Protein AF-0000000068499727 (afdb_homodimer)

Structure (mmCIF, N/CA/C/O backbone):
data_AF-0000000068499727-model_v1
#
loop_
_entity.id
_entity.type
_entity.pdbx_description
1 polymer 'Cytidylate kinase'
#
loop_
_atom_site.group_PDB
_atom_site.id
_atom_site.type_symbol
_atom_site.label_atom_id
_atom_site.label_alt_id
_atom_site.label_comp_id
_atom_site.label_asym_id
_atom_site.label_entity_id
_atom_site.label_seq_id
_atom_site.pdbx_PDB_ins_code
_atom_site.Cartn_x
_atom_site.Cartn_y
_atom_site.Cartn_z
_atom_site.occupancy
_atom_site.B_iso_or_equiv
_atom_s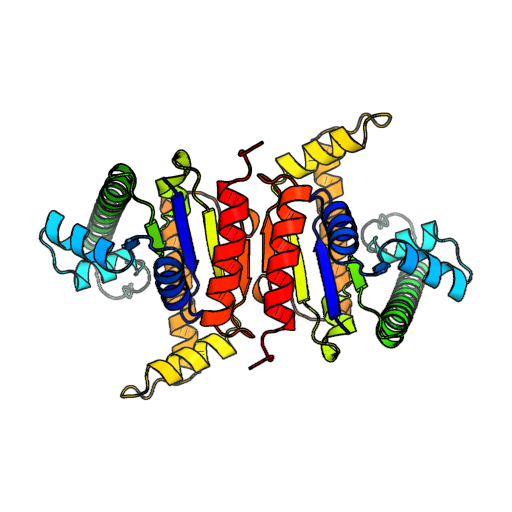ite.auth_seq_id
_atom_site.auth_comp_id
_atom_site.auth_asym_id
_atom_site.auth_atom_id
_atom_site.pdbx_PDB_model_num
ATOM 1 N N . MET A 1 1 ? -9.852 21.422 -9.594 1 91.44 1 MET A N 1
ATOM 2 C CA . MET A 1 1 ? -8.883 21.359 -8.5 1 91.44 1 MET A CA 1
ATOM 3 C C . MET A 1 1 ? -8.422 19.922 -8.258 1 91.44 1 MET A C 1
ATOM 5 O O . MET A 1 1 ? -9.242 19.016 -8.211 1 91.44 1 MET A O 1
ATOM 9 N N . LYS A 1 2 ? -7.078 19.797 -8.18 1 96.06 2 LYS A N 1
ATOM 10 C CA . LYS A 1 2 ? -6.465 18.5 -7.895 1 96.06 2 LYS A CA 1
ATOM 11 C C . LYS A 1 2 ? -5.719 18.516 -6.566 1 96.06 2 LYS A C 1
ATOM 13 O O . LYS A 1 2 ? -4.855 19.375 -6.348 1 96.06 2 LYS A O 1
ATOM 18 N N . ILE A 1 3 ? -6.082 17.578 -5.707 1 97.94 3 ILE A N 1
ATOM 19 C CA . ILE A 1 3 ? -5.441 17.516 -4.398 1 97.94 3 ILE A CA 1
ATOM 20 C C . ILE A 1 3 ? -4.762 16.172 -4.215 1 97.94 3 ILE A C 1
ATOM 22 O O . ILE A 1 3 ? -5.375 15.117 -4.438 1 97.94 3 ILE A O 1
ATOM 26 N N . ILE A 1 4 ? -3.537 16.188 -3.863 1 98.38 4 ILE A N 1
ATOM 27 C CA . ILE A 1 4 ? -2.793 14.992 -3.477 1 98.38 4 ILE A CA 1
ATOM 28 C C . ILE A 1 4 ? -2.463 15.047 -1.987 1 98.38 4 ILE A C 1
ATOM 30 O O . ILE A 1 4 ? -1.913 16.047 -1.506 1 98.38 4 ILE A O 1
ATOM 34 N N . THR A 1 5 ? -2.889 14.094 -1.256 1 98.5 5 THR A N 1
ATOM 35 C CA . THR A 1 5 ? -2.531 14.008 0.155 1 98.5 5 THR A CA 1
ATOM 36 C C . THR A 1 5 ? -1.482 12.922 0.382 1 98.5 5 THR A C 1
ATOM 38 O O . THR A 1 5 ? -1.524 11.867 -0.257 1 98.5 5 THR A O 1
ATOM 41 N N . ILE A 1 6 ? -0.564 13.18 1.263 1 98.5 6 ILE A N 1
ATOM 42 C CA . ILE A 1 6 ? 0.502 12.227 1.557 1 98.5 6 ILE A CA 1
ATOM 43 C C . ILE A 1 6 ? 0.542 11.945 3.057 1 98.5 6 ILE A C 1
ATOM 45 O O . ILE A 1 6 ? 0.818 12.844 3.857 1 98.5 6 ILE A O 1
ATOM 49 N N . SER A 1 7 ? 0.175 10.805 3.408 1 98 7 SER A N 1
ATOM 50 C CA . SER A 1 7 ? 0.484 10.258 4.727 1 98 7 SER A CA 1
ATOM 51 C C . SER A 1 7 ? 1.787 9.461 4.699 1 98 7 SER A C 1
ATOM 53 O O . SER A 1 7 ? 2.096 8.797 3.711 1 98 7 SER A O 1
ATOM 55 N N . ARG A 1 8 ? 2.566 9.547 5.809 1 97.81 8 ARG A N 1
ATOM 56 C CA . ARG A 1 8 ? 3.902 8.977 5.676 1 97.81 8 ARG A CA 1
ATOM 57 C C . ARG A 1 8 ? 4.434 8.516 7.031 1 97.81 8 ARG A C 1
ATOM 59 O O . ARG A 1 8 ? 4.133 9.125 8.062 1 97.81 8 ARG A O 1
ATOM 66 N N . GLU A 1 9 ? 5.211 7.516 7 1 97.5 9 GLU A N 1
ATOM 67 C CA . GLU A 1 9 ? 6.008 7.105 8.148 1 97.5 9 GLU A CA 1
ATOM 68 C C . GLU A 1 9 ? 7.211 8.023 8.344 1 97.5 9 GLU A C 1
ATOM 70 O O . GLU A 1 9 ? 7.77 8.539 7.367 1 97.5 9 GLU A O 1
ATOM 75 N N . PHE A 1 10 ? 7.566 8.18 9.602 1 95.69 10 PHE A N 1
ATOM 76 C CA . PHE A 1 10 ? 8.734 8.992 9.883 1 95.69 10 PHE A CA 1
ATOM 77 C C . PHE A 1 10 ? 10 8.352 9.32 1 95.69 10 PHE A C 1
ATOM 79 O O . PHE A 1 10 ? 10.219 7.148 9.5 1 95.69 10 PHE A O 1
ATOM 86 N N . GLY A 1 11 ? 10.766 9.141 8.602 1 95.81 11 GLY A N 1
ATOM 87 C CA . GLY A 1 11 ? 12.016 8.641 8.031 1 95.81 11 GLY A CA 1
ATOM 88 C C . GLY A 1 11 ? 11.836 8.008 6.668 1 95.81 11 GLY A C 1
ATOM 89 O O . GLY A 1 11 ? 12.812 7.621 6.023 1 95.81 11 GLY A O 1
ATOM 90 N N . SER A 1 12 ? 10.609 7.902 6.156 1 97.38 12 SER A N 1
ATOM 91 C CA . SER A 1 12 ? 10.328 7.211 4.902 1 97.38 12 SER A CA 1
ATOM 92 C C . SER A 1 12 ? 10.68 8.078 3.699 1 97.38 12 SER A C 1
ATOM 94 O O . SER A 1 12 ? 10.773 7.59 2.574 1 97.38 12 SER A O 1
ATOM 96 N N . GLY A 1 13 ? 10.852 9.375 3.906 1 96.12 13 GLY A N 1
ATOM 97 C CA . GLY A 1 13 ? 11.102 10.297 2.811 1 96.12 13 GLY A CA 1
ATOM 98 C C . GLY A 1 13 ? 9.828 10.891 2.234 1 96.12 13 GLY A C 1
ATOM 99 O O . GLY A 1 13 ? 9.836 11.461 1.141 1 96.12 13 GLY A O 1
ATOM 100 N N . GLY A 1 14 ? 8.734 10.789 2.986 1 96.81 14 GLY A N 1
ATOM 101 C CA . GLY A 1 14 ? 7.445 11.258 2.512 1 96.81 14 GLY A CA 1
ATOM 102 C C . GLY A 1 14 ? 7.398 12.758 2.289 1 96.81 14 GLY A C 1
ATOM 103 O O . GLY A 1 14 ? 6.766 13.227 1.343 1 96.81 14 GLY A O 1
ATOM 104 N N . ARG A 1 15 ? 8.062 13.508 3.16 1 96.06 15 ARG A N 1
ATOM 105 C CA . ARG A 1 15 ? 8.094 14.961 3.004 1 96.06 15 ARG A CA 1
ATOM 106 C C . ARG A 1 15 ? 8.852 15.352 1.738 1 96.06 15 ARG A C 1
ATOM 108 O O . ARG A 1 15 ? 8.398 16.203 0.978 1 96.06 15 ARG A O 1
ATOM 115 N N . GLU A 1 16 ? 9.969 14.727 1.557 1 96.31 16 GLU A N 1
ATOM 116 C CA . GLU A 1 16 ? 10.766 14.984 0.359 1 96.31 16 GLU A CA 1
ATOM 117 C C . GLU A 1 16 ? 9.984 14.633 -0.905 1 96.31 16 GLU A C 1
ATOM 119 O O . GLU A 1 16 ? 9.969 15.406 -1.865 1 96.31 16 GLU A O 1
ATOM 124 N N . LEU A 1 17 ? 9.391 13.492 -0.866 1 97.31 17 LEU A N 1
ATOM 125 C CA . LEU A 1 17 ? 8.555 13.062 -1.985 1 97.31 17 LEU A CA 1
ATOM 126 C C . LEU A 1 17 ? 7.461 14.078 -2.275 1 97.31 17 LEU A C 1
ATOM 128 O O . LEU A 1 17 ? 7.234 14.445 -3.432 1 97.31 17 LEU A O 1
ATOM 132 N N . GLY A 1 18 ? 6.766 14.555 -1.248 1 97.56 18 GLY A N 1
ATOM 133 C CA . GLY A 1 18 ? 5.707 15.539 -1.41 1 97.56 18 GLY A CA 1
ATOM 134 C C . GLY A 1 18 ? 6.18 16.828 -2.059 1 97.56 18 GLY A C 1
ATOM 135 O O . GLY A 1 18 ? 5.523 17.344 -2.961 1 97.56 18 GLY A O 1
ATOM 136 N N . LYS A 1 19 ? 7.273 17.281 -1.59 1 97.25 19 LYS A N 1
ATOM 137 C CA . LYS A 1 19 ? 7.832 18.5 -2.145 1 97.25 19 LYS A CA 1
ATOM 138 C C . LYS A 1 19 ? 8.188 18.328 -3.619 1 97.25 19 LYS A C 1
ATOM 140 O O . LYS A 1 19 ? 7.848 19.172 -4.449 1 97.25 19 LYS A O 1
ATOM 145 N N . GLN A 1 20 ? 8.852 17.266 -3.896 1 97.12 20 GLN A N 1
ATOM 146 C CA . GLN A 1 20 ? 9.234 17 -5.277 1 97.12 20 GLN A CA 1
ATOM 147 C C . GLN A 1 20 ? 8.008 16.828 -6.168 1 97.12 20 GLN A C 1
ATOM 149 O O . GLN A 1 20 ? 7.984 17.328 -7.297 1 97.12 20 GLN A O 1
ATOM 154 N N . LEU A 1 21 ? 7.039 16.156 -5.684 1 97.31 21 LEU A N 1
ATOM 155 C CA . LEU A 1 21 ? 5.797 15.969 -6.422 1 97.31 21 LEU A CA 1
ATOM 156 C C . LEU A 1 21 ? 5.152 17.312 -6.754 1 97.31 21 LEU A C 1
ATOM 158 O O . LEU A 1 21 ? 4.723 17.531 -7.887 1 97.31 21 LEU A O 1
ATOM 162 N N . ALA A 1 22 ? 5.07 18.172 -5.746 1 97.62 22 ALA A N 1
ATOM 163 C CA . ALA A 1 22 ? 4.5 19.5 -5.941 1 97.62 22 ALA A CA 1
ATOM 164 C C . ALA A 1 22 ? 5.273 20.281 -7.008 1 97.62 22 ALA A C 1
ATOM 166 O O . ALA A 1 22 ? 4.672 20.938 -7.863 1 97.62 22 ALA A O 1
ATOM 167 N N . ASP A 1 23 ? 6.582 20.125 -6.996 1 97.56 23 ASP A N 1
ATOM 168 C CA . ASP A 1 23 ? 7.426 20.812 -7.973 1 97.56 23 ASP A CA 1
ATOM 169 C C . ASP A 1 23 ? 7.18 20.281 -9.383 1 97.56 23 ASP A C 1
ATOM 171 O O . ASP A 1 23 ? 7.035 21.047 -10.328 1 97.56 23 ASP A O 1
ATOM 175 N N . ILE A 1 24 ? 7.156 19 -9.516 1 96.69 24 ILE A N 1
ATOM 176 C CA . ILE A 1 24 ? 6.988 18.344 -10.805 1 96.69 24 ILE A CA 1
ATOM 177 C C . ILE A 1 24 ? 5.645 18.734 -11.414 1 96.69 24 ILE A C 1
ATOM 179 O O . ILE A 1 24 ? 5.559 19.016 -12.617 1 96.69 24 ILE A O 1
ATOM 183 N N . LEU A 1 25 ? 4.645 18.828 -10.578 1 97.25 25 LEU A N 1
ATOM 184 C CA . LEU A 1 25 ? 3.283 19.047 -11.055 1 97.25 25 LEU A CA 1
ATOM 185 C C . LEU A 1 25 ? 2.938 20.531 -11.07 1 97.25 25 LEU A C 1
ATOM 187 O O . LEU A 1 25 ? 1.885 20.922 -11.578 1 97.25 25 LEU A O 1
ATOM 191 N N . ASN A 1 26 ? 3.812 21.312 -10.5 1 97.31 26 ASN A N 1
ATOM 192 C CA . ASN A 1 26 ? 3.555 22.734 -10.312 1 97.31 26 ASN A CA 1
ATOM 193 C C . ASN A 1 26 ? 2.32 22.969 -9.445 1 97.31 26 ASN A C 1
ATOM 195 O O . ASN A 1 26 ? 1.428 23.734 -9.828 1 97.31 26 ASN A O 1
ATOM 199 N N . PHE A 1 27 ? 2.182 22.25 -8.367 1 97.88 27 PHE A N 1
ATOM 200 C CA . PHE A 1 27 ? 1.135 22.359 -7.359 1 97.88 27 PHE A CA 1
ATOM 201 C C . PHE A 1 27 ? 1.635 23.141 -6.152 1 97.88 27 PHE A C 1
ATOM 203 O O . PHE A 1 27 ? 2.836 23.172 -5.879 1 97.88 27 PHE A O 1
ATOM 210 N N . ASP A 1 28 ? 0.751 23.766 -5.402 1 97.5 28 ASP A N 1
ATOM 211 C CA . ASP A 1 28 ? 1.112 24.312 -4.098 1 97.5 28 ASP A CA 1
ATOM 212 C C . ASP A 1 28 ? 1.47 23.203 -3.115 1 97.5 28 ASP A C 1
ATOM 214 O O . ASP A 1 28 ? 0.918 22.109 -3.189 1 97.5 28 ASP A O 1
ATOM 218 N N . TYR A 1 29 ? 2.43 23.547 -2.258 1 97.75 29 TYR A N 1
ATOM 219 C CA . TYR A 1 29 ? 2.898 22.578 -1.276 1 97.75 29 TYR A CA 1
ATOM 220 C C . TYR A 1 29 ? 2.594 23.047 0.142 1 97.75 29 TYR A C 1
ATOM 222 O O . TYR A 1 29 ? 2.914 24.172 0.51 1 97.75 29 TYR A O 1
ATOM 230 N N . TYR A 1 30 ? 1.945 22.141 0.983 1 96.62 30 TYR A N 1
ATOM 231 C CA . TYR A 1 30 ? 1.608 22.5 2.355 1 96.62 30 TYR A CA 1
ATOM 232 C C . TYR A 1 30 ? 2.057 21.406 3.328 1 96.62 30 TYR A C 1
ATOM 234 O O . TYR A 1 30 ? 1.646 20.25 3.209 1 96.62 30 TYR A O 1
ATOM 242 N N . ASP A 1 31 ? 2.877 21.625 4.223 1 93.5 31 ASP A N 1
ATOM 243 C CA . ASP A 1 31 ? 3.295 20.797 5.344 1 93.5 31 ASP A CA 1
ATOM 244 C C . ASP A 1 31 ? 3.441 21.609 6.621 1 93.5 31 ASP A C 1
ATOM 246 O O . ASP A 1 31 ? 2.471 21.812 7.352 1 93.5 31 ASP A O 1
ATOM 250 N N . LYS A 1 32 ? 4.496 22.422 6.758 1 87.06 32 LYS A N 1
ATOM 251 C CA . LYS A 1 32 ? 4.777 23.281 7.898 1 87.06 32 LYS A CA 1
ATOM 252 C C . LYS A 1 32 ? 3.871 24.516 7.895 1 87.06 32 LYS A C 1
ATOM 254 O O . LYS A 1 32 ? 3.553 25.062 8.953 1 87.06 32 LYS A O 1
ATOM 259 N N . GLU A 1 33 ? 3.42 24.84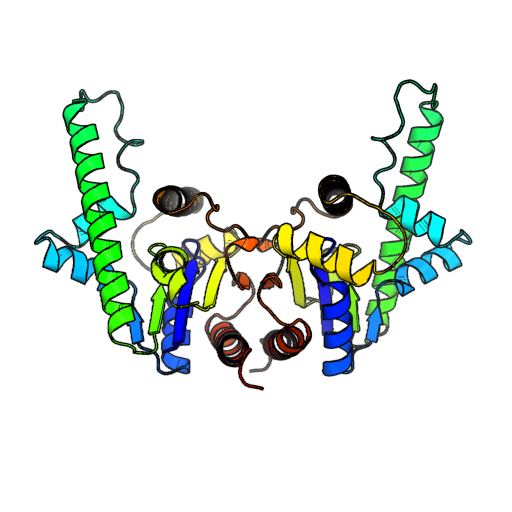4 6.738 1 88.19 33 GLU A N 1
ATOM 260 C CA . GLU A 1 33 ? 2.564 26.016 6.582 1 88.19 33 GLU A CA 1
ATOM 261 C C . GLU A 1 33 ? 1.259 25.859 7.355 1 88.19 33 GLU A C 1
ATOM 263 O O . GLU A 1 33 ? 0.684 26.844 7.828 1 88.19 33 GLU A O 1
ATOM 268 N N . ILE A 1 34 ? 0.832 24.688 7.477 1 92.12 34 ILE A N 1
ATOM 269 C CA . ILE A 1 34 ? -0.403 24.422 8.211 1 92.12 34 ILE A CA 1
ATOM 270 C C . ILE A 1 34 ? -0.198 24.719 9.688 1 92.12 34 ILE A C 1
ATOM 272 O O . ILE A 1 34 ? -1.032 25.375 10.32 1 92.12 34 ILE A O 1
ATOM 276 N N . ILE A 1 35 ? 0.922 24.297 10.203 1 90.5 35 ILE A N 1
ATOM 277 C CA . ILE A 1 35 ? 1.266 24.562 11.602 1 90.5 35 ILE A CA 1
ATOM 278 C C . ILE A 1 35 ? 1.381 26.062 11.836 1 90.5 35 ILE A C 1
ATOM 280 O O . ILE A 1 35 ? 0.859 26.578 12.82 1 90.5 35 ILE A O 1
ATOM 284 N N . THR A 1 36 ? 2.057 26.656 10.906 1 93.56 36 THR A N 1
ATOM 285 C CA . THR A 1 36 ? 2.248 28.109 10.992 1 93.56 36 THR A CA 1
ATOM 286 C C . THR A 1 36 ? 0.903 28.828 11.008 1 93.56 36 THR A C 1
ATOM 288 O O . THR A 1 36 ? 0.691 29.75 11.797 1 93.56 36 THR A O 1
ATOM 291 N N . ALA A 1 37 ? 0.051 28.406 10.188 1 94.44 37 ALA A N 1
ATOM 292 C CA . ALA A 1 37 ? -1.267 29.031 10.086 1 94.44 37 ALA A CA 1
ATOM 293 C C . ALA A 1 37 ? -2.061 28.828 11.383 1 94.44 37 ALA A C 1
ATOM 295 O O . ALA A 1 37 ? -2.707 29.766 11.859 1 94.44 37 ALA A O 1
ATOM 296 N N . ILE A 1 38 ? -1.975 27.672 11.875 1 93.81 38 ILE A N 1
ATOM 297 C CA . ILE A 1 38 ? -2.674 27.375 13.125 1 93.81 38 ILE A CA 1
ATOM 298 C C . ILE A 1 38 ? -2.111 28.25 14.242 1 93.81 38 ILE A C 1
ATOM 300 O O . ILE A 1 38 ? -2.867 28.844 15.016 1 93.81 38 ILE A O 1
ATOM 304 N N . ALA A 1 39 ? -0.777 28.266 14.344 1 94.62 39 ALA A N 1
ATOM 305 C CA . ALA A 1 39 ? -0.106 29.062 15.367 1 94.62 39 ALA A CA 1
ATOM 306 C C . ALA A 1 39 ? -0.514 30.531 15.281 1 94.62 39 ALA A C 1
ATOM 308 O O . ALA A 1 39 ? -0.764 31.172 16.297 1 94.62 39 ALA A O 1
ATOM 309 N N . ARG A 1 40 ? -0.558 31.031 14.141 1 95.19 40 ARG A N 1
ATOM 310 C CA . ARG A 1 40 ? -0.937 32.438 13.906 1 95.19 40 ARG A CA 1
ATOM 311 C C . ARG A 1 40 ? -2.383 32.688 14.328 1 95.19 40 ARG A C 1
ATOM 313 O O . ARG A 1 40 ? -2.674 33.656 15.023 1 95.19 40 ARG A O 1
ATOM 320 N N . LYS A 1 41 ? -3.277 31.828 13.953 1 93.69 41 LYS A N 1
ATOM 321 C CA . LYS A 1 41 ? -4.699 31.984 14.242 1 93.69 41 LYS A CA 1
ATOM 322 C C . LYS A 1 41 ? -4.973 31.891 15.742 1 93.69 41 LYS A C 1
ATOM 324 O O . LYS A 1 41 ? -5.816 32.625 16.266 1 93.69 41 LYS A O 1
ATOM 329 N N . LYS A 1 42 ? -4.281 31 16.328 1 92.94 42 LYS A N 1
ATOM 330 C CA . LYS A 1 42 ? -4.52 30.766 17.75 1 92.94 42 LYS A CA 1
ATOM 331 C C . LYS A 1 42 ? -3.602 31.609 18.625 1 92.94 42 LYS A C 1
ATOM 333 O O . LYS A 1 42 ? -3.73 31.625 19.844 1 92.94 42 LYS A O 1
ATOM 338 N N . LYS A 1 43 ? -2.686 32.312 18 1 94.25 43 LYS A N 1
ATOM 339 C CA . LYS A 1 43 ? -1.72 33.156 18.672 1 94.25 43 LYS A CA 1
ATOM 340 C C . LYS A 1 43 ? -0.881 32.375 19.672 1 94.25 43 LYS A C 1
ATOM 342 O O . LYS A 1 43 ? -0.732 32.781 20.828 1 94.25 43 LYS A O 1
ATOM 347 N N . ILE A 1 44 ? -0.398 31.297 19.281 1 93.38 44 ILE A N 1
ATOM 348 C CA . ILE A 1 44 ? 0.468 30.453 20.109 1 93.38 44 ILE A CA 1
ATOM 349 C C . ILE A 1 44 ? 1.729 30.094 19.328 1 93.38 44 ILE A C 1
ATOM 351 O O . ILE A 1 44 ? 1.793 30.297 18.109 1 93.38 44 ILE A O 1
ATOM 355 N N . ASP A 1 45 ? 2.699 29.688 20 1 94.12 45 ASP A N 1
ATOM 356 C CA . ASP A 1 45 ? 3.994 29.359 19.422 1 94.12 45 ASP A CA 1
ATOM 357 C C . ASP A 1 45 ? 3.891 28.125 18.516 1 94.12 45 ASP A C 1
ATOM 359 O O . ASP A 1 45 ? 3.229 27.156 18.859 1 94.12 45 ASP A O 1
ATOM 363 N N . GLU A 1 46 ? 4.574 28.188 17.375 1 92.75 46 GLU A N 1
ATOM 364 C CA . GLU A 1 46 ? 4.539 27.109 16.391 1 92.75 46 GLU A CA 1
ATOM 365 C C . GLU A 1 46 ? 5.066 25.812 16.984 1 92.75 46 GLU A C 1
ATOM 367 O O . GLU A 1 46 ? 4.52 24.734 16.719 1 92.75 46 GLU A O 1
ATOM 372 N N . ASN A 1 47 ? 6.137 25.938 17.688 1 91.5 47 ASN A N 1
ATOM 373 C CA . ASN A 1 47 ? 6.73 24.75 18.281 1 91.5 47 ASN A CA 1
ATOM 374 C C . ASN A 1 47 ? 5.773 24.078 19.266 1 91.5 47 ASN A C 1
ATOM 376 O O . ASN A 1 47 ? 5.742 22.844 19.359 1 91.5 47 ASN A O 1
ATOM 380 N N . TYR A 1 48 ? 5.082 24.922 19.938 1 90 48 TYR A N 1
ATOM 381 C CA . TYR A 1 48 ? 4.102 24.406 20.875 1 90 48 TYR A CA 1
ATOM 382 C C . TYR A 1 48 ? 2.957 23.703 20.141 1 90 48 TYR A C 1
ATOM 384 O O . TYR A 1 48 ? 2.533 22.625 20.531 1 90 48 TYR A O 1
ATOM 392 N N . VAL A 1 49 ? 2.467 24.312 19.094 1 90.69 49 VAL A N 1
ATOM 393 C CA . VAL A 1 49 ? 1.413 23.719 18.281 1 90.69 49 VAL A CA 1
ATOM 394 C C . VAL A 1 49 ? 1.865 22.359 17.766 1 90.69 49 VAL A C 1
ATOM 396 O O . VAL A 1 49 ? 1.146 21.359 17.906 1 90.69 49 VAL A O 1
ATOM 399 N N . SER A 1 50 ? 3.037 22.344 17.188 1 88.88 50 SER A N 1
ATOM 400 C CA . SER A 1 50 ? 3.596 21.094 16.656 1 88.88 50 SER A CA 1
ATOM 401 C C . SER A 1 50 ? 3.697 20.031 17.734 1 88.88 50 SER A C 1
ATOM 403 O O . SER A 1 50 ? 3.338 18.875 17.516 1 88.88 50 SER A O 1
ATOM 405 N N . TYR A 1 51 ? 4.125 20.469 18.844 1 86.81 51 TYR A N 1
ATOM 406 C CA . TYR A 1 51 ? 4.312 19.562 19.969 1 86.81 51 TYR A CA 1
ATOM 407 C C . TYR A 1 51 ? 2.99 18.938 20.391 1 86.81 51 TYR A C 1
ATOM 409 O O . TYR A 1 51 ? 2.893 17.719 20.531 1 86.81 51 TYR A O 1
ATOM 417 N N . ILE A 1 52 ? 2.02 19.688 20.547 1 86.31 52 ILE A N 1
ATOM 418 C CA . ILE A 1 52 ? 0.727 19.219 21.031 1 86.31 52 ILE A CA 1
ATOM 419 C C . ILE A 1 52 ? 0.082 18.312 19.984 1 86.31 52 ILE A C 1
ATOM 421 O O . ILE A 1 52 ? -0.476 17.266 20.328 1 86.31 52 ILE A O 1
ATOM 425 N N . LEU A 1 53 ? 0.147 18.672 18.766 1 87.31 53 LEU A N 1
ATOM 426 C CA . LEU A 1 53 ? -0.509 17.922 17.688 1 87.31 53 LEU A CA 1
ATOM 427 C C . LEU A 1 53 ? 0.207 16.609 17.422 1 87.31 53 LEU A C 1
ATOM 429 O O . LEU A 1 53 ? -0.425 15.617 17.047 1 87.31 53 LEU A O 1
ATOM 433 N N . GLU A 1 54 ? 1.493 16.578 17.578 1 82.12 54 GLU A N 1
ATOM 434 C CA . GLU A 1 54 ? 2.275 15.398 17.219 1 82.12 54 GLU A CA 1
ATOM 435 C C . GLU A 1 54 ? 2.455 14.469 18.406 1 82.12 54 GLU A C 1
ATOM 437 O O . GLU A 1 54 ? 2.816 13.305 18.25 1 82.12 54 GLU A O 1
ATOM 442 N N . ASN A 1 55 ? 2.359 15.008 19.578 1 78.44 55 ASN A N 1
ATOM 443 C CA . ASN A 1 55 ? 2.555 14.18 20.75 1 78.44 55 ASN A CA 1
ATOM 444 C C . ASN A 1 55 ? 1.232 13.883 21.453 1 78.44 55 ASN A C 1
ATOM 446 O O . ASN A 1 55 ? 0.336 14.727 21.484 1 78.44 55 ASN A O 1
ATOM 450 N N . HIS A 1 56 ? 1.13 12.57 21.781 1 64.88 56 HIS A N 1
ATOM 451 C CA . HIS A 1 56 ? -0.053 12.234 22.562 1 64.88 56 HIS A CA 1
ATOM 452 C C . HIS A 1 56 ? 0.129 12.625 24.031 1 64.88 56 HIS A C 1
ATOM 454 O O . HIS A 1 56 ? 1.153 12.305 24.641 1 64.88 56 HIS A O 1
ATOM 460 N N . GLY A 1 57 ? -0.312 13.773 24.453 1 54.12 57 GLY A N 1
ATOM 461 C CA . GLY A 1 57 ? -0.248 14.344 25.797 1 54.12 57 GLY A CA 1
ATOM 462 C C . GLY A 1 57 ? -0.068 13.305 26.875 1 54.12 57 GLY A C 1
ATOM 463 O O . GLY A 1 57 ? 0.501 13.586 27.938 1 54.12 57 GLY A O 1
ATOM 464 N N . TRP A 1 58 ? -0.776 12.242 27.031 1 50.19 58 TRP A N 1
ATOM 465 C CA . TRP A 1 58 ? -1.065 11.516 28.266 1 50.19 58 TRP A CA 1
ATOM 466 C C . TRP A 1 58 ? 0.083 10.578 28.625 1 50.19 58 TRP A C 1
ATOM 468 O O . TRP A 1 58 ? 0.242 10.203 29.781 1 50.19 58 TRP A O 1
ATOM 478 N N . ARG A 1 59 ? 0.537 9.883 27.656 1 51 59 ARG A N 1
ATOM 479 C CA . ARG A 1 59 ? 1.226 8.711 28.172 1 51 59 ARG A CA 1
ATOM 480 C C . ARG A 1 59 ? 2.564 9.086 28.797 1 51 59 ARG A C 1
ATOM 482 O O . ARG A 1 59 ? 3.176 8.281 29.5 1 51 59 ARG A O 1
ATOM 489 N N . ASN A 1 60 ? 3.094 10.125 28.469 1 48.78 60 ASN A N 1
ATOM 490 C CA . ASN A 1 60 ? 4.426 10.25 29.047 1 48.78 60 ASN A CA 1
ATOM 491 C C . ASN A 1 60 ? 4.406 11.094 30.312 1 48.78 60 ASN A C 1
ATOM 493 O O . ASN A 1 60 ? 5.445 11.602 30.75 1 48.78 60 ASN A O 1
ATOM 497 N N . VAL A 1 61 ? 3.35 11.414 30.719 1 48.53 61 VAL A N 1
ATOM 498 C CA . VAL A 1 61 ? 3.404 12.07 32.031 1 48.53 61 VAL A CA 1
ATOM 499 C C . VAL A 1 61 ? 3.604 11.023 33.125 1 48.53 61 VAL A C 1
ATOM 501 O O . VAL A 1 61 ? 2.771 10.133 33.281 1 48.53 61 VAL A O 1
ATOM 504 N N . PRO A 1 62 ? 4.758 10.812 33.594 1 46.75 62 PRO A N 1
ATOM 505 C CA . PRO A 1 62 ? 4.895 9.898 34.719 1 46.75 62 PRO A CA 1
ATOM 506 C C . PRO A 1 62 ? 3.793 10.078 35.781 1 46.75 62 PRO A C 1
ATOM 508 O O . PRO A 1 62 ? 3.514 11.203 36.188 1 46.75 62 PRO A O 1
ATOM 511 N N . LEU A 1 63 ? 2.961 9.07 35.844 1 47.28 63 LEU A N 1
ATOM 512 C CA . LEU A 1 63 ? 1.963 9.016 36.906 1 47.28 63 LEU A CA 1
ATOM 513 C C . LEU A 1 63 ? 2.543 9.523 38.219 1 47.28 63 LEU A C 1
ATOM 515 O O . LEU A 1 63 ? 1.809 9.742 39.188 1 47.28 63 LEU A O 1
ATOM 519 N N . THR A 1 64 ? 3.787 9.367 38.281 1 47.56 64 THR A N 1
ATOM 520 C CA . THR A 1 64 ? 4.312 9.734 39.594 1 47.56 64 THR A CA 1
ATOM 521 C C . THR A 1 64 ? 4.117 11.227 39.844 1 47.56 64 THR A C 1
ATOM 523 O O . THR A 1 64 ? 4.398 11.711 40.969 1 47.56 64 THR A O 1
ATOM 526 N N . MET A 1 65 ? 4.219 12.086 38.812 1 46.25 65 MET A N 1
ATOM 527 C CA . MET A 1 65 ? 3.988 13.484 39.188 1 46.25 65 MET A CA 1
ATOM 528 C C . MET A 1 65 ? 2.498 13.766 39.375 1 46.25 65 MET A C 1
ATOM 530 O O . MET A 1 65 ? 1.672 13.234 38.625 1 46.25 65 MET A O 1
ATOM 534 N N . CYS A 1 66 ? 1.988 14.156 40.5 1 45.78 66 CYS A N 1
ATOM 535 C CA . CYS A 1 66 ? 0.685 14.711 40.844 1 45.78 66 CYS A CA 1
ATOM 536 C C . CYS A 1 66 ? 0.118 15.531 39.688 1 45.78 66 CYS A C 1
ATOM 538 O O . CYS A 1 66 ? 0.089 16.766 39.75 1 45.78 66 CYS A O 1
ATOM 540 N N . THR A 1 67 ? 0.571 15.211 38.5 1 52.56 67 THR A N 1
ATOM 541 C CA . THR A 1 67 ? -0.116 16.016 37.469 1 52.56 67 THR A CA 1
ATOM 542 C C . THR A 1 67 ? -1.63 15.883 37.625 1 52.56 67 THR A C 1
ATOM 544 O O . THR A 1 67 ? -2.172 14.773 37.594 1 52.56 67 THR A O 1
ATOM 547 N N . SER A 1 68 ? -2.266 16.859 38.188 1 61.19 68 SER A N 1
ATOM 548 C CA . SER A 1 68 ? -3.686 16.953 38.5 1 61.19 68 SER A CA 1
ATOM 549 C C . SER A 1 68 ? -4.551 16.609 37.312 1 61.19 68 SER A C 1
ATOM 551 O O . SER A 1 68 ? -4.195 16.906 36.156 1 61.19 68 SER A O 1
ATOM 553 N N . PHE A 1 69 ? -5.352 15.625 37.469 1 64.06 69 PHE A N 1
ATOM 554 C CA . PHE A 1 69 ? -6.461 15.328 36.562 1 64.06 69 PHE A CA 1
ATOM 555 C C . PHE A 1 69 ? -6.859 16.578 35.781 1 64.06 69 PHE A C 1
ATOM 557 O O . PHE A 1 69 ? -7.219 16.469 34.594 1 64.06 69 PHE A O 1
ATOM 564 N N . THR A 1 70 ? -6.602 17.672 36.406 1 63.5 70 THR A N 1
ATOM 565 C CA . THR A 1 70 ? -6.973 18.922 35.75 1 63.5 70 THR A CA 1
ATOM 566 C C . THR A 1 70 ? -6.031 19.25 34.594 1 63.5 70 THR A C 1
ATOM 568 O O . THR A 1 70 ? -6.461 19.781 33.562 1 63.5 70 THR A O 1
ATOM 571 N N . ASN A 1 71 ? -4.754 18.859 34.688 1 69.19 71 ASN A N 1
ATOM 572 C CA . ASN A 1 71 ? -3.777 19.141 33.656 1 69.19 71 ASN A CA 1
ATOM 573 C C . ASN A 1 71 ? -3.99 18.25 32.406 1 69.19 71 ASN A C 1
ATOM 575 O O . ASN A 1 71 ? -3.863 18.719 31.281 1 69.19 71 ASN A O 1
ATOM 579 N N . ILE A 1 72 ? -4.355 17.047 32.75 1 68 72 ILE A N 1
ATOM 580 C CA . ILE A 1 72 ? -4.621 16.109 31.672 1 68 72 ILE A CA 1
ATOM 581 C C . ILE A 1 72 ? -5.844 16.562 30.891 1 68 72 ILE A C 1
ATOM 583 O O . ILE A 1 72 ? -5.828 16.578 29.656 1 68 72 ILE A O 1
ATOM 587 N N . LEU A 1 73 ? -6.797 16.984 31.578 1 71.5 73 LEU A N 1
ATOM 588 C CA . LEU A 1 73 ? -8.023 17.453 30.938 1 71.5 73 LEU A CA 1
ATOM 589 C C . LEU A 1 73 ? -7.773 18.719 30.125 1 71.5 73 LEU A C 1
ATOM 591 O O . LEU A 1 73 ? -8.328 18.875 29.047 1 71.5 73 LEU A O 1
ATOM 595 N N . SER A 1 74 ? -6.941 19.531 30.625 1 76.56 74 SER A N 1
ATOM 596 C CA . SER A 1 74 ? -6.617 20.766 29.938 1 76.56 74 SER A CA 1
ATOM 597 C C . SER A 1 74 ? -5.836 20.516 28.656 1 76.56 74 SER A C 1
ATOM 599 O O . SER A 1 74 ? -6.098 21.141 27.625 1 76.56 74 SER A O 1
ATOM 601 N N . MET A 1 75 ? -4.965 19.609 28.719 1 77.94 75 MET A N 1
ATOM 602 C CA . MET A 1 75 ? -4.156 19.281 27.547 1 77.94 75 MET A CA 1
ATOM 603 C C . MET A 1 75 ? -5.004 18.625 26.469 1 77.94 75 MET A C 1
ATOM 605 O O . MET A 1 75 ? -4.836 18.906 25.281 1 77.94 75 MET A O 1
ATOM 609 N N . GLN A 1 76 ? -5.875 17.781 26.922 1 80.44 76 GLN A N 1
ATOM 610 C CA . GLN A 1 76 ? -6.781 17.141 25.984 1 80.44 76 GLN A CA 1
ATOM 611 C C . GLN A 1 76 ? -7.688 18.156 25.297 1 80.44 76 GLN A C 1
ATOM 613 O O . GLN A 1 76 ? -7.945 18.062 24.094 1 80.44 76 GLN A O 1
ATOM 618 N N . SER A 1 77 ? -8.102 19.094 26.141 1 85.12 77 SER A N 1
ATOM 619 C CA . SER A 1 77 ? -8.938 20.172 25.594 1 85.12 77 SER A CA 1
ATOM 620 C C . SER A 1 77 ? -8.156 21 24.578 1 85.12 77 SER A C 1
ATOM 622 O O . SER A 1 77 ? -8.68 21.344 23.516 1 85.12 77 SER A O 1
ATOM 624 N N . MET A 1 78 ? -6.93 21.312 24.891 1 86.81 78 MET A N 1
ATOM 625 C CA . MET A 1 78 ? -6.086 22.078 23.984 1 86.81 78 MET A CA 1
ATOM 626 C C . MET A 1 78 ? -5.84 21.328 22.688 1 86.81 78 MET A C 1
ATOM 628 O O . MET A 1 78 ? -5.922 21.906 21.594 1 86.81 78 MET A O 1
ATOM 632 N N . LYS A 1 79 ? -5.562 20.062 22.734 1 89.19 79 LYS A N 1
ATOM 633 C CA . LYS A 1 79 ? -5.316 19.266 21.531 1 89.19 79 LYS A CA 1
ATOM 634 C C . LYS A 1 79 ? -6.547 19.234 20.625 1 89.19 79 LYS A C 1
ATOM 636 O O . LYS A 1 79 ? -6.43 19.438 19.422 1 89.19 79 LYS A O 1
ATOM 641 N N . THR A 1 80 ? -7.676 19.047 21.312 1 90.12 80 THR A N 1
ATOM 642 C CA . THR A 1 80 ? -8.914 19.031 20.547 1 90.12 80 THR A CA 1
ATOM 643 C C . THR A 1 80 ? -9.109 20.359 19.812 1 90.12 80 THR A C 1
ATOM 645 O O . THR A 1 80 ? -9.453 20.375 18.625 1 90.12 80 THR A O 1
ATOM 648 N N . ASP A 1 81 ? -8.828 21.375 20.531 1 92.44 81 ASP A N 1
ATOM 649 C CA . ASP A 1 81 ? -8.961 22.703 19.938 1 92.44 81 ASP A CA 1
ATOM 650 C C . ASP A 1 81 ? -8.016 22.875 18.75 1 92.44 81 ASP A C 1
ATOM 652 O O . ASP A 1 81 ? -8.406 23.438 17.719 1 92.44 81 ASP A O 1
ATOM 656 N N . LEU A 1 82 ? -6.848 22.438 18.891 1 92.94 82 LEU A N 1
ATOM 657 C CA . LEU A 1 82 ? -5.855 22.578 17.828 1 92.94 82 LEU A CA 1
ATOM 658 C C . LEU A 1 82 ? -6.223 21.703 16.625 1 92.94 82 LEU A C 1
ATOM 660 O O . LEU A 1 82 ? -6 22.094 15.484 1 92.94 82 LEU A O 1
ATOM 664 N N . LEU A 1 83 ? -6.801 20.578 16.891 1 92.56 83 LEU A N 1
ATOM 665 C CA . LEU A 1 83 ? -7.234 19.703 15.82 1 92.56 83 LEU A CA 1
ATOM 666 C C . LEU A 1 83 ? -8.383 20.328 15.031 1 92.56 83 LEU A C 1
ATOM 668 O O . LEU A 1 83 ? -8.453 20.188 13.812 1 92.56 83 LEU A O 1
ATOM 672 N N . ILE A 1 84 ? -9.25 20.984 15.758 1 93.88 84 ILE A N 1
ATOM 673 C CA . ILE A 1 84 ? -10.352 21.688 15.109 1 93.88 84 ILE A CA 1
ATOM 674 C C . ILE A 1 84 ? -9.797 22.781 14.203 1 93.88 84 ILE A C 1
ATOM 676 O O . ILE A 1 84 ? -10.211 22.906 13.055 1 93.88 84 ILE A O 1
ATOM 680 N N . GLU A 1 85 ? -8.898 23.5 14.719 1 95 85 GLU A N 1
ATOM 681 C CA . GLU A 1 85 ? -8.305 24.578 13.922 1 95 85 GLU A CA 1
ATOM 682 C C . GLU A 1 85 ? -7.547 24.016 12.727 1 95 85 GLU A C 1
ATOM 684 O O . GLU A 1 85 ? -7.555 24.609 11.648 1 95 85 GLU A O 1
ATOM 689 N N . GLN A 1 86 ? -6.812 22.953 12.906 1 95.25 86 GLN A N 1
ATOM 690 C CA . GLN A 1 86 ? -6.156 22.266 11.805 1 95.25 86 GLN A CA 1
ATOM 691 C C . GLN A 1 86 ? -7.148 21.922 10.695 1 95.25 86 GLN A C 1
ATOM 693 O O . GLN A 1 86 ? -6.883 22.172 9.516 1 95.25 86 GLN A O 1
ATOM 698 N N . SER A 1 87 ? -8.289 21.359 11.094 1 96 87 SER A N 1
ATOM 699 C CA . SER A 1 87 ? -9.336 21.047 10.125 1 96 87 SER A CA 1
ATOM 700 C C . SER A 1 87 ? -9.773 22.297 9.367 1 96 87 SER A C 1
ATOM 702 O O . SER A 1 87 ? -9.922 22.25 8.141 1 96 87 SER A O 1
ATOM 704 N N . ASN A 1 88 ? -9.945 23.406 10.109 1 96.56 88 ASN A N 1
ATOM 705 C CA . ASN A 1 88 ? -10.352 24.656 9.484 1 96.56 88 ASN A CA 1
ATOM 706 C C . ASN A 1 88 ? -9.312 25.141 8.477 1 96.56 88 ASN A C 1
ATOM 708 O O . ASN A 1 88 ? -9.664 25.547 7.367 1 96.56 88 ASN A O 1
ATOM 712 N N . VAL A 1 89 ? -8.109 25.141 8.852 1 96.5 89 VAL A N 1
ATOM 713 C CA . VAL A 1 89 ? -7.02 25.609 8 1 96.5 89 VAL A CA 1
ATOM 714 C C . VAL A 1 89 ? -6.941 24.766 6.738 1 96.5 89 VAL A C 1
ATOM 716 O O . VAL A 1 89 ? -6.832 25.297 5.629 1 96.5 89 VAL A O 1
ATOM 719 N N . ILE A 1 90 ? -6.992 23.453 6.867 1 97.12 90 ILE A N 1
ATOM 720 C CA . ILE A 1 90 ? -6.902 22.531 5.738 1 97.12 90 ILE A CA 1
ATOM 721 C C . ILE A 1 90 ? -8.078 22.75 4.797 1 97.12 90 ILE A C 1
ATOM 723 O O . ILE A 1 90 ? -7.906 22.797 3.576 1 97.12 90 ILE A O 1
ATOM 727 N N . ASN A 1 91 ? -9.258 22.938 5.34 1 96.69 91 ASN A N 1
ATOM 728 C CA . ASN A 1 91 ? -10.438 23.219 4.52 1 96.69 91 ASN A CA 1
ATOM 729 C C . ASN A 1 91 ? -10.312 24.562 3.801 1 96.69 91 ASN A C 1
ATOM 731 O O . ASN A 1 91 ? -10.758 24.703 2.662 1 96.69 91 ASN A O 1
ATOM 735 N N . GLN A 1 92 ? -9.758 25.516 4.488 1 96.12 92 GLN A N 1
ATOM 736 C CA . GLN A 1 92 ? -9.531 26.828 3.867 1 96.12 92 GLN A CA 1
ATOM 737 C C . GLN A 1 92 ? -8.562 26.703 2.688 1 96.12 92 GLN A C 1
ATOM 739 O O . GLN A 1 92 ? -8.781 27.312 1.64 1 96.12 92 GLN A O 1
ATOM 744 N N . ILE A 1 93 ? -7.527 25.953 2.852 1 95.31 93 ILE A N 1
ATOM 745 C CA . ILE A 1 93 ? -6.57 25.719 1.776 1 95.31 93 ILE A CA 1
ATOM 746 C C . ILE A 1 93 ? -7.289 25.109 0.572 1 95.31 93 ILE A C 1
ATOM 748 O O . ILE A 1 93 ? -7.125 25.578 -0.557 1 95.31 93 ILE A O 1
ATOM 752 N N . ALA A 1 94 ? -8.07 24.109 0.774 1 95.25 94 ALA A N 1
ATOM 753 C CA . ALA A 1 94 ? -8.797 23.422 -0.295 1 95.25 94 ALA A CA 1
ATOM 754 C C . ALA A 1 94 ? -9.812 24.344 -0.953 1 95.25 94 ALA A C 1
ATOM 756 O O . ALA A 1 94 ? -10.055 24.266 -2.158 1 95.25 94 ALA A O 1
ATOM 757 N N . SER A 1 95 ? -10.367 25.25 -0.189 1 94.75 95 SER A N 1
ATOM 758 C CA . SER A 1 95 ? -11.43 26.141 -0.679 1 94.75 95 SER A CA 1
ATOM 759 C C . SER A 1 95 ? -10.883 27.156 -1.668 1 94.75 95 SER A C 1
ATOM 761 O O . SER A 1 95 ? -11.641 27.781 -2.414 1 94.75 95 SER A O 1
ATOM 763 N N . THR A 1 96 ? -9.562 27.375 -1.672 1 94 96 THR A N 1
ATOM 764 C CA . THR A 1 96 ? -8.953 28.297 -2.619 1 94 96 THR A CA 1
ATOM 765 C C . THR A 1 96 ? -9.125 27.797 -4.051 1 94 96 THR A C 1
ATOM 767 O O . THR A 1 96 ? -9.023 28.578 -5.004 1 94 96 THR A O 1
ATOM 770 N N . GLY A 1 97 ? -9.172 26.469 -4.234 1 93.81 97 GLY A N 1
ATOM 771 C CA . GLY A 1 97 ? -9.383 25.875 -5.543 1 93.81 97 GLY A CA 1
ATOM 772 C C . GLY A 1 97 ? -8.094 25.625 -6.301 1 93.81 97 GLY A C 1
ATOM 773 O O . GLY A 1 97 ? -8.125 25.219 -7.469 1 93.81 97 GLY A O 1
ATOM 774 N N . LYS A 1 98 ? -7.016 25.781 -5.582 1 96.38 98 LYS A N 1
ATOM 775 C CA . LYS A 1 98 ? -5.723 25.562 -6.219 1 96.38 98 LYS A CA 1
ATOM 776 C C . LYS A 1 98 ? -5.277 24.109 -6.082 1 96.38 98 LYS A C 1
ATOM 778 O O . LYS A 1 98 ? -5.566 23.453 -5.074 1 96.38 98 LYS A O 1
ATOM 783 N N . ASP A 1 99 ? -4.613 23.672 -7.141 1 97.81 99 ASP A N 1
ATOM 784 C CA . ASP A 1 99 ? -4.004 22.359 -7.062 1 97.81 99 ASP A CA 1
ATOM 785 C C . ASP A 1 99 ? -2.9 22.328 -6.008 1 97.81 99 ASP A C 1
ATOM 787 O O . ASP A 1 99 ? -2.059 23.219 -5.953 1 97.81 99 ASP A O 1
ATOM 791 N N . CYS A 1 100 ? -2.936 21.297 -5.184 1 97.88 100 CYS A N 1
ATOM 792 C CA . CYS A 1 100 ? -1.946 21.344 -4.113 1 97.88 100 CYS A CA 1
ATOM 793 C C . CYS A 1 100 ? -1.606 19.938 -3.627 1 97.88 100 CYS A C 1
ATOM 795 O O . CYS A 1 100 ? -2.344 18.984 -3.895 1 97.88 100 CYS A O 1
ATOM 797 N N . VAL A 1 101 ? -0.476 19.797 -3.002 1 98.44 101 VAL A N 1
ATOM 798 C CA . VAL A 1 101 ? -0.017 18.625 -2.26 1 98.44 101 VAL A CA 1
ATOM 799 C C . VAL A 1 101 ? 0.018 18.938 -0.767 1 98.44 101 VAL A C 1
ATOM 801 O O . VAL A 1 101 ? 0.644 19.922 -0.347 1 98.44 101 VAL A O 1
ATOM 804 N N . ILE A 1 102 ? -0.673 18.188 0.004 1 98.12 102 ILE A N 1
ATOM 805 C CA . ILE A 1 102 ? -0.7 18.359 1.451 1 98.12 102 ILE A CA 1
ATOM 806 C C . ILE A 1 102 ? -0.067 17.141 2.133 1 98.12 102 ILE A C 1
ATOM 808 O O . ILE A 1 102 ? -0.479 16.016 1.897 1 98.12 102 ILE A O 1
ATOM 812 N N . VAL A 1 103 ? 0.896 17.391 2.963 1 97.5 103 VAL A N 1
ATOM 813 C CA . VAL A 1 103 ? 1.601 16.297 3.635 1 97.5 103 VAL A CA 1
ATOM 814 C C . VAL A 1 103 ? 1.162 16.234 5.094 1 97.5 103 VAL A C 1
ATOM 816 O O . VAL A 1 103 ? 1.339 17.188 5.852 1 97.5 103 VAL A O 1
ATOM 819 N N . GLY A 1 104 ? 0.588 15.102 5.406 1 95.5 104 GLY A N 1
ATOM 820 C CA . GLY A 1 104 ? 0.274 14.82 6.797 1 95.5 104 GLY A CA 1
ATOM 821 C C . GLY A 1 104 ? -1.042 15.422 7.246 1 95.5 104 GLY A C 1
ATOM 822 O O . GLY A 1 104 ? -1.903 15.734 6.422 1 95.5 104 GLY A O 1
ATOM 823 N N . ARG A 1 105 ? -1.278 15.281 8.586 1 93.38 105 ARG A N 1
ATOM 824 C CA . ARG A 1 105 ? -2.348 15.938 9.328 1 93.38 105 ARG A CA 1
ATOM 825 C C . ARG A 1 105 ? -3.711 15.383 8.938 1 93.38 105 ARG A C 1
ATOM 827 O O . ARG A 1 105 ? -4.703 16.109 8.914 1 93.38 105 ARG A O 1
ATOM 834 N N . ASN A 1 106 ? -3.697 14.172 8.469 1 95.75 106 ASN A N 1
ATOM 835 C CA . ASN A 1 106 ? -4.926 13.453 8.141 1 95.75 106 ASN A CA 1
ATOM 836 C C . ASN A 1 106 ? -5.75 14.211 7.098 1 95.75 106 ASN A C 1
ATOM 838 O O . ASN A 1 106 ? -6.98 14.188 7.137 1 95.75 106 ASN A O 1
ATOM 842 N N . ALA A 1 107 ? -5.051 14.859 6.25 1 97.38 107 ALA A N 1
ATOM 843 C CA . ALA A 1 107 ? -5.719 15.609 5.191 1 97.38 107 ALA A CA 1
ATOM 844 C C . ALA A 1 107 ? -6.551 14.688 4.305 1 97.38 107 ALA A C 1
ATOM 846 O O . ALA A 1 107 ? -7.551 15.109 3.721 1 97.38 107 ALA A O 1
ATOM 847 N N . ASP A 1 108 ? -6.141 13.398 4.176 1 97.44 108 ASP A N 1
ATOM 848 C CA . ASP A 1 108 ? -6.855 12.438 3.346 1 97.44 108 ASP A CA 1
ATOM 849 C C . ASP A 1 108 ? -8.281 12.234 3.846 1 97.44 108 ASP A C 1
ATOM 851 O O . ASP A 1 108 ? -9.195 12 3.051 1 97.44 108 ASP A O 1
ATOM 855 N N . ILE A 1 109 ? -8.445 12.352 5.16 1 97.19 109 ILE A N 1
ATOM 856 C CA . ILE A 1 109 ? -9.766 12.18 5.754 1 97.19 109 ILE A CA 1
ATOM 857 C C . ILE A 1 109 ? -10.523 13.5 5.727 1 97.19 109 ILE A C 1
ATOM 859 O O . ILE A 1 109 ? -11.703 13.539 5.359 1 97.19 109 ILE A O 1
ATOM 863 N N . LEU A 1 110 ? -9.836 14.562 6.082 1 96.88 110 LEU A N 1
ATOM 864 C CA . LEU A 1 110 ? -10.453 15.867 6.238 1 96.88 110 LEU A CA 1
ATOM 865 C C . LEU A 1 110 ? -10.945 16.406 4.898 1 96.88 110 LEU A C 1
ATOM 867 O O . LEU A 1 110 ? -11.914 17.172 4.844 1 96.88 110 LEU A O 1
ATOM 871 N N . LEU A 1 111 ? -10.344 15.977 3.814 1 97.44 111 LEU A N 1
ATOM 872 C CA . LEU A 1 111 ? -10.664 16.516 2.5 1 97.44 111 LEU A CA 1
ATOM 873 C C . LEU A 1 111 ? -11.352 15.477 1.629 1 97.44 111 LEU A C 1
ATOM 875 O O . LEU A 1 111 ? -11.297 15.555 0.399 1 97.44 111 LEU A O 1
ATOM 879 N N . LYS A 1 112 ? -11.93 14.508 2.227 1 95.94 112 LYS A N 1
ATOM 880 C CA . LYS A 1 112 ? -12.562 13.398 1.511 1 95.94 112 LYS A CA 1
ATOM 881 C C . LYS A 1 112 ? -13.547 13.914 0.462 1 95.94 112 LYS A C 1
ATOM 883 O O . LYS A 1 112 ? -13.633 13.352 -0.634 1 95.94 112 LYS A O 1
ATOM 888 N N . LYS A 1 113 ? -14.258 15 0.738 1 94.75 113 LYS A N 1
ATOM 889 C CA . LYS A 1 113 ? -15.289 15.523 -0.155 1 94.75 113 LYS A CA 1
ATOM 890 C C . LYS A 1 113 ? -14.68 16 -1.47 1 94.75 113 LYS A C 1
ATOM 892 O O . LYS A 1 113 ? -15.367 16.078 -2.488 1 94.75 113 LYS A O 1
ATOM 897 N N . TYR A 1 114 ? -13.43 16.297 -1.482 1 95.19 114 TYR A N 1
ATOM 898 C CA . TYR A 1 114 ? -12.773 16.812 -2.676 1 95.19 114 TYR A CA 1
ATOM 899 C C . TYR A 1 114 ? -12.18 15.672 -3.506 1 95.19 114 TYR A C 1
ATOM 901 O O . TYR A 1 114 ? -11.539 15.914 -4.535 1 95.19 114 TYR A O 1
ATOM 909 N N . GLN A 1 115 ? -12.266 14.398 -3.02 1 93.44 115 GLN A N 1
ATOM 910 C CA . GLN A 1 115 ? -11.805 13.203 -3.711 1 93.44 115 GLN A CA 1
ATOM 911 C C . GLN A 1 115 ? -10.32 13.305 -4.062 1 93.44 115 GLN A C 1
ATOM 913 O O . GLN A 1 115 ? -9.945 13.148 -5.227 1 93.44 115 GLN A O 1
ATOM 918 N N . PRO A 1 116 ? -9.555 13.555 -2.986 1 97.06 116 PRO A N 1
ATOM 919 C CA . PRO A 1 116 ? -8.117 13.664 -3.244 1 97.06 116 PRO A CA 1
ATOM 920 C C . PRO A 1 116 ? -7.488 12.336 -3.65 1 97.06 116 PRO A C 1
ATOM 922 O O . PRO A 1 116 ? -8.109 11.281 -3.506 1 97.06 116 PRO A O 1
ATOM 925 N N . PHE A 1 117 ? -6.328 12.414 -4.312 1 97.25 117 PHE A N 1
ATOM 926 C CA . PHE A 1 117 ? -5.461 11.258 -4.492 1 97.25 117 PHE A CA 1
ATOM 927 C C . PHE A 1 117 ? -4.629 11.008 -3.238 1 97.25 117 PHE A C 1
ATOM 929 O O . PHE A 1 117 ? -3.711 11.773 -2.938 1 97.25 117 PHE A O 1
ATOM 936 N N . ASN A 1 118 ? -4.938 9.977 -2.492 1 97.94 118 ASN A N 1
ATOM 937 C CA . ASN A 1 118 ? -4.324 9.719 -1.196 1 97.94 118 ASN A CA 1
ATOM 938 C C . ASN A 1 118 ? -3.164 8.727 -1.314 1 97.94 118 ASN A C 1
ATOM 940 O O . ASN A 1 118 ? -3.365 7.574 -1.696 1 97.94 118 ASN A O 1
ATOM 944 N N . VAL A 1 119 ? -2.004 9.164 -0.929 1 98.44 119 VAL A N 1
ATOM 945 C CA . VAL A 1 119 ? -0.783 8.367 -0.992 1 98.44 119 VAL A CA 1
ATOM 946 C C . VAL A 1 119 ? -0.273 8.094 0.42 1 98.44 119 VAL A C 1
ATOM 948 O O . VAL A 1 119 ? -0.278 8.977 1.274 1 98.44 119 VAL A O 1
ATOM 951 N N . PHE A 1 120 ? 0.093 6.895 0.657 1 98.62 120 PHE A N 1
ATOM 952 C CA . PHE A 1 120 ? 0.808 6.547 1.88 1 98.62 120 PHE A CA 1
ATOM 953 C C . PHE A 1 120 ? 2.24 6.133 1.569 1 98.62 120 PHE A C 1
ATOM 955 O O . PHE A 1 120 ? 2.475 5.305 0.686 1 98.62 120 PHE A O 1
ATOM 962 N N . VAL A 1 121 ? 3.191 6.734 2.277 1 98.56 121 VAL A N 1
ATOM 963 C CA . VAL A 1 121 ? 4.605 6.465 2.037 1 98.56 121 VAL A CA 1
ATOM 964 C C . VAL A 1 121 ? 5.199 5.715 3.229 1 98.56 121 VAL A C 1
ATOM 966 O O . VAL A 1 121 ? 5.094 6.172 4.371 1 98.56 121 VAL A O 1
ATOM 969 N N . CYS A 1 122 ? 5.82 4.613 2.953 1 98.25 122 CYS A N 1
ATOM 970 C CA . CYS A 1 122 ? 6.445 3.793 3.984 1 98.25 122 CYS A CA 1
ATOM 971 C C . CYS A 1 122 ? 7.836 3.344 3.557 1 98.25 122 CYS A C 1
ATOM 973 O O . CYS A 1 122 ? 8.25 3.59 2.424 1 98.25 122 CYS A O 1
ATOM 975 N N . ALA A 1 123 ? 8.57 2.799 4.504 1 97.88 123 ALA A N 1
ATOM 976 C CA . ALA A 1 123 ? 9.891 2.238 4.23 1 97.88 123 ALA A CA 1
ATOM 977 C C . ALA A 1 123 ? 10.305 1.245 5.312 1 97.88 123 ALA A C 1
ATOM 979 O O . ALA A 1 123 ? 9.719 1.229 6.402 1 97.88 123 ALA A O 1
ATOM 980 N N . ASN A 1 124 ? 11.289 0.428 4.957 1 97 124 ASN A N 1
ATOM 981 C CA . ASN A 1 124 ? 11.875 -0.465 5.953 1 97 124 ASN A CA 1
ATOM 982 C C . ASN A 1 124 ? 12.57 0.314 7.062 1 97 124 ASN A C 1
ATOM 984 O O . ASN A 1 124 ? 13.164 1.368 6.812 1 97 124 ASN A O 1
ATOM 988 N N . MET A 1 125 ? 12.609 -0.333 8.25 1 96.81 125 MET A N 1
ATOM 989 C CA . MET A 1 125 ? 13.164 0.346 9.422 1 96.81 125 MET A CA 1
ATOM 990 C C . MET A 1 125 ? 14.633 0.695 9.195 1 96.81 125 MET A C 1
ATOM 992 O O . MET A 1 125 ? 15.062 1.804 9.516 1 96.81 125 MET A O 1
ATOM 996 N N . ASN A 1 126 ? 15.344 -0.175 8.617 1 95.88 126 ASN A N 1
ATOM 997 C CA . ASN A 1 126 ? 16.766 0.085 8.359 1 95.88 126 ASN A CA 1
ATOM 998 C C . ASN A 1 126 ? 16.953 1.286 7.441 1 95.88 126 ASN A C 1
ATOM 1000 O O . ASN A 1 126 ? 17.828 2.117 7.672 1 95.88 126 ASN A O 1
ATOM 1004 N N . PHE A 1 127 ? 16.188 1.354 6.48 1 96.06 127 PHE A N 1
ATOM 1005 C CA . PHE A 1 127 ? 16.25 2.482 5.559 1 96.06 127 PHE A CA 1
ATOM 1006 C C . PHE A 1 127 ? 15.914 3.785 6.273 1 96.06 127 PHE A C 1
ATOM 1008 O O . PHE A 1 127 ? 16.609 4.793 6.102 1 96.06 127 PHE A O 1
ATOM 1015 N N . LYS A 1 128 ? 14.898 3.822 7.07 1 96.5 128 LYS A N 1
ATOM 1016 C CA . LYS A 1 128 ? 14.477 5.012 7.805 1 96.5 128 LYS A CA 1
ATOM 1017 C C . LYS A 1 128 ? 15.586 5.496 8.742 1 96.5 128 LYS A C 1
ATOM 1019 O O . LYS A 1 128 ? 15.898 6.688 8.781 1 96.5 128 LYS A O 1
ATOM 1024 N N . ILE A 1 129 ? 16.156 4.539 9.43 1 95.06 129 ILE A N 1
ATOM 1025 C CA . ILE A 1 129 ? 17.219 4.871 10.367 1 95.06 129 ILE A CA 1
ATOM 1026 C C . ILE A 1 129 ? 18.391 5.484 9.609 1 95.06 129 ILE A C 1
ATOM 1028 O O . ILE A 1 129 ? 18.922 6.531 10 1 95.06 129 ILE A O 1
ATOM 1032 N N . GLN A 1 130 ? 18.797 4.844 8.555 1 93.69 130 GLN A N 1
ATOM 1033 C CA . GLN A 1 130 ? 19.922 5.328 7.762 1 93.69 130 GLN A CA 1
ATOM 1034 C C . GLN A 1 130 ? 19.641 6.727 7.215 1 93.69 130 GLN A C 1
ATOM 1036 O O . GLN A 1 130 ? 20.516 7.594 7.246 1 93.69 130 GLN A O 1
ATOM 1041 N N . ARG A 1 131 ? 18.516 6.938 6.742 1 93.5 131 ARG A N 1
ATOM 1042 C CA . ARG A 1 131 ? 18.141 8.242 6.203 1 93.5 131 ARG A CA 1
ATOM 1043 C C . ARG A 1 131 ? 18.188 9.312 7.289 1 93.5 131 ARG A C 1
ATOM 1045 O O . ARG A 1 131 ? 18.672 10.422 7.059 1 93.5 131 ARG A O 1
ATOM 1052 N N . CYS A 1 132 ? 17.672 8.984 8.453 1 92.56 132 CYS A N 1
ATOM 1053 C CA . CYS A 1 132 ? 17.672 9.93 9.562 1 92.56 132 CYS A CA 1
ATOM 1054 C C . CYS A 1 132 ? 19.094 10.289 9.969 1 92.56 132 CYS A C 1
ATOM 1056 O O . CYS A 1 132 ? 19.391 11.453 10.273 1 92.56 132 CYS A O 1
ATOM 1058 N N . ILE A 1 133 ? 19.953 9.297 9.953 1 90.5 133 ILE A N 1
ATOM 1059 C CA . ILE A 1 133 ? 21.344 9.523 10.297 1 90.5 133 ILE A CA 1
ATOM 1060 C C . ILE A 1 133 ? 22 10.422 9.258 1 90.5 133 ILE A C 1
ATOM 1062 O O . ILE A 1 133 ? 22.703 11.375 9.602 1 90.5 133 ILE A O 1
ATOM 1066 N N . GLU A 1 134 ? 21.734 10.141 8.008 1 89 134 GLU A N 1
ATOM 1067 C CA . GLU A 1 134 ? 22.328 10.898 6.91 1 89 134 GLU A CA 1
ATOM 1068 C C . GLU A 1 134 ? 21.844 12.344 6.906 1 89 134 GLU A C 1
ATOM 1070 O O . GLU A 1 134 ? 22.594 13.258 6.59 1 89 134 GLU A O 1
ATOM 1075 N N . LYS A 1 135 ? 20.625 12.445 7.207 1 84 135 LYS A N 1
ATOM 1076 C CA . LYS A 1 135 ? 20.047 13.781 7.191 1 84 135 LYS A CA 1
ATOM 1077 C C . LYS A 1 135 ? 20.391 14.555 8.461 1 84 135 LYS A C 1
ATOM 1079 O O . LYS A 1 135 ? 20.359 15.781 8.477 1 84 135 LYS A O 1
ATOM 1084 N N . LYS A 1 136 ? 20.531 13.758 9.609 1 73.94 136 LYS A N 1
ATOM 1085 C CA . LYS A 1 136 ? 20.906 14.398 10.867 1 73.94 136 LYS A CA 1
ATOM 1086 C C . LYS A 1 136 ? 22.422 14.547 10.969 1 73.94 136 LYS A C 1
ATOM 1088 O O . LYS A 1 136 ? 22.953 14.805 12.055 1 73.94 136 LYS A O 1
ATOM 1093 N N . LEU A 1 137 ? 23.188 14.766 9.75 1 56.47 137 LEU A N 1
ATOM 1094 C CA . LEU A 1 137 ? 24.641 14.883 9.688 1 56.47 137 LEU A CA 1
ATOM 1095 C C . LEU A 1 137 ? 25.234 15.117 11.07 1 56.47 137 LEU A C 1
ATOM 1097 O O . LEU A 1 137 ? 26.359 14.68 11.359 1 56.47 137 LEU A O 1
ATOM 1101 N N . ASN A 1 138 ? 24.844 16.109 11.75 1 51.38 138 ASN A N 1
ATOM 1102 C CA . ASN A 1 138 ? 25.75 16.734 12.703 1 51.38 138 ASN A CA 1
ATOM 1103 C C . ASN A 1 138 ? 25.641 16.094 14.086 1 51.38 138 ASN A C 1
ATOM 1105 O O . ASN A 1 138 ? 26.641 15.977 14.805 1 51.38 138 ASN A O 1
ATOM 1109 N N . ASN A 1 139 ? 24.625 16.422 14.977 1 54.75 139 ASN A N 1
ATOM 1110 C CA . ASN A 1 139 ? 24.922 16.797 16.359 1 54.75 139 ASN A CA 1
ATOM 1111 C C . ASN A 1 139 ? 24.656 15.641 17.312 1 54.75 139 ASN A C 1
ATOM 1113 O O . ASN A 1 139 ? 25.125 15.656 18.453 1 54.75 139 ASN A O 1
ATOM 1117 N N . GLU A 1 140 ? 23.5 14.992 17.266 1 59.19 140 GLU A N 1
ATOM 1118 C CA . GLU A 1 140 ? 23.172 14.203 18.438 1 59.19 140 GLU A CA 1
ATOM 1119 C C . GLU A 1 140 ? 23.562 12.742 18.266 1 59.19 140 GLU A C 1
ATOM 1121 O O . GLU A 1 140 ? 23.328 12.164 17.203 1 59.19 140 GLU A O 1
ATOM 1126 N N . HIS A 1 141 ? 24.562 12.336 19 1 69.94 141 HIS A N 1
ATOM 1127 C CA . HIS A 1 141 ? 25 10.945 19.094 1 69.94 141 HIS A CA 1
ATOM 1128 C C . HIS A 1 141 ? 23.812 10.023 19.406 1 69.94 141 HIS A C 1
ATOM 1130 O O . HIS A 1 141 ? 23.625 9.625 20.562 1 69.94 141 HIS A O 1
ATOM 1136 N N . ILE A 1 142 ? 22.797 10.055 18.641 1 80 142 ILE A N 1
ATOM 1137 C CA . ILE A 1 142 ? 21.672 9.172 18.922 1 80 142 ILE A CA 1
ATOM 1138 C C . ILE A 1 142 ? 21.953 7.777 18.359 1 80 142 ILE A C 1
ATOM 1140 O O . ILE A 1 142 ? 22.391 7.637 17.219 1 80 142 ILE A O 1
ATOM 1144 N N . SER A 1 143 ? 21.859 6.746 19.266 1 88.75 143 SER A N 1
ATOM 1145 C CA . SER A 1 143 ? 22.047 5.359 18.859 1 88.75 143 SER A CA 1
ATOM 1146 C C . SER A 1 143 ? 20.953 4.906 17.906 1 88.75 143 SER A C 1
ATOM 1148 O O . SER A 1 143 ? 19.875 5.496 17.859 1 88.75 143 SER A O 1
ATOM 1150 N N . LYS A 1 144 ? 21.25 3.887 17.094 1 90.75 144 LYS A N 1
ATOM 1151 C CA . LYS A 1 144 ? 20.266 3.305 16.188 1 90.75 144 LYS A CA 1
ATOM 1152 C C . LYS A 1 144 ? 19.016 2.863 16.938 1 90.75 144 LYS A C 1
ATOM 1154 O O . LYS A 1 144 ? 17.906 3.047 16.438 1 90.75 144 LYS A O 1
ATOM 1159 N N . LYS A 1 145 ? 19.234 2.338 18.078 1 93.38 145 LYS A N 1
ATOM 1160 C CA . LYS A 1 145 ? 18.125 1.861 18.906 1 93.38 145 LYS A CA 1
ATOM 1161 C C . LYS A 1 145 ? 17.234 3.018 19.344 1 93.38 145 LYS A C 1
ATOM 1163 O O . LYS A 1 145 ? 16 2.91 19.328 1 93.38 145 LYS A O 1
ATOM 1168 N N . GLU A 1 146 ? 17.828 3.998 19.766 1 92 146 GLU A N 1
ATOM 1169 C CA . GLU A 1 146 ? 17.078 5.176 20.188 1 92 146 GLU A CA 1
ATOM 1170 C C . GLU A 1 146 ? 16.328 5.801 19.016 1 92 146 GLU A C 1
ATOM 1172 O O . GLU A 1 146 ? 15.195 6.258 19.172 1 92 146 GLU A O 1
ATOM 1177 N N . LEU A 1 147 ? 16.953 5.805 17.938 1 92.75 147 LEU A N 1
ATOM 1178 C CA . LEU A 1 147 ? 16.328 6.344 16.734 1 92.75 147 LEU A CA 1
ATOM 1179 C C . LEU A 1 147 ? 15.102 5.516 16.359 1 92.75 147 LEU A C 1
ATOM 1181 O O . LEU A 1 147 ? 14.055 6.07 16.016 1 92.75 147 LEU A O 1
ATOM 1185 N N . GLU A 1 148 ? 15.266 4.219 16.375 1 95.5 148 GLU A N 1
ATOM 1186 C CA . GLU A 1 148 ? 14.141 3.332 16.094 1 95.5 148 GLU A CA 1
ATOM 1187 C C . GLU A 1 148 ? 12.969 3.609 17.047 1 95.5 148 GLU A C 1
ATOM 1189 O O . GLU A 1 148 ? 11.82 3.664 16.609 1 95.5 148 GLU A O 1
ATOM 1194 N N . ARG A 1 149 ? 13.297 3.795 18.266 1 94.5 149 ARG A N 1
ATOM 1195 C CA . ARG A 1 149 ? 12.273 4.105 19.25 1 94.5 149 ARG A CA 1
ATOM 1196 C C . ARG A 1 149 ? 11.562 5.41 18.922 1 94.5 149 ARG A C 1
ATOM 1198 O O . ARG A 1 149 ? 10.336 5.488 18.984 1 94.5 149 ARG A O 1
ATOM 1205 N N . LYS A 1 150 ? 12.312 6.367 18.594 1 92.5 150 LYS A N 1
ATOM 1206 C CA . LYS A 1 150 ? 11.75 7.668 18.234 1 92.5 150 LYS A CA 1
ATOM 1207 C C . LYS A 1 150 ? 10.836 7.562 17.031 1 92.5 150 LYS A C 1
ATOM 1209 O O . LYS A 1 150 ? 9.734 8.125 17.016 1 92.5 150 LYS A O 1
ATOM 1214 N N . ILE A 1 151 ? 11.258 6.828 16.031 1 95.5 151 ILE A N 1
ATOM 1215 C CA . ILE A 1 151 ? 10.477 6.629 14.812 1 95.5 151 ILE A CA 1
ATOM 1216 C C . ILE A 1 151 ? 9.148 5.965 15.164 1 95.5 151 ILE A C 1
ATOM 1218 O O . ILE A 1 151 ? 8.086 6.43 14.75 1 95.5 151 ILE A O 1
ATOM 1222 N N . ARG A 1 152 ? 9.18 4.914 15.93 1 96.25 152 ARG A N 1
ATOM 1223 C CA . ARG A 1 152 ? 7.984 4.176 16.328 1 96.25 152 ARG A CA 1
ATOM 1224 C C . ARG A 1 152 ? 7.035 5.062 17.125 1 96.25 152 ARG A C 1
ATOM 1226 O O . ARG A 1 152 ? 5.816 4.984 16.969 1 96.25 152 ARG A O 1
ATOM 1233 N N . GLU A 1 153 ? 7.609 5.848 17.953 1 93.69 153 GLU A N 1
ATOM 1234 C CA . GLU A 1 153 ? 6.801 6.746 18.781 1 93.69 153 GLU A CA 1
ATOM 1235 C C . GLU A 1 153 ? 6.074 7.777 17.922 1 93.69 153 GLU A C 1
ATOM 1237 O O . GLU A 1 153 ? 4.879 8.008 18.094 1 93.69 153 GLU A O 1
ATOM 1242 N N . ILE A 1 154 ? 6.801 8.367 17.047 1 93.19 154 ILE A N 1
ATOM 1243 C CA . ILE A 1 154 ? 6.211 9.359 16.156 1 93.19 154 ILE A CA 1
ATOM 1244 C C . ILE A 1 154 ? 5.09 8.719 15.344 1 93.19 154 ILE A C 1
ATOM 1246 O O . ILE A 1 154 ? 3.994 9.281 15.234 1 93.19 154 ILE A O 1
ATOM 1250 N N . ASP A 1 155 ? 5.336 7.551 14.781 1 95.31 155 ASP A N 1
ATOM 1251 C CA . ASP A 1 155 ? 4.344 6.855 13.961 1 95.31 155 ASP A CA 1
ATOM 1252 C C . ASP A 1 155 ? 3.131 6.449 14.797 1 95.31 155 ASP A C 1
ATOM 1254 O O . ASP A 1 155 ? 1.996 6.512 14.32 1 95.31 155 ASP A O 1
ATOM 1258 N N . LYS A 1 156 ? 3.41 6.012 15.969 1 95.38 156 LYS A N 1
ATOM 1259 C CA . LYS A 1 156 ? 2.318 5.684 16.875 1 95.38 156 LYS A CA 1
ATOM 1260 C C . LYS A 1 156 ? 1.426 6.895 17.141 1 95.38 156 LYS A C 1
ATOM 1262 O O . LYS A 1 156 ? 0.199 6.773 17.156 1 95.38 156 LYS A O 1
ATOM 1267 N N . ASN A 1 157 ? 2.01 8.016 17.375 1 91.81 157 ASN A N 1
ATOM 1268 C CA . ASN A 1 157 ? 1.262 9.25 17.594 1 91.81 157 ASN A CA 1
ATOM 1269 C C . ASN A 1 157 ? 0.441 9.633 16.359 1 91.81 157 ASN A C 1
ATOM 1271 O O . ASN A 1 157 ? -0.701 10.078 16.5 1 91.81 157 ASN A O 1
ATOM 1275 N N . ARG A 1 158 ? 1.009 9.484 15.203 1 93.5 158 ARG A N 1
ATOM 1276 C CA . ARG A 1 158 ? 0.28 9.734 13.969 1 93.5 158 ARG A CA 1
ATOM 1277 C C . ARG A 1 158 ? -0.933 8.82 13.844 1 93.5 158 ARG A C 1
ATOM 1279 O O . ARG A 1 158 ? -2.02 9.266 13.469 1 93.5 158 ARG A O 1
ATOM 1286 N N . ALA A 1 159 ? -0.742 7.57 14.172 1 94.75 159 ALA A N 1
ATOM 1287 C CA . ALA A 1 159 ? -1.837 6.602 14.148 1 94.75 159 ALA A CA 1
ATOM 1288 C C . ALA A 1 159 ? -2.939 7.004 15.125 1 94.75 159 ALA A C 1
ATOM 1290 O O . ALA A 1 159 ? -4.125 6.953 14.789 1 94.75 159 ALA A O 1
ATOM 1291 N N . ARG A 1 160 ? -2.559 7.414 16.266 1 91 160 ARG A N 1
ATOM 1292 C CA . ARG A 1 160 ? -3.52 7.809 17.297 1 91 160 ARG A CA 1
ATOM 1293 C C . ARG A 1 160 ? -4.301 9.047 16.859 1 91 160 ARG A C 1
ATOM 1295 O O . ARG A 1 160 ? -5.504 9.141 17.094 1 91 160 ARG A O 1
ATOM 1302 N N . SER A 1 161 ? -3.572 9.977 16.328 1 90.5 161 SER A N 1
ATOM 1303 C CA . SER A 1 161 ? -4.23 11.195 15.875 1 90.5 161 SER A CA 1
ATOM 1304 C C . SER A 1 161 ? -5.32 10.891 14.852 1 90.5 161 SER A C 1
ATOM 1306 O O . SER A 1 161 ? -6.367 11.539 14.836 1 90.5 161 SER A O 1
ATOM 1308 N N . ARG A 1 162 ? -5.082 9.961 14.023 1 93.38 162 ARG A N 1
ATOM 1309 C CA . ARG A 1 162 ? -6.035 9.578 12.984 1 93.38 162 ARG A CA 1
ATOM 1310 C C . ARG A 1 162 ? -7.355 9.117 13.594 1 93.38 162 ARG A C 1
ATOM 1312 O O . ARG A 1 162 ? -8.422 9.383 13.047 1 93.38 162 ARG A O 1
ATOM 1319 N N . GLU A 1 163 ? -7.305 8.516 14.711 1 91.5 163 GLU A N 1
ATOM 1320 C CA . GLU A 1 163 ? -8.477 7.957 15.391 1 91.5 163 GLU A CA 1
ATOM 1321 C C . GLU A 1 163 ? -9.469 9.055 15.766 1 91.5 163 GLU A C 1
ATOM 1323 O O . GLU A 1 163 ? -10.648 8.781 15.969 1 91.5 163 GLU A O 1
ATOM 1328 N N . PHE A 1 164 ? -8.938 10.227 15.867 1 88.25 164 PHE A N 1
ATOM 1329 C CA . PHE A 1 164 ? -9.797 11.367 16.188 1 88.25 164 PHE A CA 1
ATOM 1330 C C . PHE A 1 164 ? -10.781 11.625 15.047 1 88.25 164 PHE A C 1
ATOM 1332 O O . PHE A 1 164 ? -11.883 12.125 15.289 1 88.25 164 PHE A O 1
ATOM 1339 N N . PHE A 1 165 ? -10.406 11.203 13.867 1 93.12 165 PHE A N 1
ATOM 1340 C CA . PHE A 1 165 ? -11.18 11.625 12.703 1 93.12 165 PHE A CA 1
ATOM 1341 C C . PHE A 1 165 ? -11.891 10.438 12.062 1 93.12 165 PHE A C 1
ATOM 1343 O O . PHE A 1 165 ? -12.891 10.617 11.359 1 93.12 165 PHE A O 1
ATOM 1350 N N . THR A 1 166 ? -11.375 9.305 12.258 1 94.12 166 THR A N 1
ATOM 1351 C CA . THR A 1 166 ? -11.945 8.141 11.578 1 94.12 166 THR A CA 1
ATOM 1352 C C . THR A 1 166 ? -11.609 6.859 12.336 1 94.12 166 THR A C 1
ATOM 1354 O O . THR A 1 166 ? -10.719 6.844 13.18 1 94.12 166 THR A O 1
ATOM 1357 N N . SER A 1 167 ? -12.297 5.855 12 1 93.44 167 SER A N 1
ATOM 1358 C CA . SER A 1 167 ? -12.031 4.543 12.578 1 93.44 167 SER A CA 1
ATOM 1359 C C . SER A 1 167 ? -11.039 3.754 11.734 1 93.44 167 SER A C 1
ATOM 1361 O O . SER A 1 167 ? -10.508 2.736 12.18 1 93.44 167 SER A O 1
ATOM 1363 N N . SER A 1 168 ? -10.844 4.258 10.523 1 92.31 168 SER A N 1
ATOM 1364 C CA . SER A 1 168 ? -9.883 3.564 9.672 1 92.31 168 SER A CA 1
ATOM 1365 C C . SER A 1 168 ? -8.461 3.709 10.211 1 92.31 168 SER A C 1
ATOM 1367 O O . SER A 1 168 ? -8.086 4.773 10.703 1 92.31 168 SER A O 1
ATOM 1369 N N . LEU A 1 169 ? -7.723 2.709 10.125 1 93 169 LEU A N 1
ATOM 1370 C CA . LEU A 1 169 ? -6.391 2.668 10.727 1 93 169 LEU A CA 1
ATOM 1371 C C . LEU A 1 169 ? -5.371 3.365 9.828 1 93 169 LEU A C 1
ATOM 1373 O O . LEU A 1 169 ? -5.414 3.229 8.609 1 93 169 LEU A O 1
ATOM 1377 N N . TRP A 1 170 ? -4.496 4.082 10.5 1 95.06 170 TRP A N 1
ATOM 1378 C CA . TRP A 1 170 ? -3.363 4.695 9.82 1 95.06 170 TRP A CA 1
ATOM 1379 C C . TRP A 1 170 ? -2.492 3.637 9.148 1 95.06 170 TRP A C 1
ATOM 1381 O O . TRP A 1 170 ? -2.141 2.631 9.773 1 95.06 170 TRP A O 1
ATOM 1391 N N . GLY A 1 171 ? -2.221 3.807 7.836 1 94.88 171 GLY A N 1
ATOM 1392 C CA . GLY A 1 171 ? -1.368 2.867 7.129 1 94.88 171 GLY A CA 1
ATOM 1393 C C . GLY A 1 171 ? -2.129 1.686 6.559 1 94.88 171 GLY A C 1
ATOM 1394 O O . GLY A 1 171 ? -1.552 0.849 5.859 1 94.88 171 GLY A O 1
ATOM 1395 N N . ASN A 1 172 ? -3.418 1.648 6.902 1 94.5 172 ASN A N 1
ATOM 1396 C CA . ASN A 1 172 ? -4.234 0.583 6.328 1 94.5 172 ASN A CA 1
ATOM 1397 C C . ASN A 1 172 ? -4.355 0.725 4.812 1 94.5 172 ASN A C 1
ATOM 1399 O O . ASN A 1 172 ? -4.645 1.812 4.309 1 94.5 172 ASN A O 1
ATOM 1403 N N . GLN A 1 173 ? -4.168 -0.365 4.125 1 94.81 173 GLN A N 1
ATOM 1404 C CA . GLN A 1 173 ? -4.039 -0.345 2.672 1 94.81 173 GLN A CA 1
ATOM 1405 C C . GLN A 1 173 ? -5.324 0.144 2.014 1 94.81 173 GLN A C 1
ATOM 1407 O O . GLN A 1 173 ? -5.281 0.809 0.976 1 94.81 173 GLN A O 1
ATOM 1412 N N . THR A 1 174 ? -6.48 -0.131 2.594 1 94 174 THR A N 1
ATOM 1413 C CA . THR A 1 174 ? -7.75 0.211 1.96 1 94 174 THR A CA 1
ATOM 1414 C C . THR A 1 174 ? -8.094 1.678 2.199 1 94 174 THR A C 1
ATOM 1416 O O . THR A 1 174 ? -9.055 2.197 1.621 1 94 174 THR A O 1
ATOM 1419 N N . SER A 1 175 ? -7.293 2.395 2.99 1 94.38 175 SER A N 1
ATOM 1420 C CA . SER A 1 175 ? -7.559 3.797 3.299 1 94.38 175 SER A CA 1
ATOM 1421 C C . SER A 1 175 ? -6.887 4.723 2.289 1 94.38 175 SER A C 1
ATOM 1423 O O . SER A 1 175 ? -7.152 5.926 2.27 1 94.38 175 SER A O 1
ATOM 1425 N N . TYR A 1 176 ? -6.062 4.184 1.51 1 97.06 176 TYR A N 1
ATOM 1426 C CA . TYR A 1 176 ? -5.285 4.973 0.557 1 97.06 176 TYR A CA 1
ATOM 1427 C C . TYR A 1 176 ? -5.414 4.406 -0.852 1 97.06 176 TYR A C 1
ATOM 1429 O O . TYR A 1 176 ? -5.797 3.244 -1.028 1 97.06 176 TYR A O 1
ATOM 1437 N N . HIS A 1 177 ? -5.16 5.246 -1.815 1 96.56 177 HIS A N 1
ATOM 1438 C CA . HIS A 1 177 ? -5.242 4.789 -3.199 1 96.56 177 HIS A CA 1
ATOM 1439 C C . HIS A 1 177 ? -3.988 4.023 -3.6 1 96.56 177 HIS A C 1
ATOM 1441 O O . HIS A 1 177 ? -4.066 3.043 -4.344 1 96.56 177 HIS A O 1
ATOM 1447 N N . ILE A 1 178 ? -2.887 4.551 -3.08 1 97.56 178 ILE A N 1
ATOM 1448 C CA . ILE A 1 178 ? -1.608 3.898 -3.352 1 97.56 178 ILE A CA 1
ATOM 1449 C C . ILE A 1 178 ? -0.721 3.971 -2.111 1 97.56 178 ILE A C 1
ATOM 1451 O O . ILE A 1 178 ? -0.747 4.961 -1.378 1 97.56 178 ILE A O 1
ATOM 1455 N N . ILE A 1 179 ? -0.079 2.92 -1.798 1 98.19 179 ILE A N 1
ATOM 1456 C CA . ILE A 1 179 ? 0.989 2.889 -0.804 1 98.19 179 ILE A CA 1
ATOM 1457 C C . ILE A 1 179 ? 2.322 2.598 -1.488 1 98.19 179 ILE A C 1
ATOM 1459 O O . ILE A 1 179 ? 2.426 1.665 -2.289 1 98.19 179 ILE A O 1
ATOM 1463 N N . VAL A 1 180 ? 3.342 3.404 -1.205 1 97.56 180 VAL A N 1
ATOM 1464 C CA . VAL A 1 180 ? 4.629 3.258 -1.878 1 97.56 180 VAL A CA 1
ATOM 1465 C C . VAL A 1 180 ? 5.73 3.029 -0.844 1 97.56 180 VAL A C 1
ATOM 1467 O O . VAL A 1 180 ? 5.73 3.654 0.219 1 97.56 180 VAL A O 1
ATOM 1470 N N . ASN A 1 181 ? 6.535 2.061 -1.157 1 97.12 181 ASN A N 1
ATOM 1471 C CA . ASN A 1 181 ? 7.719 1.748 -0.361 1 97.12 181 ASN A CA 1
ATOM 1472 C C . ASN A 1 181 ? 8.969 2.406 -0.935 1 97.12 181 ASN A C 1
ATOM 1474 O O . ASN A 1 181 ? 9.414 2.059 -2.029 1 97.12 181 ASN A O 1
ATOM 1478 N N . THR A 1 182 ? 9.609 3.275 -0.192 1 96.5 182 THR A N 1
ATOM 1479 C CA . THR A 1 182 ? 10.703 4.078 -0.715 1 96.5 182 THR A CA 1
ATOM 1480 C C . THR A 1 182 ? 12.047 3.381 -0.482 1 96.5 182 THR A C 1
ATOM 1482 O O . THR A 1 182 ? 13.086 3.863 -0.924 1 96.5 182 THR A O 1
ATOM 1485 N N . SER A 1 183 ? 12.102 2.258 0.167 1 94.88 183 SER A N 1
ATOM 1486 C CA . SER A 1 183 ? 13.32 1.625 0.657 1 94.88 183 SER A CA 1
ATOM 1487 C C . SER A 1 183 ? 14.312 1.379 -0.478 1 94.88 183 SER A C 1
ATOM 1489 O O . SER A 1 183 ? 15.523 1.441 -0.274 1 94.88 183 SER A O 1
ATOM 1491 N N . GLU A 1 184 ? 13.797 1.085 -1.599 1 90.75 184 GLU A N 1
ATOM 1492 C CA . GLU A 1 184 ? 14.688 0.67 -2.676 1 90.75 184 GLU A CA 1
ATOM 1493 C C . GLU A 1 184 ? 14.57 1.596 -3.883 1 90.75 184 GLU A C 1
ATOM 1495 O O . GLU A 1 184 ? 14.805 1.179 -5.02 1 90.75 184 GLU A O 1
ATOM 1500 N N . TRP A 1 185 ? 14.141 2.82 -3.59 1 88.88 185 TRP A N 1
ATOM 1501 C CA . TRP A 1 185 ? 13.914 3.758 -4.684 1 88.88 185 TRP A CA 1
ATOM 1502 C C . TRP A 1 185 ? 14.609 5.086 -4.418 1 88.88 185 TRP A C 1
ATOM 1504 O O . TRP A 1 185 ? 14.781 5.484 -3.266 1 88.88 185 TRP A O 1
ATOM 1514 N N . ASN A 1 186 ? 15.086 5.652 -5.535 1 90 186 ASN A N 1
ATOM 1515 C CA . ASN A 1 186 ? 15.398 7.074 -5.469 1 90 186 ASN A CA 1
ATOM 1516 C C . ASN A 1 186 ? 14.133 7.922 -5.387 1 90 186 ASN A C 1
ATOM 1518 O O . ASN A 1 186 ? 13.25 7.809 -6.242 1 90 186 ASN A O 1
ATOM 1522 N N . ILE A 1 187 ? 14.078 8.734 -4.438 1 91.62 187 ILE A N 1
ATOM 1523 C CA . ILE A 1 187 ? 12.852 9.469 -4.141 1 91.62 187 ILE A CA 1
ATOM 1524 C C . ILE A 1 187 ? 12.492 10.375 -5.316 1 91.62 187 ILE A C 1
ATOM 1526 O O . ILE A 1 187 ? 11.312 10.531 -5.648 1 91.62 187 ILE A O 1
ATOM 1530 N N . LYS A 1 188 ? 13.469 10.961 -5.906 1 89.94 188 LYS A N 1
ATOM 1531 C CA . LYS A 1 188 ? 13.188 11.82 -7.051 1 89.94 188 LYS A CA 1
ATOM 1532 C C . LYS A 1 188 ? 12.555 11.031 -8.188 1 89.94 188 LYS A C 1
ATOM 1534 O O . LYS A 1 188 ? 11.547 11.461 -8.758 1 89.94 188 LYS A O 1
ATOM 1539 N N . HIS A 1 189 ? 13.141 9.93 -8.484 1 90.62 189 HIS A N 1
ATOM 1540 C CA . HIS A 1 189 ? 12.594 9.07 -9.531 1 90.62 189 HIS A CA 1
ATOM 1541 C C . HIS A 1 189 ? 11.188 8.602 -9.18 1 90.62 189 HIS A C 1
ATOM 1543 O O . HIS A 1 189 ? 10.297 8.594 -10.039 1 90.62 189 HIS A O 1
ATOM 1549 N N . LEU A 1 190 ? 11.055 8.242 -7.953 1 93.25 190 LEU A N 1
ATOM 1550 C CA . LEU A 1 190 ? 9.75 7.801 -7.477 1 93.25 190 LEU A CA 1
ATOM 1551 C C . LEU A 1 190 ? 8.711 8.914 -7.617 1 93.25 190 LEU A C 1
ATOM 1553 O O . LEU A 1 190 ? 7.551 8.648 -7.941 1 93.25 190 LEU A O 1
ATOM 1557 N N . SER A 1 191 ? 9.109 10.141 -7.383 1 95.31 191 SER A N 1
ATOM 1558 C CA . SER A 1 191 ? 8.203 11.273 -7.473 1 95.31 191 SER A CA 1
ATOM 1559 C C . SER A 1 191 ? 7.641 11.43 -8.883 1 95.31 191 SER A C 1
ATOM 1561 O O . SER A 1 191 ? 6.469 11.766 -9.055 1 95.31 191 SER A O 1
ATOM 1563 N N . TYR A 1 192 ? 8.469 11.133 -9.867 1 93.44 192 TYR A N 1
ATOM 1564 C CA . TYR A 1 192 ? 7.996 11.195 -11.242 1 93.44 192 TYR A CA 1
ATOM 1565 C C . TYR A 1 192 ? 6.965 10.102 -11.508 1 93.44 192 TYR A C 1
ATOM 1567 O O . TYR A 1 192 ? 5.957 10.344 -12.172 1 93.44 192 TYR A O 1
ATOM 1575 N N . ALA A 1 193 ? 7.277 8.977 -10.984 1 93.19 193 ALA A N 1
ATOM 1576 C CA . ALA A 1 193 ? 6.367 7.848 -11.164 1 93.19 193 ALA A CA 1
ATOM 1577 C C . ALA A 1 193 ? 5.004 8.141 -10.547 1 93.19 193 ALA A C 1
ATOM 1579 O O . ALA A 1 193 ? 3.965 7.906 -11.172 1 93.19 193 ALA A O 1
ATOM 1580 N N . ILE A 1 194 ? 4.996 8.695 -9.367 1 95.69 194 ILE A N 1
ATOM 1581 C CA . ILE A 1 194 ? 3.754 8.977 -8.664 1 95.69 194 ILE A CA 1
ATOM 1582 C C . ILE A 1 194 ? 3.02 10.125 -9.352 1 95.69 194 ILE A C 1
ATOM 1584 O O . ILE A 1 194 ? 1.788 10.133 -9.422 1 95.69 194 ILE A O 1
ATOM 1588 N N . ALA A 1 195 ? 3.801 11.094 -9.812 1 95.44 195 ALA A N 1
ATOM 1589 C CA . ALA A 1 195 ? 3.186 12.195 -10.555 1 95.44 195 ALA A CA 1
ATOM 1590 C C . ALA A 1 195 ? 2.408 11.672 -11.758 1 95.44 195 ALA A C 1
ATOM 1592 O O . ALA A 1 195 ? 1.256 12.047 -11.977 1 95.44 195 ALA A O 1
ATOM 1593 N N . ASN A 1 196 ? 3.055 10.828 -12.492 1 92 196 ASN A N 1
ATOM 1594 C CA . ASN A 1 196 ? 2.383 10.227 -13.641 1 92 196 ASN A CA 1
ATOM 1595 C C . ASN A 1 196 ? 1.172 9.398 -13.219 1 92 196 ASN A C 1
ATOM 1597 O O . ASN A 1 196 ? 0.114 9.469 -13.844 1 92 196 ASN A O 1
ATOM 1601 N N . PHE A 1 197 ? 1.341 8.672 -12.195 1 93.06 197 PHE A N 1
ATOM 1602 C CA . PHE A 1 197 ? 0.258 7.855 -11.664 1 93.06 197 PHE A CA 1
ATOM 1603 C C . PHE A 1 197 ? -0.932 8.719 -11.273 1 93.06 197 PHE A C 1
ATOM 1605 O O . PHE A 1 197 ? -2.078 8.383 -11.57 1 93.06 197 PHE A O 1
ATOM 1612 N N . SER A 1 198 ? -0.662 9.82 -10.609 1 93.44 198 SER A N 1
ATOM 1613 C CA . SER A 1 198 ? -1.721 10.695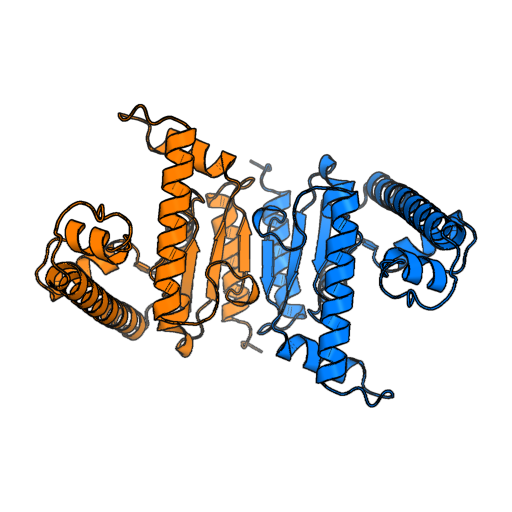 -10.133 1 93.44 198 SER A CA 1
ATOM 1614 C C . SER A 1 198 ? -2.525 11.281 -11.289 1 93.44 198 SER A C 1
ATOM 1616 O O . SER A 1 198 ? -3.711 11.578 -11.141 1 93.44 198 SER A O 1
ATOM 1618 N N . GLU A 1 199 ? -1.882 11.445 -12.398 1 90.81 199 GLU A N 1
ATOM 1619 C CA . GLU A 1 199 ? -2.588 11.953 -13.57 1 90.81 199 GLU A CA 1
ATOM 1620 C C . GLU A 1 199 ? -3.684 10.992 -14.023 1 90.81 199 GLU A C 1
ATOM 1622 O O . GLU A 1 199 ? -4.746 11.422 -14.477 1 90.81 199 GLU A O 1
ATOM 1627 N N . TYR A 1 200 ? -3.395 9.734 -13.945 1 88.56 200 TYR A N 1
ATOM 1628 C CA . TYR A 1 200 ? -4.41 8.742 -14.281 1 88.56 200 TYR A CA 1
ATOM 1629 C C . TYR A 1 200 ? -5.59 8.828 -13.32 1 88.56 200 TYR A C 1
ATOM 1631 O O . TYR A 1 200 ? -6.742 8.648 -13.727 1 88.56 200 TYR A O 1
ATOM 1639 N N . TRP A 1 201 ? -5.363 9.148 -12.102 1 88.69 201 TRP A N 1
ATOM 1640 C CA . TRP A 1 201 ? -6.422 9.312 -11.109 1 88.69 201 TRP A CA 1
ATOM 1641 C C . TRP A 1 201 ? -7.312 10.5 -11.453 1 88.69 201 TRP A C 1
ATOM 1643 O O . TRP A 1 201 ? -8.539 10.391 -11.445 1 88.69 201 TRP A O 1
ATOM 1653 N N . PHE A 1 202 ? -6.699 11.602 -11.789 1 90.75 202 PHE A N 1
ATOM 1654 C CA . PHE A 1 202 ? -7.469 12.828 -12 1 90.75 202 PHE A CA 1
ATOM 1655 C C . PHE A 1 202 ? -8.18 12.797 -13.344 1 90.75 202 PHE A C 1
ATOM 1657 O O . PHE A 1 202 ? -9.133 13.547 -13.562 1 90.75 202 PHE A O 1
ATOM 1664 N N . ARG A 1 203 ? -7.746 11.844 -14.203 1 83.56 203 ARG A N 1
ATOM 1665 C CA . ARG A 1 203 ? -8.398 11.734 -15.508 1 83.56 203 ARG A CA 1
ATOM 1666 C C . ARG A 1 203 ? -9.305 10.516 -15.562 1 83.56 203 ARG A C 1
ATOM 1668 O O . ARG A 1 203 ? -9.773 10.125 -16.641 1 83.56 203 ARG A O 1
ATOM 1675 N N . ARG A 1 204 ? -9.562 9.891 -14.516 1 75.44 204 ARG A N 1
ATOM 1676 C CA . ARG A 1 204 ? -10.266 8.609 -14.5 1 75.44 204 ARG A CA 1
ATOM 167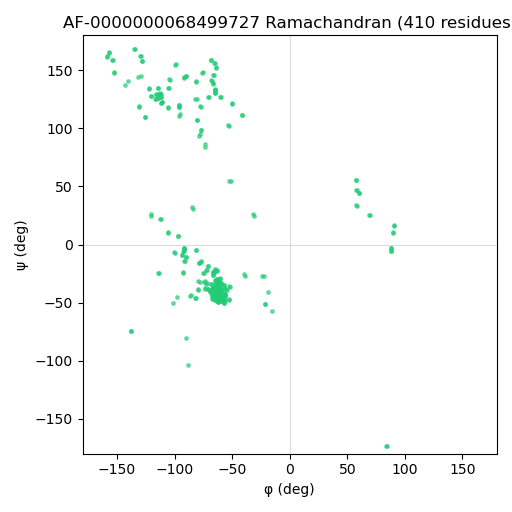7 C C . ARG A 1 204 ? -11.711 8.773 -14.953 1 75.44 204 ARG A C 1
ATOM 1679 O O . ARG A 1 204 ? -12.344 7.812 -15.398 1 75.44 204 ARG A O 1
ATOM 1686 N N . TYR A 1 205 ? -12.172 9.984 -14.797 1 67.44 205 TYR A N 1
ATOM 1687 C CA . TYR A 1 205 ? -13.539 10.203 -15.258 1 67.44 205 TYR A CA 1
ATOM 1688 C C . TYR A 1 205 ? -13.555 10.859 -16.625 1 67.44 205 TYR A C 1
ATOM 1690 O O . TYR A 1 205 ? -14.625 11.062 -17.203 1 67.44 205 TYR A O 1
ATOM 1698 N N . GLU A 1 206 ? -12.312 11.258 -17.094 1 62.59 206 GLU A N 1
ATOM 1699 C CA . GLU A 1 206 ? -12.281 11.906 -18.406 1 62.59 206 GLU A CA 1
ATOM 1700 C C . GLU A 1 206 ? -12.492 10.898 -19.531 1 62.59 206 GLU A C 1
ATOM 1702 O O . GLU A 1 206 ? -11.859 9.844 -19.562 1 62.59 206 GLU A O 1
ATOM 1707 N N . GLN A 1 207 ? -13.711 10.406 -20.031 1 49.78 207 GLN A N 1
ATOM 1708 C CA . GLN A 1 207 ? -14.062 9.617 -21.203 1 49.78 207 GLN A CA 1
ATOM 1709 C C . GLN A 1 207 ? -13.273 10.07 -22.438 1 49.78 207 GLN A C 1
ATOM 1711 O O . GLN A 1 207 ? -12.977 11.258 -22.578 1 49.78 207 GLN A O 1
ATOM 1716 N N . MET B 1 1 ? 15.734 -8.711 -18.594 1 91.56 1 MET B N 1
ATOM 1717 C CA . MET B 1 1 ? 14.484 -9.336 -18.188 1 91.56 1 MET B CA 1
ATOM 1718 C C . MET B 1 1 ? 13.773 -8.508 -17.125 1 91.56 1 MET B C 1
ATOM 1720 O O . MET B 1 1 ? 14.406 -8.047 -16.156 1 91.56 1 MET B O 1
ATOM 1724 N N . LYS B 1 2 ? 12.461 -8.305 -17.375 1 96.06 2 LYS B N 1
ATOM 1725 C CA . LYS B 1 2 ? 11.617 -7.574 -16.438 1 96.06 2 LYS B CA 1
ATOM 1726 C C . LYS B 1 2 ? 10.5 -8.461 -15.883 1 96.06 2 LYS B C 1
ATOM 1728 O O . LYS B 1 2 ? 9.742 -9.062 -16.656 1 96.06 2 LYS B O 1
ATOM 1733 N N . ILE B 1 3 ? 10.445 -8.531 -14.562 1 97.94 3 ILE B N 1
ATOM 1734 C CA . ILE B 1 3 ? 9.43 -9.367 -13.93 1 97.94 3 ILE B CA 1
ATOM 1735 C C . ILE B 1 3 ? 8.547 -8.516 -13.031 1 97.94 3 ILE B C 1
ATOM 1737 O O . ILE B 1 3 ? 9.039 -7.75 -12.195 1 97.94 3 ILE B O 1
ATOM 1741 N N . ILE B 1 4 ? 7.281 -8.609 -13.219 1 98.38 4 ILE B N 1
ATOM 1742 C CA . ILE B 1 4 ? 6.297 -8 -12.328 1 98.38 4 ILE B CA 1
ATOM 1743 C C . ILE B 1 4 ? 5.531 -9.086 -11.586 1 98.38 4 ILE B C 1
ATOM 1745 O O . ILE B 1 4 ? 5 -10.016 -12.203 1 98.38 4 ILE B O 1
ATOM 1749 N N . THR B 1 5 ? 5.57 -9.062 -10.297 1 98.5 5 THR B N 1
ATOM 1750 C CA . THR B 1 5 ? 4.781 -9.992 -9.5 1 98.5 5 THR B CA 1
ATOM 1751 C C . THR B 1 5 ? 3.572 -9.297 -8.891 1 98.5 5 THR B C 1
ATOM 1753 O O . THR B 1 5 ? 3.66 -8.133 -8.484 1 98.5 5 THR B O 1
ATOM 1756 N N . ILE B 1 6 ? 2.471 -9.984 -8.844 1 98.5 6 ILE B N 1
ATOM 1757 C CA . ILE B 1 6 ? 1.241 -9.422 -8.297 1 98.5 6 ILE B CA 1
ATOM 1758 C C . ILE B 1 6 ? 0.698 -10.344 -7.203 1 98.5 6 ILE B C 1
ATOM 1760 O O . ILE B 1 6 ? 0.31 -11.484 -7.477 1 98.5 6 ILE B O 1
ATOM 1764 N N . SER B 1 7 ? 0.776 -9.914 -6.031 1 97.94 7 SER B N 1
ATOM 1765 C CA . SER B 1 7 ? -0.002 -10.484 -4.934 1 97.94 7 SER B CA 1
ATOM 1766 C C . SER B 1 7 ? -1.332 -9.75 -4.766 1 97.94 7 SER B C 1
ATOM 1768 O O . SER B 1 7 ? -1.408 -8.539 -4.953 1 97.94 7 SER B O 1
ATOM 1770 N N . ARG B 1 8 ? -2.396 -10.516 -4.422 1 97.81 8 ARG B N 1
ATOM 1771 C CA . ARG B 1 8 ? -3.693 -9.844 -4.488 1 97.81 8 ARG B CA 1
ATOM 1772 C C . ARG B 1 8 ? -4.68 -10.469 -3.504 1 97.81 8 ARG B C 1
ATOM 1774 O O . ARG B 1 8 ? -4.637 -11.672 -3.256 1 97.81 8 ARG B O 1
ATOM 1781 N N . GLU B 1 9 ? -5.531 -9.672 -3.006 1 97.5 9 GLU B N 1
ATOM 1782 C CA . GLU B 1 9 ? -6.695 -10.141 -2.258 1 97.5 9 GLU B CA 1
ATOM 1783 C C . GLU B 1 9 ? -7.754 -10.711 -3.193 1 97.5 9 GLU B C 1
ATOM 1785 O O . GLU B 1 9 ? -7.906 -10.25 -4.328 1 97.5 9 GLU B O 1
ATOM 1790 N N . PHE B 1 10 ? -8.453 -11.688 -2.652 1 95.81 10 PHE B N 1
ATOM 1791 C CA . PHE B 1 10 ? -9.531 -12.266 -3.449 1 95.81 10 PHE B CA 1
ATOM 1792 C C . PHE B 1 10 ? -10.633 -11.242 -3.703 1 95.81 10 PHE B C 1
ATOM 1794 O O . PHE B 1 10 ? -11.062 -10.547 -2.779 1 95.81 10 PHE B O 1
ATOM 1801 N N . GLY B 1 11 ? -11.023 -11.125 -4.961 1 95.94 11 GLY B N 1
ATOM 1802 C CA . GLY B 1 11 ? -12.086 -10.203 -5.32 1 95.94 11 GLY B CA 1
ATOM 1803 C C . GLY B 1 11 ? -11.586 -8.797 -5.617 1 95.94 11 GLY B C 1
ATOM 1804 O O . GLY B 1 11 ? -12.359 -7.934 -6.023 1 95.94 11 GLY B O 1
ATOM 1805 N N . SER B 1 12 ? -10.281 -8.531 -5.465 1 97.44 12 SER B N 1
ATOM 1806 C CA . SER B 1 12 ? -9.734 -7.188 -5.617 1 97.44 12 SER B CA 1
ATOM 1807 C C . SER B 1 12 ? -9.57 -6.824 -7.09 1 97.44 12 SER B C 1
ATOM 1809 O O . SER B 1 12 ? -9.375 -5.652 -7.426 1 97.44 12 SER B O 1
ATOM 1811 N N . GLY B 1 13 ? -9.617 -7.801 -7.977 1 96.19 13 GLY B N 1
ATOM 1812 C CA . GLY B 1 13 ? -9.383 -7.562 -9.391 1 96.19 13 GLY B CA 1
ATOM 1813 C C . GLY B 1 13 ? -7.922 -7.707 -9.781 1 96.19 13 GLY B C 1
ATOM 1814 O O . GLY B 1 13 ? -7.516 -7.277 -10.867 1 96.19 13 GLY B O 1
ATOM 1815 N N . GLY B 1 14 ? -7.141 -8.336 -8.914 1 96.81 14 GLY B N 1
ATOM 1816 C CA . GLY B 1 14 ? -5.711 -8.477 -9.148 1 96.81 14 GLY B CA 1
ATOM 1817 C C . GLY B 1 14 ? -5.387 -9.312 -10.375 1 96.81 14 GLY B C 1
ATOM 1818 O O . GLY B 1 14 ? -4.434 -9.016 -11.094 1 96.81 14 GLY B O 1
ATOM 1819 N N . ARG B 1 15 ? -6.176 -10.359 -10.609 1 96.06 15 ARG B N 1
ATOM 1820 C CA . ARG B 1 15 ? -5.957 -11.195 -11.789 1 96.06 15 ARG B CA 1
ATOM 1821 C C . ARG B 1 15 ? -6.223 -10.414 -13.07 1 96.06 15 ARG B C 1
ATOM 1823 O O . ARG B 1 15 ? -5.438 -10.484 -14.023 1 96.06 15 ARG B O 1
ATOM 1830 N N . GLU B 1 16 ? -7.309 -9.703 -13.062 1 96.31 16 GLU B N 1
ATOM 1831 C CA . GLU B 1 16 ? -7.648 -8.875 -14.219 1 96.31 16 GLU B CA 1
ATOM 1832 C C . GLU B 1 16 ? -6.57 -7.828 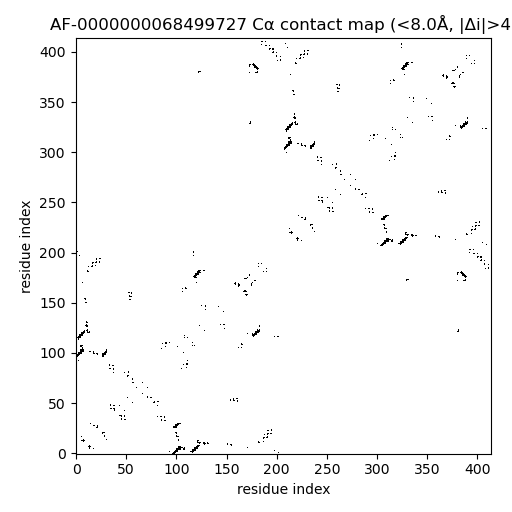-14.477 1 96.31 16 GLU B C 1
ATOM 1834 O O . GLU B 1 16 ? -6.152 -7.629 -15.617 1 96.31 16 GLU B O 1
ATOM 1839 N N . LEU B 1 17 ? -6.176 -7.191 -13.43 1 97.31 17 LEU B N 1
ATOM 1840 C CA . LEU B 1 17 ? -5.113 -6.195 -13.523 1 97.31 17 LEU B CA 1
ATOM 1841 C C . LEU B 1 17 ? -3.846 -6.809 -14.109 1 97.31 17 LEU B C 1
ATOM 1843 O O . LEU B 1 17 ? -3.225 -6.227 -15.008 1 97.31 17 LEU B O 1
ATOM 1847 N N . GLY B 1 18 ? -3.443 -7.984 -13.633 1 97.56 18 GLY B N 1
ATOM 1848 C CA . GLY B 1 18 ? -2.258 -8.664 -14.125 1 97.56 18 GLY B CA 1
ATOM 1849 C C . GLY B 1 18 ? -2.32 -8.961 -15.609 1 97.56 18 GLY B C 1
ATOM 1850 O O . GLY B 1 18 ? -1.35 -8.734 -16.344 1 97.56 18 GLY B O 1
ATOM 1851 N N . LYS B 1 19 ? -3.428 -9.445 -15.992 1 97.19 19 LYS B N 1
ATOM 1852 C CA . LYS B 1 19 ? -3.605 -9.766 -17.406 1 97.19 19 LYS B CA 1
ATOM 1853 C C . LYS B 1 19 ? -3.508 -8.516 -18.266 1 97.19 19 LYS B C 1
ATOM 1855 O O . LYS B 1 19 ? -2.814 -8.508 -19.297 1 97.19 19 LYS B O 1
ATOM 1860 N N . GLN B 1 20 ? -4.203 -7.516 -17.859 1 97.06 20 GLN B N 1
ATOM 1861 C CA . GLN B 1 20 ? -4.176 -6.258 -18.609 1 97.06 20 GLN B CA 1
ATOM 1862 C C . GLN B 1 20 ? -2.766 -5.672 -18.641 1 97.06 20 GLN B C 1
ATOM 1864 O O . GLN B 1 20 ? -2.326 -5.164 -19.672 1 97.06 20 GLN B O 1
ATOM 1869 N N . LEU B 1 21 ? -2.098 -5.727 -17.547 1 97.31 21 LEU B N 1
ATOM 1870 C CA . LEU B 1 21 ? -0.728 -5.23 -17.469 1 97.31 21 LEU B CA 1
ATOM 1871 C C . LEU B 1 21 ? 0.172 -5.965 -18.469 1 97.31 21 LEU B C 1
ATOM 1873 O O . LEU B 1 21 ? 0.959 -5.34 -19.172 1 97.31 21 LEU B O 1
ATOM 1877 N N . ALA B 1 22 ? 0.058 -7.289 -18.469 1 97.56 22 ALA B N 1
ATOM 1878 C CA . ALA B 1 22 ? 0.842 -8.102 -19.391 1 97.56 22 ALA B CA 1
ATOM 1879 C C . ALA B 1 22 ? 0.555 -7.719 -20.844 1 97.56 22 ALA B C 1
ATOM 1881 O O . ALA B 1 22 ? 1.476 -7.605 -21.656 1 97.56 22 ALA B O 1
ATOM 1882 N N . ASP B 1 23 ? -0.704 -7.445 -21.125 1 97.56 23 ASP B N 1
ATOM 1883 C CA . ASP B 1 23 ? -1.101 -7.055 -22.469 1 97.56 23 ASP B CA 1
ATOM 1884 C C . ASP B 1 23 ? -0.511 -5.695 -22.844 1 97.56 23 ASP B C 1
ATOM 1886 O O . ASP B 1 23 ? 0.028 -5.527 -23.938 1 97.56 23 ASP B O 1
ATOM 1890 N N . ILE B 1 24 ? -0.621 -4.762 -21.984 1 96.62 24 ILE B N 1
ATOM 1891 C CA . ILE B 1 24 ? -0.158 -3.398 -22.219 1 96.62 24 ILE B CA 1
ATOM 1892 C C . ILE B 1 24 ? 1.35 -3.4 -22.453 1 96.62 24 ILE B C 1
ATOM 1894 O O . ILE B 1 24 ? 1.842 -2.711 -23.359 1 96.62 24 ILE B O 1
ATOM 1898 N N . LEU B 1 25 ? 2.049 -4.219 -21.719 1 97.25 25 LEU B N 1
ATOM 1899 C CA . LEU B 1 25 ? 3.508 -4.199 -21.75 1 97.25 25 LEU B CA 1
ATOM 1900 C C . LEU B 1 25 ? 4.047 -5.219 -22.75 1 97.25 25 LEU B C 1
ATOM 1902 O O . LEU B 1 25 ? 5.25 -5.246 -23.016 1 97.25 25 LEU B O 1
ATOM 1906 N N . ASN B 1 26 ? 3.164 -6.027 -23.25 1 97.25 26 ASN B N 1
ATOM 1907 C CA . ASN B 1 26 ? 3.551 -7.145 -24.109 1 97.25 26 ASN B CA 1
ATOM 1908 C C . ASN B 1 26 ? 4.477 -8.117 -23.375 1 97.25 26 ASN B C 1
ATOM 1910 O O . ASN B 1 26 ? 5.543 -8.461 -23.891 1 97.25 26 ASN B O 1
ATOM 1914 N N . PHE B 1 27 ? 4.164 -8.445 -22.156 1 97.81 27 PHE B N 1
ATOM 1915 C CA . PHE B 1 27 ? 4.852 -9.422 -21.312 1 97.81 27 PHE B CA 1
ATOM 1916 C C . PHE B 1 27 ? 4.121 -10.758 -21.328 1 97.81 27 PHE B C 1
ATOM 1918 O O . PHE B 1 27 ? 2.91 -10.805 -21.562 1 97.81 27 PHE B O 1
ATOM 1925 N N . ASP B 1 28 ? 4.805 -11.852 -21.062 1 97.5 28 ASP B N 1
ATOM 1926 C CA . ASP B 1 28 ? 4.137 -13.125 -20.797 1 97.5 28 ASP B CA 1
ATOM 1927 C C . ASP B 1 28 ? 3.34 -13.062 -19.5 1 97.5 28 ASP B C 1
ATOM 1929 O O . ASP B 1 28 ? 3.725 -12.359 -18.562 1 97.5 28 ASP B O 1
ATOM 1933 N N . TYR B 1 29 ? 2.217 -13.781 -19.531 1 97.69 29 TYR B N 1
ATOM 1934 C CA . TYR B 1 29 ? 1.335 -13.797 -18.375 1 97.69 29 TYR B CA 1
ATOM 1935 C C . TYR B 1 29 ? 1.246 -15.195 -17.766 1 97.69 29 TYR B C 1
ATOM 1937 O O . TYR B 1 29 ? 0.985 -16.172 -18.484 1 97.69 29 TYR B O 1
ATOM 1945 N N . TYR B 1 30 ? 1.466 -15.312 -16.391 1 96.56 30 TYR B N 1
ATOM 1946 C CA . TYR B 1 30 ? 1.409 -16.609 -15.734 1 96.56 30 TYR B CA 1
ATOM 1947 C C . TYR B 1 30 ? 0.535 -16.547 -14.484 1 96.56 30 TYR B C 1
ATOM 1949 O O . TYR B 1 30 ? 0.798 -15.766 -13.57 1 96.56 30 TYR B O 1
ATOM 1957 N N . ASP B 1 31 ? -0.484 -17.234 -14.375 1 93.44 31 ASP B N 1
ATOM 1958 C CA . ASP B 1 31 ? -1.341 -17.453 -13.211 1 93.44 31 ASP B CA 1
ATOM 1959 C C . ASP B 1 31 ? -1.756 -18.906 -13.102 1 93.44 31 ASP B C 1
ATOM 1961 O O . ASP B 1 31 ? -1.041 -19.719 -12.508 1 93.44 31 ASP B O 1
ATOM 1965 N N . LYS B 1 32 ? -2.672 -19.391 -13.93 1 86.75 32 LYS B N 1
ATOM 1966 C CA . LYS B 1 32 ? -3.168 -20.766 -13.977 1 86.75 32 LYS B CA 1
ATOM 1967 C C . LYS B 1 32 ? -2.141 -21.703 -14.602 1 86.75 32 LYS B C 1
ATOM 1969 O O . LYS B 1 32 ? -2.088 -22.891 -14.266 1 86.75 32 LYS B O 1
ATOM 1974 N N . GLU B 1 33 ? -1.306 -21.125 -15.391 1 87.69 33 GLU B N 1
ATOM 1975 C CA . GLU B 1 33 ? -0.287 -21.922 -16.078 1 87.69 33 GLU B CA 1
ATOM 1976 C C . GLU B 1 33 ? 0.678 -22.562 -15.102 1 87.69 33 GLU B C 1
ATOM 1978 O O . GLU B 1 33 ? 1.209 -23.641 -15.359 1 87.69 33 GLU B O 1
ATOM 1983 N N . ILE B 1 34 ? 0.887 -21.938 -14.039 1 91.44 34 ILE B N 1
ATOM 1984 C CA . ILE B 1 34 ? 1.783 -22.469 -13.023 1 91.44 34 ILE B CA 1
ATOM 1985 C C . ILE B 1 34 ? 1.175 -23.734 -12.422 1 91.44 34 ILE B C 1
ATOM 1987 O O . ILE B 1 34 ? 1.857 -24.75 -12.273 1 91.44 34 ILE B O 1
ATOM 1991 N N . ILE B 1 35 ? -0.096 -23.688 -12.148 1 89.81 35 ILE B N 1
ATOM 1992 C CA . ILE B 1 35 ? -0.812 -24.844 -11.602 1 89.81 35 ILE B CA 1
ATOM 1993 C C . ILE B 1 35 ? -0.787 -25.984 -12.609 1 89.81 35 ILE B C 1
ATOM 1995 O O . ILE B 1 35 ? -0.53 -27.141 -12.25 1 89.81 35 ILE B O 1
ATOM 1999 N N . THR B 1 36 ? -1.054 -25.594 -13.82 1 92.94 36 THR B N 1
ATOM 2000 C CA . THR B 1 36 ? -1.059 -26.578 -14.898 1 92.94 36 THR B CA 1
ATOM 2001 C C . THR B 1 36 ? 0.305 -27.25 -15.016 1 92.94 36 THR B C 1
ATOM 2003 O O . THR B 1 36 ? 0.388 -28.484 -15.148 1 92.94 36 THR B O 1
ATOM 2006 N N . ALA B 1 37 ? 1.3 -26.5 -14.93 1 93.94 37 ALA B N 1
ATOM 2007 C CA . ALA B 1 37 ? 2.656 -27.031 -15.047 1 93.94 37 ALA B CA 1
ATOM 2008 C C . ALA B 1 37 ? 2.979 -27.969 -13.891 1 93.94 37 ALA B C 1
ATOM 2010 O O . ALA B 1 37 ? 3.57 -29.031 -14.094 1 93.94 37 ALA B O 1
ATOM 2011 N N . ILE B 1 38 ? 2.58 -27.562 -12.75 1 93.25 38 ILE B N 1
ATOM 2012 C CA . ILE B 1 38 ? 2.812 -28.391 -11.578 1 93.25 38 ILE B CA 1
ATOM 2013 C C . ILE B 1 38 ? 2.062 -29.703 -11.727 1 93.25 38 ILE B C 1
ATOM 2015 O O . ILE B 1 38 ? 2.621 -30.781 -11.477 1 93.25 38 ILE B O 1
ATOM 2019 N N . ALA B 1 39 ? 0.774 -29.609 -12.094 1 94.12 39 ALA B N 1
ATOM 2020 C CA . ALA B 1 39 ? -0.061 -30.797 -12.273 1 94.12 39 ALA B CA 1
ATOM 2021 C C . ALA B 1 39 ? 0.557 -31.75 -13.289 1 94.12 39 ALA B C 1
ATOM 2023 O O . ALA B 1 39 ? 0.569 -32.969 -13.07 1 94.12 39 ALA B O 1
ATOM 2024 N N . ARG B 1 40 ? 1.028 -31.234 -14.344 1 94.88 40 ARG B N 1
ATOM 2025 C CA . ARG B 1 40 ? 1.653 -32.031 -15.391 1 94.88 40 ARG B CA 1
ATOM 2026 C C . ARG B 1 40 ? 2.92 -32.719 -14.883 1 94.88 40 ARG B C 1
ATOM 2028 O O . ARG B 1 40 ? 3.119 -33.906 -15.109 1 94.88 40 ARG B O 1
ATOM 2035 N N . LYS B 1 41 ? 3.76 -32 -14.203 1 93.25 41 LYS B N 1
ATOM 2036 C CA . LYS B 1 41 ? 5.031 -32.531 -13.711 1 93.25 41 LYS B CA 1
ATOM 2037 C C . LYS B 1 41 ? 4.812 -33.625 -12.664 1 93.25 41 LYS B C 1
ATOM 2039 O O . LYS B 1 41 ? 5.547 -34.625 -12.633 1 93.25 41 LYS B O 1
ATOM 2044 N N . LYS B 1 42 ? 3.854 -33.406 -11.859 1 92.69 42 LYS B N 1
ATOM 2045 C CA . LYS B 1 42 ? 3.605 -34.312 -10.758 1 92.69 42 LYS B CA 1
ATOM 2046 C C . LYS B 1 42 ? 2.596 -35.375 -11.156 1 92.69 42 LYS B C 1
ATOM 2048 O O . LYS B 1 42 ? 2.344 -36.312 -10.398 1 92.69 42 LYS B O 1
ATOM 2053 N N . LYS B 1 43 ? 2.025 -35.25 -12.328 1 94.12 43 LYS B N 1
ATOM 2054 C CA . LYS B 1 43 ? 1.029 -36.188 -12.859 1 94.12 43 LYS B CA 1
ATOM 2055 C C . LYS B 1 43 ? -0.178 -36.281 -11.93 1 94.12 43 LYS B C 1
ATOM 2057 O O . LYS B 1 43 ? -0.614 -37.375 -11.586 1 94.12 43 LYS B O 1
ATOM 2062 N N . ILE B 1 44 ? -0.666 -35.219 -11.516 1 93.19 44 ILE B N 1
ATOM 2063 C CA . ILE B 1 44 ? -1.854 -35.156 -10.672 1 93.19 44 ILE B CA 1
ATOM 2064 C C . ILE B 1 44 ? -2.848 -34.156 -11.25 1 93.19 44 ILE B C 1
ATOM 2066 O O . ILE B 1 44 ? -2.506 -33.375 -12.141 1 93.19 44 ILE B O 1
ATOM 2070 N N . ASP B 1 45 ? -4.043 -34.25 -10.828 1 93.81 45 ASP B N 1
ATOM 2071 C CA . ASP B 1 45 ? -5.129 -33.406 -11.32 1 93.81 45 ASP B CA 1
ATOM 2072 C C . ASP B 1 45 ? -4.918 -31.938 -10.93 1 93.81 45 ASP B C 1
ATOM 2074 O O . ASP B 1 45 ? -4.531 -31.656 -9.789 1 93.81 45 ASP B O 1
ATOM 2078 N N . GLU B 1 46 ? -5.191 -31.047 -11.867 1 92.5 46 GLU B N 1
ATOM 2079 C CA . GLU B 1 46 ? -5.008 -29.609 -11.641 1 92.5 46 GLU B CA 1
ATOM 2080 C C . GLU B 1 46 ? -5.867 -29.125 -10.477 1 92.5 46 GLU B C 1
ATOM 2082 O O . GLU B 1 46 ? -5.422 -28.297 -9.672 1 92.5 46 GLU B O 1
ATOM 2087 N N . ASN B 1 47 ? -7.074 -29.578 -10.477 1 91.06 47 ASN B N 1
ATOM 2088 C CA . ASN B 1 47 ? -7.98 -29.156 -9.414 1 91.06 47 ASN B CA 1
ATOM 2089 C C . ASN B 1 47 ? -7.469 -29.578 -8.039 1 91.06 47 ASN B C 1
ATOM 2091 O O . ASN B 1 47 ? -7.641 -28.844 -7.059 1 91.06 47 ASN B O 1
ATOM 2095 N N . TYR B 1 48 ? -6.91 -30.734 -8.047 1 89.69 48 TYR B N 1
ATOM 2096 C CA . TYR B 1 48 ? -6.344 -31.234 -6.801 1 89.69 48 TYR B CA 1
ATOM 2097 C C . TYR B 1 48 ? -5.145 -30.391 -6.371 1 89.69 48 TYR B C 1
ATOM 2099 O O . TYR B 1 48 ? -5.02 -30.031 -5.199 1 89.69 48 TYR B O 1
ATOM 2107 N N . VAL B 1 49 ? -4.27 -30.078 -7.312 1 90.38 49 VAL B N 1
ATOM 2108 C CA . VAL B 1 49 ? -3.113 -29.234 -7.039 1 90.38 49 VAL B CA 1
ATOM 2109 C C . VAL B 1 49 ? -3.578 -27.891 -6.465 1 90.38 49 VAL B C 1
ATOM 2111 O O . VAL B 1 49 ? -3.086 -27.453 -5.422 1 90.38 49 VAL B O 1
ATOM 2114 N N . SER B 1 50 ? -4.516 -27.281 -7.156 1 88.56 50 SER B N 1
ATOM 2115 C CA . SER B 1 50 ? -5.055 -26 -6.723 1 88.56 50 SER B CA 1
ATOM 2116 C C . SER B 1 50 ? -5.633 -26.094 -5.312 1 88.56 50 SER B C 1
ATOM 2118 O O . SER B 1 50 ? -5.387 -25.219 -4.477 1 88.56 50 SER B O 1
ATOM 2120 N N . TYR B 1 51 ? -6.312 -27.141 -5.109 1 86.5 51 TYR B N 1
ATOM 2121 C CA . TYR B 1 51 ? -6.961 -27.344 -3.82 1 86.5 51 TYR B CA 1
ATOM 2122 C C . TYR B 1 51 ? -5.93 -27.438 -2.699 1 86.5 51 TYR B C 1
ATOM 2124 O O . TYR B 1 51 ? -6.055 -26.75 -1.679 1 86.5 51 TYR B O 1
ATOM 2132 N N . ILE B 1 52 ? -4.961 -28.188 -2.852 1 85.94 52 ILE B N 1
ATOM 2133 C CA . ILE B 1 52 ? -3.957 -28.422 -1.817 1 85.94 52 ILE B CA 1
ATOM 2134 C C . ILE B 1 52 ? -3.156 -27.141 -1.576 1 85.94 52 ILE B C 1
ATOM 2136 O O . ILE B 1 52 ? -2.877 -26.781 -0.43 1 85.94 52 ILE B O 1
ATOM 2140 N N . LEU B 1 53 ? -2.797 -26.453 -2.602 1 87 53 LEU B N 1
ATOM 2141 C CA . LEU B 1 53 ? -1.953 -25.266 -2.494 1 87 53 LEU B CA 1
ATOM 2142 C C . LEU B 1 53 ? -2.732 -24.094 -1.898 1 87 53 LEU B C 1
ATOM 2144 O O . LEU B 1 53 ? -2.162 -23.25 -1.197 1 87 53 LEU B O 1
ATOM 2148 N N . GLU B 1 54 ? -3.992 -24.016 -2.193 1 81.69 54 GLU B N 1
ATOM 2149 C CA . GLU B 1 54 ? -4.781 -22.859 -1.779 1 81.69 54 GLU B CA 1
ATOM 2150 C C . GLU B 1 54 ? -5.449 -23.109 -0.43 1 81.69 54 GLU B C 1
ATOM 2152 O O . GLU B 1 54 ? -5.902 -22.156 0.224 1 81.69 54 GLU B O 1
ATOM 2157 N N . ASN B 1 55 ? -5.656 -24.328 -0.118 1 78 55 ASN B N 1
ATOM 2158 C CA . ASN B 1 55 ? -6.328 -24.625 1.144 1 78 55 ASN B CA 1
ATOM 2159 C C . ASN B 1 55 ? -5.344 -25.141 2.191 1 78 55 ASN B C 1
ATOM 2161 O O . ASN B 1 55 ? -4.379 -25.828 1.86 1 78 55 ASN B O 1
ATOM 2165 N N . HIS B 1 56 ? -5.527 -24.547 3.381 1 64.62 56 HIS B N 1
ATOM 2166 C CA . HIS B 1 56 ? -4.719 -25.078 4.469 1 64.62 56 HIS B CA 1
ATOM 2167 C C . HIS B 1 56 ? -5.309 -26.375 5.008 1 64.62 56 HIS B C 1
ATOM 2169 O O . HIS B 1 56 ? -6.504 -26.453 5.293 1 64.62 56 HIS B O 1
ATOM 2175 N N . GLY B 1 57 ? -4.902 -27.516 4.539 1 53.28 57 GLY B N 1
ATOM 2176 C CA . GLY B 1 57 ? -5.316 -28.859 4.898 1 53.28 57 GLY B CA 1
ATOM 2177 C C . GLY B 1 57 ? -5.961 -28.953 6.266 1 53.28 57 GLY B C 1
ATOM 2178 O O . GLY B 1 57 ? -6.754 -29.859 6.527 1 53.28 57 GLY B O 1
ATOM 2179 N N . TRP B 1 58 ? -5.473 -28.5 7.352 1 50.09 58 TRP B N 1
ATOM 2180 C CA . TRP B 1 58 ? -5.684 -29 8.703 1 50.09 58 TRP B CA 1
ATOM 2181 C C . TRP B 1 58 ? -6.996 -28.484 9.281 1 50.09 58 TRP B C 1
ATOM 2183 O O . TRP B 1 58 ? -7.578 -29.109 10.172 1 50.09 58 TRP B O 1
ATOM 2193 N N . ARG B 1 59 ? -7.199 -27.219 9.094 1 50.78 59 ARG B N 1
ATOM 2194 C CA . ARG B 1 59 ? -8.164 -26.75 10.086 1 50.78 59 ARG B CA 1
ATOM 2195 C C . ARG B 1 59 ? -9.562 -27.266 9.773 1 50.78 59 ARG B C 1
ATOM 2197 O O . ARG B 1 59 ? -10.469 -27.172 10.609 1 50.78 59 ARG B O 1
ATOM 2204 N N . ASN B 1 60 ? -9.836 -27.609 8.641 1 48.44 60 ASN B N 1
ATOM 2205 C CA . ASN B 1 60 ? -11.25 -27.938 8.484 1 48.44 60 ASN B CA 1
ATOM 2206 C C . ASN B 1 60 ? -11.5 -29.438 8.602 1 48.44 60 ASN B C 1
ATOM 2208 O O . ASN B 1 60 ? -12.531 -29.938 8.156 1 48.44 60 ASN B O 1
ATOM 2212 N N . VAL B 1 61 ? -10.578 -30.094 8.922 1 48.5 61 VAL B N 1
ATOM 2213 C CA . VAL B 1 61 ? -10.93 -31.484 9.195 1 48.5 61 VAL B CA 1
ATOM 2214 C C . VAL B 1 61 ? -11.602 -31.594 10.562 1 48.5 61 VAL B C 1
ATOM 2216 O O . VAL B 1 61 ? -11 -31.25 11.578 1 48.5 61 VAL B O 1
ATOM 2219 N N . PRO B 1 62 ? -12.883 -31.641 10.633 1 46.41 62 PRO B N 1
ATOM 2220 C CA . PRO B 1 62 ? -13.484 -31.859 11.953 1 46.41 62 PRO B CA 1
ATOM 2221 C C . PRO B 1 62 ? -12.727 -32.906 12.781 1 46.41 62 PRO B C 1
ATOM 2223 O O . PRO B 1 62 ? -12.422 -34 12.281 1 46.41 62 PRO B O 1
ATOM 2226 N N . LEU B 1 63 ? -12.117 -32.406 13.805 1 46.69 63 LEU B N 1
ATOM 2227 C CA . LEU B 1 63 ? -11.508 -33.312 14.781 1 46.69 63 LEU B CA 1
ATOM 2228 C C . LEU B 1 63 ? -12.383 -34.531 15.031 1 46.69 63 LEU B C 1
ATOM 2230 O O . LEU B 1 63 ? -11.961 -35.469 15.703 1 46.69 63 LEU B O 1
ATOM 2234 N N . THR B 1 64 ? -13.602 -34.281 14.789 1 47.06 64 THR B N 1
ATOM 2235 C CA . THR B 1 64 ? -14.438 -35.438 15.156 1 47.06 64 THR B CA 1
ATOM 2236 C C . THR B 1 64 ? -14.102 -36.656 14.289 1 47.06 64 THR B C 1
ATOM 2238 O O . THR B 1 64 ? -14.625 -37.75 14.516 1 47.06 64 THR B O 1
ATOM 2241 N N . MET B 1 65 ? -13.758 -36.469 13.008 1 45.84 65 MET B N 1
ATOM 2242 C CA . MET B 1 65 ? -13.445 -37.688 12.289 1 45.84 65 MET B CA 1
ATOM 2243 C C . MET B 1 65 ? -12.039 -38.188 12.641 1 45.84 65 MET B C 1
ATOM 2245 O O . MET B 1 65 ? -11.125 -37.375 12.812 1 45.84 65 MET B O 1
ATOM 2249 N N . CYS B 1 66 ? -11.82 -39.344 13.18 1 45.66 66 CYS B N 1
ATOM 2250 C CA . CYS B 1 66 ? -10.602 -40.125 13.367 1 45.66 66 CYS B CA 1
ATOM 2251 C C . CYS B 1 66 ? -9.617 -39.875 12.234 1 45.66 66 CYS B C 1
ATOM 2253 O O . CYS B 1 66 ? -9.445 -40.719 11.359 1 45.66 66 CYS B O 1
ATOM 2255 N N . THR B 1 67 ? -9.719 -38.719 11.625 1 52.5 67 THR B N 1
ATOM 2256 C CA . THR B 1 67 ? -8.656 -38.594 10.641 1 52.5 67 THR B CA 1
ATOM 2257 C C . THR B 1 67 ? -7.289 -38.844 11.281 1 52.5 67 THR B C 1
ATOM 2259 O O . THR B 1 67 ? -6.922 -38.188 12.258 1 52.5 67 THR B O 1
ATOM 2262 N N . SER B 1 68 ? -6.727 -40 11.078 1 61.34 68 SER B N 1
ATOM 2263 C CA . SER B 1 68 ? -5.477 -40.5 11.625 1 61.34 68 SER B CA 1
ATOM 2264 C C . SER B 1 68 ? -4.336 -39.5 11.445 1 61.34 68 SER B C 1
ATOM 2266 O O . SER B 1 68 ? -4.27 -38.812 10.422 1 61.34 68 SER B O 1
ATOM 2268 N N . PHE B 1 69 ? -3.771 -39.125 12.539 1 63.47 69 PHE B N 1
ATOM 2269 C CA . PHE B 1 69 ? -2.49 -38.406 12.555 1 63.47 69 PHE B CA 1
ATOM 2270 C C . PHE B 1 69 ? -1.699 -38.688 11.289 1 63.47 69 PHE B C 1
ATOM 2272 O O . PHE B 1 69 ? -1.011 -37.812 10.766 1 63.47 69 PHE B O 1
ATOM 2279 N N . THR B 1 70 ? -1.983 -39.844 10.75 1 63 70 THR B N 1
ATOM 2280 C CA . THR B 1 70 ? -1.264 -40.25 9.555 1 63 70 THR B CA 1
ATOM 2281 C C . THR B 1 70 ? -1.75 -39.469 8.336 1 63 70 THR B C 1
ATOM 2283 O O . THR B 1 70 ? -0.957 -39.125 7.457 1 63 70 THR B O 1
ATOM 2286 N N . ASN B 1 71 ? -3.027 -39.094 8.297 1 67.75 71 ASN B N 1
ATOM 2287 C CA . ASN B 1 71 ? -3.588 -38.344 7.168 1 67.75 71 ASN B CA 1
ATOM 2288 C C . ASN B 1 71 ? -3.133 -36.906 7.164 1 67.75 71 ASN B C 1
ATOM 2290 O O . ASN B 1 71 ? -2.842 -36.344 6.105 1 67.75 71 ASN B O 1
ATOM 2294 N N . ILE B 1 72 ? -3.062 -36.406 8.359 1 67.25 72 ILE B N 1
ATOM 2295 C CA . ILE B 1 72 ? -2.611 -35.031 8.484 1 67.25 72 ILE B CA 1
ATOM 2296 C C . ILE B 1 72 ? -1.153 -34.906 8.047 1 67.25 72 ILE B C 1
ATOM 2298 O O . ILE B 1 72 ? -0.792 -34 7.289 1 67.25 72 ILE B O 1
ATOM 2302 N N . LEU B 1 73 ? -0.409 -35.844 8.445 1 70.56 73 LEU B N 1
ATOM 2303 C CA . LEU B 1 73 ? 1.007 -35.844 8.094 1 70.56 73 LEU B CA 1
ATOM 2304 C C . LEU B 1 73 ? 1.192 -36.031 6.594 1 70.56 73 LEU B C 1
ATOM 2306 O O . LEU B 1 73 ? 2.07 -35.438 5.988 1 70.56 73 LEU B O 1
ATOM 2310 N N . SER B 1 74 ? 0.37 -36.812 6.035 1 76.31 74 SER B N 1
ATOM 2311 C CA . SER B 1 74 ? 0.445 -37.094 4.602 1 76.31 74 SER B CA 1
ATOM 2312 C C . SER B 1 74 ? 0.063 -35.875 3.789 1 76.31 74 SER B C 1
ATOM 2314 O O . SER B 1 74 ? 0.712 -35.531 2.791 1 76.31 74 SER B O 1
ATOM 2316 N N . MET B 1 75 ? -0.902 -35.188 4.246 1 77.81 75 MET B N 1
ATOM 2317 C CA . MET B 1 75 ? -1.349 -33.969 3.539 1 77.81 75 MET B CA 1
ATOM 2318 C C . MET B 1 75 ? -0.31 -32.875 3.637 1 77.81 75 MET B C 1
ATOM 2320 O O . MET B 1 75 ? -0.065 -32.156 2.664 1 77.81 75 MET B O 1
ATOM 2324 N N . GLN B 1 76 ? 0.254 -32.781 4.797 1 80.06 76 GLN B N 1
ATOM 2325 C CA . GLN B 1 76 ? 1.307 -31.797 4.988 1 80.06 76 GLN B CA 1
ATOM 2326 C C . GLN B 1 76 ? 2.51 -32.094 4.098 1 80.06 76 GLN B C 1
ATOM 2328 O O . GLN B 1 76 ? 3.107 -31.172 3.529 1 80.06 76 GLN B O 1
ATOM 2333 N N . SER B 1 77 ? 2.768 -33.406 4.012 1 84.88 77 SER B N 1
ATOM 2334 C CA . SER B 1 77 ? 3.867 -33.812 3.143 1 84.88 77 SER B CA 1
ATOM 2335 C C . SER B 1 77 ? 3.561 -33.5 1.68 1 84.88 77 SER B C 1
ATOM 2337 O O . SER B 1 77 ? 4.422 -33 0.948 1 84.88 77 SER B O 1
ATOM 2339 N N . MET B 1 78 ? 2.355 -33.75 1.267 1 86.69 78 MET B N 1
ATOM 2340 C CA . MET B 1 78 ? 1.946 -33.469 -0.107 1 86.69 78 MET B CA 1
ATOM 2341 C C . MET B 1 78 ? 2.004 -31.969 -0.401 1 86.69 78 MET B C 1
ATOM 2343 O O . MET B 1 78 ? 2.496 -31.562 -1.452 1 86.69 78 MET B O 1
ATOM 2347 N N . LYS B 1 79 ? 1.554 -31.141 0.489 1 89 79 LYS B N 1
ATOM 2348 C CA . LYS B 1 79 ? 1.578 -29.703 0.292 1 89 79 LYS B CA 1
ATOM 2349 C C . LYS B 1 79 ? 3.008 -29.188 0.136 1 89 79 LYS B C 1
ATOM 2351 O O . LYS B 1 79 ? 3.297 -28.406 -0.768 1 89 79 LYS B O 1
ATOM 2356 N N . THR B 1 80 ? 3.832 -29.734 1.036 1 89.88 80 THR B N 1
ATOM 2357 C CA . THR B 1 80 ? 5.234 -29.328 0.959 1 89.88 80 THR B CA 1
ATOM 2358 C C . THR B 1 80 ? 5.824 -29.688 -0.402 1 89.88 80 THR B C 1
ATOM 2360 O O . THR B 1 80 ? 6.512 -28.875 -1.019 1 89.88 80 THR B O 1
ATOM 2363 N N . ASP B 1 81 ? 5.488 -30.844 -0.816 1 92.19 81 ASP B N 1
ATOM 2364 C CA . ASP B 1 81 ? 5.98 -31.297 -2.113 1 92.19 81 ASP B CA 1
ATOM 2365 C C . ASP B 1 81 ? 5.48 -30.406 -3.238 1 92.19 81 ASP B C 1
ATOM 2367 O O . ASP B 1 81 ? 6.234 -30.062 -4.152 1 92.19 81 ASP B O 1
ATOM 2371 N N . LEU B 1 82 ? 4.277 -30.047 -3.193 1 92.69 82 LEU B N 1
ATOM 2372 C CA . LEU B 1 82 ? 3.689 -29.203 -4.227 1 92.69 82 LEU B CA 1
ATOM 2373 C C . LEU B 1 82 ? 4.277 -27.797 -4.184 1 92.69 82 LEU B C 1
ATOM 2375 O O . LEU B 1 82 ? 4.48 -27.172 -5.227 1 92.69 82 LEU B O 1
ATOM 2379 N N . LEU B 1 83 ? 4.582 -27.344 -3.014 1 92.31 83 LEU B N 1
ATOM 2380 C CA . LEU B 1 83 ? 5.199 -26.031 -2.875 1 92.31 83 LEU B CA 1
ATOM 2381 C C . LEU B 1 83 ? 6.609 -26.016 -3.457 1 92.31 83 LEU B C 1
ATOM 2383 O O . LEU B 1 83 ? 7.027 -25.047 -4.074 1 92.31 83 LEU B O 1
ATOM 2387 N N . ILE B 1 84 ? 7.297 -27.125 -3.246 1 93.75 84 ILE B N 1
ATOM 2388 C CA . ILE B 1 84 ? 8.633 -27.266 -3.824 1 93.75 84 ILE B CA 1
ATOM 2389 C C . ILE B 1 84 ? 8.539 -27.234 -5.348 1 93.75 84 ILE B C 1
ATOM 2391 O O . ILE B 1 84 ? 9.297 -26.516 -6.008 1 93.75 84 ILE B O 1
ATOM 2395 N N . GLU B 1 85 ? 7.641 -27.953 -5.852 1 94.88 85 GLU B N 1
ATOM 2396 C CA . GLU B 1 85 ? 7.48 -27.984 -7.301 1 94.88 85 GLU B CA 1
ATOM 2397 C C . GLU B 1 85 ? 7.059 -26.625 -7.836 1 94.88 85 GLU B C 1
ATOM 2399 O O . GLU B 1 85 ? 7.48 -26.219 -8.922 1 94.88 85 GLU B O 1
ATOM 2404 N N . GLN B 1 86 ? 6.16 -25.953 -7.164 1 95.12 86 GLN B N 1
ATOM 2405 C CA . GLN B 1 86 ? 5.785 -24.594 -7.52 1 95.12 86 GLN B CA 1
ATOM 2406 C C . GLN B 1 86 ? 7.016 -23.688 -7.633 1 95.12 86 GLN B C 1
ATOM 2408 O O . GLN B 1 86 ? 7.16 -22.938 -8.602 1 95.12 86 GLN B O 1
ATOM 2413 N N . SER B 1 87 ? 7.879 -23.766 -6.625 1 95.94 87 SER B N 1
ATOM 2414 C CA . SER B 1 87 ? 9.117 -23 -6.648 1 95.94 87 SER B CA 1
ATOM 2415 C C . SER B 1 87 ? 9.945 -23.312 -7.891 1 95.94 87 SER B C 1
ATOM 2417 O O . SER B 1 87 ? 10.445 -22.406 -8.555 1 95.94 87 SER B O 1
ATOM 2419 N N . ASN B 1 88 ? 10.031 -24.609 -8.211 1 96.5 88 ASN B N 1
ATOM 2420 C CA . ASN B 1 88 ? 10.773 -25.047 -9.391 1 96.5 88 ASN B CA 1
ATOM 2421 C C . ASN B 1 88 ? 10.18 -24.469 -10.672 1 96.5 88 ASN B C 1
ATOM 2423 O O . ASN B 1 88 ? 10.914 -23.969 -11.523 1 96.5 88 ASN B O 1
ATOM 2427 N N . VAL B 1 89 ? 8.938 -24.562 -10.82 1 96.38 89 VAL B N 1
ATOM 2428 C CA . VAL B 1 89 ? 8.242 -24.094 -12.008 1 96.38 89 VAL B CA 1
ATOM 2429 C C . VAL B 1 89 ? 8.438 -22.594 -12.156 1 96.38 89 VAL B C 1
ATOM 2431 O O . VAL B 1 89 ? 8.758 -22.109 -13.25 1 96.38 89 VAL B O 1
ATOM 2434 N N . ILE B 1 90 ? 8.266 -21.828 -11.094 1 97 90 ILE B N 1
ATOM 2435 C CA . ILE B 1 90 ? 8.391 -20.375 -11.109 1 97 90 ILE B CA 1
ATOM 2436 C C . ILE B 1 90 ? 9.82 -19.984 -11.477 1 97 90 ILE B C 1
ATOM 2438 O O . ILE B 1 90 ? 10.039 -19.094 -12.297 1 97 90 ILE B O 1
ATOM 2442 N N . ASN B 1 91 ? 10.781 -20.688 -10.93 1 96.62 91 ASN B N 1
ATOM 2443 C CA . ASN B 1 91 ? 12.18 -20.422 -11.266 1 96.62 91 ASN B CA 1
ATOM 2444 C C . ASN B 1 91 ? 12.477 -20.766 -12.727 1 96.62 91 ASN B C 1
ATOM 2446 O O . ASN B 1 91 ? 13.273 -20.078 -13.375 1 96.62 91 ASN B O 1
ATOM 2450 N N . GLN B 1 92 ? 11.883 -21.812 -13.195 1 96.06 92 GLN B N 1
ATOM 2451 C CA . GLN B 1 92 ? 12.047 -22.172 -14.594 1 96.06 92 GLN B CA 1
ATOM 2452 C C . GLN B 1 92 ? 11.484 -21.094 -15.516 1 96.06 92 GLN B C 1
ATOM 2454 O O . GLN B 1 92 ? 12.102 -20.75 -16.531 1 96.06 92 GLN B O 1
ATOM 2459 N N . ILE B 1 93 ? 10.352 -20.578 -15.18 1 95.19 93 ILE B N 1
ATOM 2460 C CA . ILE B 1 93 ? 9.75 -19.484 -15.945 1 95.19 93 ILE B CA 1
ATOM 2461 C C . ILE B 1 93 ? 10.711 -18.297 -15.992 1 95.19 93 ILE B C 1
ATOM 2463 O O . ILE B 1 93 ? 10.977 -17.75 -17.062 1 95.19 93 ILE B O 1
ATOM 2467 N N . ALA B 1 94 ? 11.242 -17.906 -14.875 1 95.12 94 ALA B N 1
ATOM 2468 C CA . ALA B 1 94 ? 12.156 -16.766 -14.789 1 95.12 94 ALA B CA 1
ATOM 2469 C C . ALA B 1 94 ? 13.445 -17.031 -15.555 1 95.12 94 ALA B C 1
ATOM 2471 O O . ALA B 1 94 ? 14.031 -16.109 -16.141 1 95.12 94 ALA B O 1
ATOM 2472 N N . SER B 1 95 ? 13.867 -18.266 -15.602 1 94.69 95 SER B N 1
ATOM 2473 C CA . SER B 1 95 ? 15.133 -18.641 -16.219 1 94.69 95 SER B CA 1
ATOM 2474 C C . SER B 1 95 ? 15.07 -18.5 -17.734 1 94.69 95 SER B C 1
ATOM 2476 O O . SER B 1 95 ? 16.094 -18.469 -18.406 1 94.69 95 SER B O 1
ATOM 2478 N N . THR B 1 96 ? 13.867 -18.453 -18.297 1 93.94 96 THR B N 1
ATOM 2479 C CA . THR B 1 96 ? 13.711 -18.281 -19.734 1 93.94 96 THR B CA 1
ATOM 2480 C C . THR B 1 96 ? 14.242 -16.906 -20.172 1 93.94 96 THR B C 1
ATOM 2482 O O . THR B 1 96 ? 14.547 -16.703 -21.359 1 93.94 96 THR B O 1
ATOM 2485 N N . GLY B 1 97 ? 14.148 -15.906 -19.281 1 93.75 97 GLY B N 1
ATOM 2486 C CA . GLY B 1 97 ? 14.672 -14.578 -19.562 1 93.75 97 GLY B CA 1
ATOM 2487 C C . GLY B 1 97 ? 13.664 -13.664 -20.234 1 93.75 97 GLY B C 1
ATOM 2488 O O . GLY B 1 97 ? 13.992 -12.555 -20.641 1 93.75 97 GLY B O 1
ATOM 2489 N N . LYS B 1 98 ? 12.445 -14.141 -20.25 1 96.25 98 LYS B N 1
ATOM 2490 C CA . LYS B 1 98 ? 11.398 -13.344 -20.875 1 96.25 98 LYS B CA 1
ATOM 2491 C C . LYS B 1 98 ? 10.727 -12.414 -19.859 1 96.25 98 LYS B C 1
ATOM 2493 O O . LYS B 1 98 ? 10.602 -12.766 -18.672 1 96.25 98 LYS B O 1
ATOM 2498 N N . ASP B 1 99 ? 10.375 -11.266 -20.375 1 97.75 99 ASP B N 1
ATOM 2499 C CA . ASP B 1 99 ? 9.586 -10.359 -19.547 1 97.75 99 ASP B CA 1
ATOM 2500 C C . ASP B 1 99 ? 8.219 -10.961 -19.234 1 97.75 99 ASP B C 1
ATOM 2502 O O . ASP B 1 99 ? 7.535 -11.469 -20.125 1 97.75 99 ASP B O 1
ATOM 2506 N N . CYS B 1 100 ? 7.859 -10.898 -17.969 1 97.88 100 CYS B N 1
ATOM 2507 C CA . CYS B 1 100 ? 6.602 -11.578 -17.656 1 97.88 100 CYS B CA 1
ATOM 2508 C C . CYS B 1 100 ? 5.934 -10.969 -16.438 1 97.88 100 CYS B C 1
ATOM 2510 O O . CYS B 1 100 ? 6.578 -10.242 -15.672 1 97.88 100 CYS B O 1
ATOM 2512 N N . VAL B 1 101 ? 4.656 -11.188 -16.312 1 98.44 101 VAL B N 1
ATOM 2513 C CA . VAL B 1 101 ? 3.83 -10.898 -15.148 1 98.44 101 VAL B CA 1
ATOM 2514 C C . VAL B 1 101 ? 3.381 -12.203 -14.492 1 98.44 101 VAL B C 1
ATOM 2516 O O . VAL B 1 101 ? 2.801 -13.07 -15.156 1 98.44 101 VAL B O 1
ATOM 2519 N N . ILE B 1 102 ? 3.684 -12.375 -13.258 1 98.06 102 ILE B N 1
ATOM 2520 C CA . ILE B 1 102 ? 3.287 -13.562 -12.508 1 98.06 102 ILE B CA 1
ATOM 2521 C C . ILE B 1 102 ? 2.307 -13.18 -11.406 1 98.06 102 ILE B C 1
ATOM 2523 O O . ILE B 1 102 ? 2.602 -12.312 -10.578 1 98.06 102 ILE B O 1
ATOM 2527 N N . VAL B 1 103 ? 1.176 -13.812 -11.383 1 97.44 103 VAL B N 1
ATOM 2528 C CA . VAL B 1 103 ? 0.151 -13.492 -10.391 1 97.44 103 VAL B CA 1
ATOM 2529 C C . VAL B 1 103 ? 0.102 -14.586 -9.328 1 97.44 103 VAL B C 1
ATOM 2531 O O . VAL B 1 103 ? -0.161 -15.75 -9.641 1 97.44 103 VAL B O 1
ATOM 2534 N N . GLY B 1 104 ? 0.4 -14.156 -8.133 1 95.38 104 GLY B N 1
ATOM 2535 C CA . GLY B 1 104 ? 0.224 -15.047 -6.996 1 95.38 104 GLY B CA 1
ATOM 2536 C C . GLY B 1 104 ? 1.407 -15.969 -6.77 1 95.38 104 GLY B C 1
ATOM 2537 O O . GLY B 1 104 ? 2.516 -15.688 -7.227 1 95.38 104 GLY B O 1
ATOM 2538 N N . ARG B 1 105 ? 1.188 -16.906 -5.785 1 93.19 105 ARG B N 1
ATOM 2539 C CA . ARG B 1 105 ? 2.061 -18.031 -5.496 1 93.19 105 ARG B CA 1
ATOM 2540 C C . ARG B 1 105 ? 3.381 -17.578 -4.895 1 93.19 105 ARG B C 1
ATOM 2542 O O . ARG B 1 105 ? 4.43 -18.172 -5.148 1 93.19 105 ARG B O 1
ATOM 2549 N N . ASN B 1 106 ? 3.336 -16.453 -4.277 1 95.56 106 ASN B N 1
ATOM 2550 C CA . ASN B 1 106 ? 4.492 -15.906 -3.57 1 95.56 106 ASN B CA 1
ATOM 2551 C C . ASN B 1 106 ? 5.695 -15.75 -4.496 1 95.56 106 ASN B C 1
ATOM 2553 O O . ASN B 1 106 ? 6.836 -15.938 -4.074 1 95.56 106 ASN B O 1
ATOM 2557 N N . ALA B 1 107 ? 5.387 -15.445 -5.699 1 97.31 107 ALA B N 1
ATOM 2558 C CA . ALA B 1 107 ? 6.445 -15.25 -6.684 1 97.31 107 ALA B CA 1
ATOM 2559 C C . ALA B 1 107 ? 7.367 -14.102 -6.273 1 97.31 107 ALA B C 1
ATOM 2561 O O . ALA B 1 107 ? 8.547 -14.086 -6.633 1 97.31 107 ALA B O 1
ATOM 2562 N N . ASP B 1 108 ? 6.848 -13.102 -5.535 1 97.44 108 ASP B N 1
ATOM 2563 C CA . ASP B 1 108 ? 7.637 -11.953 -5.098 1 97.44 108 ASP B CA 1
ATOM 2564 C C . ASP B 1 108 ? 8.805 -12.398 -4.211 1 97.44 108 ASP B C 1
ATOM 2566 O O . ASP B 1 108 ? 9.875 -11.789 -4.234 1 97.44 108 ASP B O 1
ATOM 2570 N N . ILE B 1 109 ? 8.562 -13.469 -3.455 1 97.12 109 ILE B N 1
ATOM 2571 C CA . ILE B 1 109 ? 9.594 -13.977 -2.559 1 97.12 109 ILE B CA 1
ATOM 2572 C C . ILE B 1 109 ? 10.508 -14.938 -3.318 1 97.12 109 ILE B C 1
ATOM 2574 O O . ILE B 1 109 ? 11.734 -14.859 -3.201 1 97.12 109 ILE B O 1
ATOM 2578 N N . LEU B 1 110 ? 9.898 -15.797 -4.105 1 96.81 110 LEU B N 1
ATOM 2579 C CA . LEU B 1 110 ? 10.617 -16.875 -4.785 1 96.81 110 LEU B CA 1
ATOM 2580 C C . LEU B 1 110 ? 11.57 -16.312 -5.832 1 96.81 110 LEU B C 1
ATOM 2582 O O . LEU B 1 110 ? 12.602 -16.906 -6.125 1 96.81 110 LEU B O 1
ATOM 2586 N N . LEU B 1 111 ? 11.266 -15.133 -6.348 1 97.38 111 LEU B N 1
ATOM 2587 C CA . LEU B 1 111 ? 12.055 -14.578 -7.441 1 97.38 111 LEU B CA 1
ATOM 2588 C C . LEU B 1 111 ? 12.828 -13.344 -6.98 1 97.38 111 LEU B C 1
ATOM 2590 O O . LEU B 1 111 ? 13.172 -12.484 -7.797 1 97.38 111 LEU B O 1
ATOM 2594 N N . LYS B 1 112 ? 13.055 -13.219 -5.73 1 95.88 112 LYS B N 1
ATOM 2595 C CA . LYS B 1 112 ? 13.703 -12.047 -5.148 1 95.88 112 LYS B CA 1
ATOM 2596 C C . LYS B 1 112 ? 15.031 -11.75 -5.852 1 95.88 112 LYS B C 1
ATOM 2598 O O . LYS B 1 112 ? 15.375 -10.586 -6.066 1 95.88 112 LYS B O 1
ATOM 2603 N N . LYS B 1 113 ? 15.766 -12.773 -6.266 1 94.75 113 LYS B N 1
ATOM 2604 C CA . LYS B 1 113 ? 17.078 -12.609 -6.871 1 94.75 113 LYS B CA 1
ATOM 2605 C C . LYS B 1 113 ? 16.984 -11.867 -8.203 1 94.75 113 LYS B C 1
ATOM 2607 O O . LYS B 1 113 ? 17.969 -11.258 -8.656 1 94.75 113 LYS B O 1
ATOM 2612 N N . TYR B 1 114 ? 15.859 -11.867 -8.805 1 95.19 114 TYR B N 1
ATOM 2613 C CA . TYR B 1 114 ? 15.68 -11.234 -10.102 1 95.19 114 TYR B CA 1
ATOM 2614 C C . TYR B 1 114 ? 15.227 -9.789 -9.945 1 95.19 114 TYR B C 1
ATOM 2616 O O . TYR B 1 114 ? 14.977 -9.094 -10.938 1 95.19 114 TYR B O 1
ATOM 2624 N N . GLN B 1 115 ? 14.969 -9.32 -8.688 1 93.44 115 GLN B N 1
ATOM 2625 C CA . GLN B 1 115 ? 14.578 -7.953 -8.359 1 93.44 115 GLN B CA 1
ATOM 2626 C C . GLN B 1 115 ? 13.312 -7.551 -9.109 1 93.44 115 GLN B C 1
ATOM 2628 O O . GLN B 1 115 ? 13.297 -6.531 -9.805 1 93.44 115 GLN B O 1
ATOM 2633 N N . PRO B 1 116 ? 12.297 -8.398 -8.891 1 97.06 116 PRO B N 1
ATOM 2634 C CA . PRO B 1 116 ? 11.039 -8.062 -9.57 1 97.06 116 PRO B CA 1
ATOM 2635 C C . PRO B 1 116 ? 10.383 -6.801 -9.023 1 97.06 116 PRO B C 1
ATOM 2637 O O . PRO B 1 116 ? 10.773 -6.309 -7.961 1 97.06 116 PRO B O 1
ATOM 2640 N N . PHE B 1 117 ? 9.516 -6.195 -9.836 1 97.31 117 PHE B N 1
ATOM 2641 C CA . PHE B 1 117 ? 8.594 -5.176 -9.352 1 97.31 117 PHE B CA 1
ATOM 2642 C C . PHE B 1 117 ? 7.383 -5.816 -8.68 1 97.31 117 PHE B C 1
ATOM 2644 O O . PHE B 1 117 ? 6.531 -6.406 -9.352 1 97.31 117 PHE B O 1
ATOM 2651 N N . ASN B 1 118 ? 7.297 -5.738 -7.375 1 97.94 118 ASN B N 1
ATOM 2652 C CA . ASN B 1 118 ? 6.281 -6.434 -6.594 1 97.94 118 ASN B CA 1
ATOM 2653 C C . ASN B 1 118 ? 5.09 -5.527 -6.293 1 97.94 118 ASN B C 1
ATOM 2655 O O . ASN B 1 118 ? 5.23 -4.52 -5.602 1 97.94 118 ASN B O 1
ATOM 2659 N N . VAL B 1 119 ? 3.943 -5.934 -6.742 1 98.44 119 VAL B N 1
ATOM 2660 C CA . VAL B 1 119 ? 2.701 -5.188 -6.566 1 98.44 119 VAL B CA 1
ATOM 2661 C C . VAL B 1 119 ? 1.744 -5.977 -5.676 1 98.44 119 VAL B C 1
ATOM 2663 O O . VAL B 1 119 ? 1.608 -7.195 -5.828 1 98.44 119 VAL B O 1
ATOM 2666 N N . PHE B 1 120 ? 1.161 -5.316 -4.75 1 98.62 120 PHE B N 1
ATOM 2667 C CA . PHE B 1 120 ? 0.059 -5.887 -3.986 1 98.62 120 PHE B CA 1
ATOM 2668 C C . PHE B 1 120 ? -1.25 -5.18 -4.309 1 98.62 120 PHE B C 1
ATOM 2670 O O . PHE B 1 120 ? -1.312 -3.947 -4.297 1 98.62 120 PHE B O 1
ATOM 2677 N N . VAL B 1 121 ? -2.277 -5.957 -4.625 1 98.56 121 VAL B N 1
ATOM 2678 C CA . VAL B 1 121 ? -3.57 -5.398 -5.008 1 98.56 121 VAL B CA 1
ATOM 2679 C C . VAL B 1 121 ? -4.605 -5.699 -3.928 1 98.56 121 VAL B C 1
ATOM 2681 O O . VAL B 1 121 ? -4.793 -6.859 -3.545 1 98.56 121 VAL B O 1
ATOM 2684 N N . CYS B 1 122 ? -5.25 -4.684 -3.471 1 98.25 122 CYS B N 1
ATOM 2685 C CA . CYS B 1 122 ? -6.273 -4.816 -2.439 1 98.25 122 CYS B CA 1
ATOM 2686 C C . CYS B 1 122 ? -7.516 -4.012 -2.797 1 98.25 122 CYS B C 1
ATOM 2688 O O . CYS B 1 122 ? -7.523 -3.285 -3.793 1 98.25 122 CYS B O 1
ATOM 2690 N N . ALA B 1 123 ? -8.586 -4.242 -2.059 1 97.88 123 ALA B N 1
ATOM 2691 C CA . ALA B 1 123 ? -9.828 -3.484 -2.223 1 97.88 123 ALA B CA 1
ATOM 2692 C C . ALA B 1 123 ? -10.688 -3.566 -0.966 1 97.88 123 ALA B C 1
ATOM 2694 O O . ALA B 1 123 ? -10.477 -4.438 -0.117 1 97.88 123 ALA B O 1
ATOM 2695 N N . ASN B 1 124 ? -11.609 -2.619 -0.884 1 97 124 ASN B N 1
ATOM 2696 C CA . ASN B 1 124 ? -12.602 -2.674 0.189 1 97 124 ASN B CA 1
ATOM 2697 C C . ASN B 1 124 ? -13.492 -3.904 0.066 1 97 124 ASN B C 1
ATOM 2699 O O . ASN B 1 124 ? -13.82 -4.328 -1.043 1 97 124 ASN B O 1
ATOM 2703 N N . MET B 1 125 ? -13.984 -4.355 1.24 1 96.88 125 MET B N 1
ATOM 2704 C CA . MET B 1 125 ? -14.773 -5.582 1.271 1 96.88 125 MET B CA 1
ATOM 2705 C C . MET B 1 125 ? -16.031 -5.438 0.43 1 96.88 125 MET B C 1
ATOM 2707 O O . MET B 1 125 ? -16.391 -6.34 -0.329 1 96.88 125 MET B O 1
ATOM 2711 N N . ASN B 1 126 ? -16.656 -4.328 0.511 1 95.94 126 ASN B N 1
ATOM 2712 C CA . ASN B 1 126 ? -17.859 -4.105 -0.266 1 95.94 126 ASN B CA 1
ATOM 2713 C C . ASN B 1 126 ? -17.594 -4.191 -1.766 1 95.94 126 ASN B C 1
ATOM 2715 O O . ASN B 1 126 ? -18.375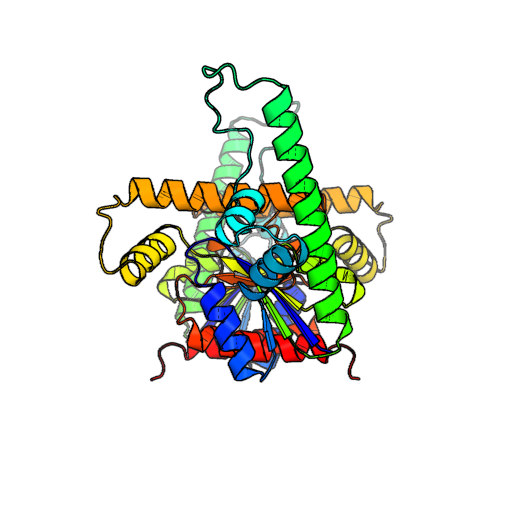 -4.777 -2.512 1 95.94 126 ASN B O 1
ATOM 2719 N N . PHE B 1 127 ? -16.562 -3.639 -2.154 1 96.12 127 PHE B N 1
ATOM 2720 C CA . PHE B 1 127 ? -16.188 -3.693 -3.561 1 96.12 127 PHE B CA 1
ATOM 2721 C C . PHE B 1 127 ? -15.914 -5.129 -3.992 1 96.12 127 PHE B C 1
ATOM 2723 O O . PHE B 1 127 ? -16.375 -5.562 -5.051 1 96.12 127 PHE B O 1
ATOM 2730 N N . LYS B 1 128 ? -15.195 -5.895 -3.236 1 96.62 128 LYS B N 1
ATOM 2731 C CA . LYS B 1 128 ? -14.867 -7.281 -3.549 1 96.62 128 LYS B CA 1
ATOM 2732 C C . LYS B 1 128 ? -16.125 -8.125 -3.682 1 96.62 128 LYS B C 1
ATOM 2734 O O . LYS B 1 128 ? -16.266 -8.898 -4.637 1 96.62 128 LYS B O 1
ATOM 2739 N N . ILE B 1 129 ? -17.016 -7.93 -2.74 1 95.12 129 ILE B N 1
ATOM 2740 C CA . ILE B 1 129 ? -18.266 -8.68 -2.752 1 95.12 129 ILE B CA 1
ATOM 2741 C C . ILE B 1 129 ? -19.047 -8.352 -4.016 1 95.12 129 ILE B C 1
ATOM 2743 O O . ILE B 1 129 ? -19.516 -9.258 -4.715 1 95.12 129 ILE B O 1
ATOM 2747 N N . GLN B 1 130 ? -19.188 -7.102 -4.293 1 93.81 130 GLN B N 1
ATOM 2748 C CA . GLN B 1 130 ? -19.922 -6.672 -5.477 1 93.81 130 GLN B CA 1
ATOM 2749 C C . GLN B 1 130 ? -19.297 -7.234 -6.75 1 93.81 130 GLN B C 1
ATOM 2751 O O . GLN B 1 130 ? -20.016 -7.699 -7.641 1 93.81 130 GLN B O 1
ATOM 2756 N N . ARG B 1 131 ? -18.062 -7.18 -6.844 1 93.56 131 ARG B N 1
ATOM 2757 C CA . ARG B 1 131 ? -17.359 -7.699 -8.016 1 93.56 131 ARG B CA 1
ATOM 2758 C C . ARG B 1 131 ? -17.594 -9.203 -8.164 1 93.56 131 ARG B C 1
ATOM 2760 O O . ARG B 1 131 ? -17.828 -9.695 -9.273 1 93.56 131 ARG B O 1
ATOM 2767 N N . CYS B 1 132 ? -17.516 -9.914 -7.07 1 92.62 132 CYS B N 1
ATOM 2768 C CA . CYS B 1 132 ? -17.734 -11.359 -7.098 1 92.62 132 CYS B CA 1
ATOM 2769 C C . CYS B 1 132 ? -19.141 -11.688 -7.562 1 92.62 132 CYS B C 1
ATOM 2771 O O . CYS B 1 132 ? -19.344 -12.641 -8.32 1 92.62 132 CYS B O 1
ATOM 2773 N N . ILE B 1 133 ? -20.078 -10.898 -7.102 1 90.62 133 ILE B N 1
ATOM 2774 C CA . ILE B 1 133 ? -21.469 -11.102 -7.488 1 90.62 133 ILE B CA 1
ATOM 2775 C C . ILE B 1 133 ? -21.641 -10.836 -8.984 1 90.62 133 ILE B C 1
ATOM 2777 O O . ILE B 1 133 ? -22.281 -11.609 -9.695 1 90.62 133 ILE B O 1
ATOM 2781 N N . GLU B 1 134 ? -21.047 -9.766 -9.438 1 89.12 134 GLU B N 1
ATOM 2782 C CA . GLU B 1 134 ? -21.156 -9.359 -10.836 1 89.12 134 GLU B CA 1
ATOM 2783 C C . GLU B 1 134 ? -20.5 -10.383 -11.758 1 89.12 134 GLU B C 1
ATOM 2785 O O . GLU B 1 134 ? -21 -10.656 -12.859 1 89.12 134 GLU B O 1
ATOM 2790 N N . LYS B 1 135 ? -19.438 -10.828 -11.305 1 84.31 135 LYS B N 1
ATOM 2791 C CA . LYS B 1 135 ? -18.688 -11.781 -12.125 1 84.31 135 LYS B CA 1
ATOM 2792 C C . LYS B 1 135 ? -19.312 -13.18 -12.047 1 84.31 135 LYS B C 1
ATOM 2794 O O . LYS B 1 135 ? -19.094 -14.008 -12.93 1 84.31 135 LYS B O 1
ATOM 2799 N N . LYS B 1 136 ? -19.906 -13.492 -10.844 1 73.12 136 LYS B N 1
ATOM 2800 C CA . LYS B 1 136 ? -20.578 -14.781 -10.688 1 73.12 136 LYS B CA 1
ATOM 2801 C C . LYS B 1 136 ? -22.016 -14.719 -11.211 1 73.12 136 LYS B C 1
ATOM 2803 O O . LYS B 1 136 ? -22.844 -15.562 -10.852 1 73.12 136 LYS B O 1
ATOM 2808 N N . LEU B 1 137 ? -22.281 -13.797 -12.305 1 57.47 137 LEU B N 1
ATOM 2809 C CA . LEU B 1 137 ? -23.609 -13.609 -12.875 1 57.47 137 LEU B CA 1
ATOM 2810 C C . LEU B 1 137 ? -24.516 -14.781 -12.531 1 57.47 137 LEU B C 1
ATOM 2812 O O . LEU B 1 137 ? -25.75 -14.648 -12.539 1 57.47 137 LEU B O 1
ATOM 2816 N N . ASN B 1 138 ? -24 -15.961 -12.578 1 52.97 138 ASN B N 1
ATOM 2817 C CA . ASN B 1 138 ? -25 -17.016 -12.75 1 52.97 138 ASN B CA 1
ATOM 2818 C C . ASN B 1 138 ? -25.531 -17.5 -11.406 1 52.97 138 ASN B C 1
ATOM 2820 O O . ASN B 1 138 ? -26.75 -17.531 -11.195 1 52.97 138 ASN B O 1
ATOM 2824 N N . ASN B 1 139 ? -25.109 -18.719 -10.844 1 54.75 139 ASN B N 1
ATOM 2825 C CA . ASN B 1 139 ? -25.875 -19.844 -10.352 1 54.75 139 ASN B CA 1
ATOM 2826 C C . ASN B 1 139 ? -26.031 -19.797 -8.836 1 54.75 139 ASN B C 1
ATOM 2828 O O . ASN B 1 139 ? -26.828 -20.547 -8.258 1 54.75 139 ASN B O 1
ATOM 2832 N N . GLU B 1 140 ? -24.969 -19.516 -8.086 1 59.5 140 GLU B N 1
ATOM 2833 C CA . GLU B 1 140 ? -25.125 -19.906 -6.688 1 59.5 140 GLU B CA 1
ATOM 2834 C C . GLU B 1 140 ? -25.609 -18.75 -5.828 1 59.5 140 GLU B C 1
ATOM 2836 O O . GLU B 1 140 ? -25.125 -17.625 -5.973 1 59.5 140 GLU B O 1
ATOM 2841 N N . HIS B 1 141 ? -26.812 -18.875 -5.355 1 70 141 HIS B N 1
ATOM 2842 C CA . HIS B 1 141 ? -27.422 -17.953 -4.398 1 70 141 HIS B CA 1
ATOM 2843 C C . HIS B 1 141 ? -26.531 -17.766 -3.174 1 70 141 HIS B C 1
ATOM 2845 O O . HIS B 1 141 ? -26.781 -18.375 -2.125 1 70 141 HIS B O 1
ATOM 2851 N N . ILE B 1 142 ? -25.312 -17.391 -3.346 1 80.44 142 ILE B N 1
ATOM 2852 C CA . ILE B 1 142 ? -24.469 -17.188 -2.178 1 80.44 142 ILE B CA 1
ATOM 2853 C C . ILE B 1 142 ? -24.766 -15.812 -1.566 1 80.44 142 ILE B C 1
ATOM 2855 O O . ILE B 1 142 ? -24.844 -14.812 -2.279 1 80.44 142 ILE B O 1
ATOM 2859 N N . SER B 1 143 ? -25.109 -15.812 -0.231 1 88.88 143 SER B N 1
ATOM 2860 C CA . SER B 1 143 ? -25.359 -14.578 0.495 1 88.88 143 SER B CA 1
ATOM 2861 C C . SER B 1 143 ? -24.094 -13.727 0.597 1 88.88 143 SER B C 1
ATOM 2863 O O . SER B 1 143 ? -22.984 -14.242 0.469 1 88.88 143 SER B O 1
ATOM 2865 N N . LYS B 1 144 ? -24.266 -12.422 0.773 1 90.88 144 LYS B N 1
ATOM 2866 C CA . LYS B 1 144 ? -23.141 -11.5 0.961 1 90.88 144 LYS B CA 1
ATOM 2867 C C . LYS B 1 144 ? -22.266 -11.945 2.125 1 90.88 144 LYS B C 1
ATOM 2869 O O . LYS B 1 144 ? -21.031 -11.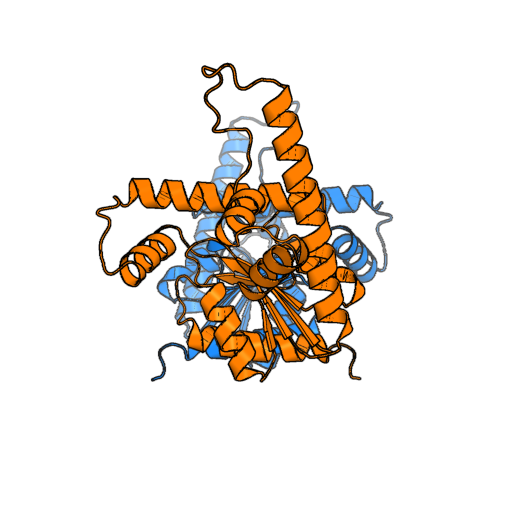859 2.045 1 90.88 144 LYS B O 1
ATOM 2874 N N . LYS B 1 145 ? -22.891 -12.414 3.129 1 93.5 145 LYS B N 1
ATOM 2875 C CA . LYS B 1 145 ? -22.172 -12.867 4.316 1 93.5 145 LYS B CA 1
ATOM 2876 C C . LYS B 1 145 ? -21.312 -14.086 4.004 1 93.5 145 LYS B C 1
ATOM 2878 O O . LYS B 1 145 ? -20.156 -14.164 4.449 1 93.5 145 LYS B O 1
ATOM 2883 N N . GLU B 1 146 ? -21.875 -14.953 3.352 1 92.25 146 GLU B N 1
ATOM 2884 C CA . GLU B 1 146 ? -21.125 -16.156 2.969 1 92.25 146 GLU B CA 1
ATOM 2885 C C . GLU B 1 146 ? -19.969 -15.805 2.035 1 92.25 146 GLU B C 1
ATOM 2887 O O . GLU B 1 146 ? -18.875 -16.375 2.141 1 92.25 146 GLU B O 1
ATOM 2892 N N . LEU B 1 147 ? -20.234 -14.93 1.196 1 92.94 147 LEU B N 1
ATOM 2893 C CA . LEU B 1 147 ? -19.188 -14.484 0.277 1 92.94 147 LEU B CA 1
ATOM 2894 C C . LEU B 1 147 ? -18.031 -13.836 1.033 1 92.94 147 LEU B C 1
ATOM 2896 O O . LEU B 1 147 ? -16.875 -14.102 0.742 1 92.94 147 LEU B O 1
ATOM 2900 N N . GLU B 1 148 ? -18.375 -12.969 1.947 1 95.69 148 GLU B N 1
ATOM 2901 C CA . GLU B 1 148 ? -17.359 -12.336 2.785 1 95.69 148 GLU B CA 1
ATOM 2902 C C . GLU B 1 148 ? -16.516 -13.383 3.506 1 95.69 148 GLU B C 1
ATOM 2904 O O . GLU B 1 148 ? -15.281 -13.266 3.564 1 95.69 148 GLU B O 1
ATOM 2909 N N . ARG B 1 149 ? -17.156 -14.359 4 1 94.75 149 ARG B N 1
ATOM 2910 C CA . ARG B 1 149 ? -16.469 -15.445 4.684 1 94.75 149 ARG B CA 1
ATOM 2911 C C . ARG B 1 149 ? -15.508 -16.172 3.74 1 94.75 149 ARG B C 1
ATOM 2913 O O . ARG B 1 149 ? -14.359 -16.438 4.102 1 94.75 149 ARG B O 1
ATOM 2920 N N . LYS B 1 150 ? -15.984 -16.438 2.605 1 92.75 150 LYS B N 1
ATOM 2921 C CA . LYS B 1 150 ? -15.156 -17.125 1.61 1 92.75 150 LYS B CA 1
ATOM 2922 C C . LYS B 1 150 ? -13.938 -16.297 1.244 1 92.75 150 LYS B C 1
ATOM 2924 O O . LYS B 1 150 ? -12.82 -16.812 1.16 1 92.75 150 LYS B O 1
ATOM 2929 N N . ILE B 1 151 ? -14.133 -15 1.052 1 95.75 151 ILE B N 1
ATOM 2930 C CA . ILE B 1 151 ? -13.047 -14.086 0.716 1 95.75 151 ILE B CA 1
ATOM 2931 C C . ILE B 1 151 ? -12 -14.102 1.827 1 95.75 151 ILE B C 1
ATOM 2933 O O . ILE B 1 151 ? -10.805 -14.25 1.561 1 95.75 151 ILE B O 1
ATOM 2937 N N . ARG B 1 152 ? -12.406 -13.977 3.055 1 96.31 152 ARG B N 1
ATOM 2938 C CA . ARG B 1 152 ? -11.516 -13.953 4.207 1 96.31 152 ARG B CA 1
ATOM 2939 C C . ARG B 1 152 ? -10.742 -15.266 4.328 1 96.31 152 ARG B C 1
ATOM 2941 O O . ARG B 1 152 ? -9.555 -15.266 4.664 1 96.31 152 ARG B O 1
ATOM 2948 N N . GLU B 1 153 ? -11.43 -16.312 4.07 1 93.81 153 GLU B N 1
ATOM 2949 C CA . GLU B 1 153 ? -10.797 -17.625 4.148 1 93.81 153 GLU B CA 1
ATOM 2950 C C . GLU B 1 153 ? -9.695 -17.781 3.098 1 93.81 153 GLU B C 1
ATOM 2952 O O . GLU B 1 153 ? -8.594 -18.234 3.402 1 93.81 153 GLU B O 1
ATOM 2957 N N . ILE B 1 154 ? -10.023 -17.422 1.914 1 93.25 154 ILE B N 1
ATOM 2958 C CA . ILE B 1 154 ? -9.055 -17.5 0.828 1 93.25 154 ILE B CA 1
ATOM 2959 C C . ILE B 1 154 ? -7.84 -16.641 1.156 1 93.25 154 ILE B C 1
ATOM 2961 O O . ILE B 1 154 ? -6.699 -17.094 1.016 1 93.25 154 ILE B O 1
ATOM 2965 N N . ASP B 1 155 ? -8.055 -15.422 1.599 1 95.38 155 ASP B N 1
ATOM 2966 C CA . ASP B 1 155 ? -6.969 -14.5 1.922 1 95.38 155 ASP B CA 1
ATOM 2967 C C . ASP B 1 155 ? -6.145 -15.023 3.098 1 95.38 155 ASP B C 1
ATOM 2969 O O . ASP B 1 155 ? -4.922 -14.875 3.119 1 95.38 155 ASP B O 1
ATOM 2973 N N . LYS B 1 156 ? -6.832 -15.562 4.043 1 95.31 156 LYS B N 1
ATOM 2974 C CA . LYS B 1 156 ? -6.133 -16.172 5.172 1 95.31 156 LYS B CA 1
ATOM 2975 C C . LYS B 1 156 ? -5.203 -17.281 4.707 1 95.31 156 LYS B C 1
ATOM 2977 O O . LYS B 1 156 ? -4.07 -17.391 5.184 1 95.31 156 LYS B O 1
ATOM 2982 N N . ASN B 1 157 ? -5.668 -18.109 3.836 1 91.81 157 ASN B N 1
ATOM 2983 C CA . ASN B 1 157 ? -4.859 -19.203 3.291 1 91.81 157 ASN B CA 1
ATOM 2984 C C . ASN B 1 157 ? -3.654 -18.672 2.521 1 91.81 157 ASN B C 1
ATOM 2986 O O . ASN B 1 157 ? -2.557 -19.219 2.623 1 91.81 157 ASN B O 1
ATOM 2990 N N . ARG B 1 158 ? -3.85 -17.641 1.766 1 93.5 158 ARG B N 1
ATOM 2991 C CA . ARG B 1 158 ? -2.744 -17 1.057 1 93.5 158 ARG B CA 1
ATOM 2992 C C . ARG B 1 158 ? -1.696 -16.469 2.033 1 93.5 158 ARG B C 1
ATOM 2994 O O . ARG B 1 158 ? -0.495 -16.641 1.814 1 93.5 158 ARG B O 1
ATOM 3001 N N . ALA B 1 159 ? -2.15 -15.859 3.094 1 94.69 159 ALA B N 1
ATOM 3002 C CA . ALA B 1 159 ? -1.25 -15.367 4.133 1 94.69 159 ALA B CA 1
ATOM 3003 C C . ALA B 1 159 ? -0.46 -16.5 4.762 1 94.69 159 ALA B C 1
ATOM 3005 O O . ALA B 1 159 ? 0.752 -16.391 4.961 1 94.69 159 ALA B O 1
ATOM 3006 N N . ARG B 1 160 ? -1.117 -17.562 5.027 1 90.81 160 ARG B N 1
ATOM 3007 C CA . ARG B 1 160 ? -0.475 -18.719 5.641 1 90.81 160 ARG B CA 1
ATOM 3008 C C . ARG B 1 160 ? 0.566 -19.328 4.707 1 90.81 160 ARG B C 1
ATOM 3010 O O . ARG B 1 160 ? 1.64 -19.734 5.152 1 90.81 160 ARG B O 1
ATOM 3017 N N . SER B 1 161 ? 0.18 -19.453 3.477 1 90.38 161 SER B N 1
ATOM 3018 C CA . SER B 1 161 ? 1.113 -20 2.504 1 90.38 161 SER B CA 1
ATOM 3019 C C . SER B 1 161 ? 2.412 -19.203 2.461 1 90.38 161 SER B C 1
ATOM 3021 O O . SER B 1 161 ? 3.492 -19.781 2.295 1 90.38 161 SER B O 1
ATOM 3023 N N . ARG B 1 162 ? 2.316 -17.938 2.572 1 93.19 162 ARG B N 1
ATOM 3024 C CA . ARG B 1 162 ? 3.48 -17.062 2.531 1 93.19 162 ARG B CA 1
ATOM 3025 C C . ARG B 1 162 ? 4.461 -17.406 3.648 1 93.19 162 ARG B C 1
ATOM 3027 O O . ARG B 1 162 ? 5.68 -17.328 3.459 1 93.19 162 ARG B O 1
ATOM 3034 N N . GLU B 1 163 ? 3.975 -17.828 4.75 1 91.44 163 GLU B N 1
ATOM 3035 C CA . GLU B 1 163 ? 4.781 -18.125 5.926 1 91.44 163 GLU B CA 1
ATOM 3036 C C . GLU B 1 163 ? 5.75 -19.266 5.656 1 91.44 163 GLU B C 1
ATOM 3038 O O . GLU B 1 163 ? 6.766 -19.406 6.344 1 91.44 163 GLU B O 1
ATOM 3043 N N . PHE B 1 164 ? 5.402 -20.031 4.68 1 88.19 164 PHE B N 1
ATOM 3044 C CA . PHE B 1 164 ? 6.273 -21.141 4.301 1 88.19 164 PHE B CA 1
ATOM 3045 C C . PHE B 1 164 ? 7.59 -20.625 3.729 1 88.19 164 PHE B C 1
ATOM 3047 O O . PHE B 1 164 ? 8.617 -21.297 3.828 1 88.19 164 PHE B O 1
ATOM 3054 N N . PHE B 1 165 ? 7.531 -19.406 3.238 1 92.94 165 PHE B N 1
ATOM 3055 C CA . PHE B 1 165 ? 8.68 -18.938 2.463 1 92.94 165 PHE B CA 1
ATOM 3056 C C . PHE B 1 165 ? 9.375 -17.781 3.17 1 92.94 165 PHE B C 1
ATOM 3058 O O . PHE B 1 165 ? 10.555 -17.516 2.916 1 92.94 165 PHE B O 1
ATOM 3065 N N . THR B 1 166 ? 8.68 -17.109 3.961 1 94.06 166 THR B N 1
ATOM 3066 C CA . THR B 1 166 ? 9.258 -15.93 4.586 1 94.06 166 THR B CA 1
ATOM 3067 C C . THR B 1 166 ? 8.531 -15.586 5.887 1 94.06 166 THR B C 1
ATOM 3069 O O . THR B 1 166 ? 7.426 -16.078 6.129 1 94.06 166 THR B O 1
ATOM 3072 N N . SER B 1 167 ? 9.125 -14.773 6.641 1 93.44 167 SER B N 1
ATOM 3073 C CA . SER B 1 167 ? 8.516 -14.297 7.871 1 93.44 167 SER B CA 1
ATOM 3074 C C . SER B 1 167 ? 7.73 -13.008 7.633 1 93.44 167 SER B C 1
ATOM 3076 O O . SER B 1 167 ? 6.949 -12.578 8.484 1 93.44 167 SER B O 1
ATOM 3078 N N . SER B 1 168 ? 8 -12.43 6.469 1 92.19 168 SER B N 1
ATOM 3079 C CA . SER B 1 168 ? 7.266 -11.211 6.164 1 92.19 168 SER B CA 1
ATOM 3080 C C . SER B 1 168 ? 5.785 -11.492 5.945 1 92.19 168 SER B C 1
ATOM 3082 O O . SER B 1 168 ? 5.422 -12.508 5.348 1 92.19 168 SER B O 1
ATOM 3084 N N . LEU B 1 169 ? 4.973 -10.656 6.402 1 92.81 169 LEU B N 1
ATOM 3085 C CA . LEU B 1 169 ? 3.531 -10.875 6.383 1 92.81 169 LEU B CA 1
ATOM 3086 C C . LEU B 1 169 ? 2.947 -10.531 5.016 1 92.81 169 LEU B C 1
ATOM 3088 O O . LEU B 1 169 ? 3.35 -9.547 4.395 1 92.81 169 LEU B O 1
ATOM 3092 N N . TRP B 1 170 ? 2.008 -11.383 4.629 1 94.94 170 TRP B N 1
ATOM 3093 C CA . TRP B 1 170 ? 1.243 -11.125 3.416 1 94.94 170 TRP B CA 1
ATOM 3094 C C . TRP B 1 170 ? 0.48 -9.805 3.527 1 94.94 170 TRP B C 1
ATOM 3096 O O . TRP B 1 170 ? -0.185 -9.547 4.535 1 94.94 170 TRP B O 1
ATOM 3106 N N . GLY B 1 171 ? 0.661 -8.914 2.527 1 94.81 171 GLY B N 1
ATOM 3107 C CA . GLY B 1 171 ? -0.056 -7.648 2.529 1 94.81 171 GLY B CA 1
ATOM 3108 C C . GLY B 1 171 ? 0.668 -6.551 3.289 1 94.81 171 GLY B C 1
ATOM 3109 O O . GLY B 1 171 ? 0.227 -5.402 3.301 1 94.81 171 GLY B O 1
ATOM 3110 N N . ASN B 1 172 ? 1.772 -6.957 3.922 1 94.44 172 ASN B N 1
ATOM 3111 C CA . ASN B 1 172 ? 2.564 -5.949 4.617 1 94.44 172 ASN B CA 1
ATOM 3112 C C . ASN B 1 172 ? 3.172 -4.945 3.643 1 94.44 172 ASN B C 1
ATOM 3114 O O . ASN B 1 172 ? 3.756 -5.332 2.629 1 94.44 172 ASN B O 1
ATOM 3118 N N . GLN B 1 173 ? 3.051 -3.693 3.969 1 94.81 173 GLN B N 1
ATOM 3119 C CA . GLN B 1 173 ? 3.395 -2.617 3.045 1 94.81 173 GLN B CA 1
ATOM 3120 C C . GLN B 1 173 ? 4.879 -2.645 2.697 1 94.81 173 GLN B C 1
ATOM 3122 O O . GLN B 1 173 ? 5.266 -2.295 1.579 1 94.81 173 GLN B O 1
ATOM 3127 N N . THR B 1 174 ? 5.738 -3.066 3.609 1 93.94 174 THR B N 1
ATOM 3128 C CA . THR B 1 174 ? 7.18 -3.014 3.377 1 93.94 174 THR B CA 1
ATOM 3129 C C . THR B 1 174 ? 7.637 -4.211 2.545 1 93.94 174 THR B C 1
ATOM 3131 O O . THR B 1 174 ? 8.789 -4.266 2.113 1 93.94 174 THR B O 1
ATOM 3134 N N . SER B 1 175 ? 6.738 -5.148 2.244 1 94.38 175 SER B N 1
ATOM 3135 C CA . SER B 1 175 ? 7.09 -6.34 1.478 1 94.38 175 SER B CA 1
ATOM 3136 C C . SER B 1 175 ? 6.902 -6.109 -0.018 1 94.38 175 SER B C 1
ATOM 3138 O O . SER B 1 175 ? 7.328 -6.93 -0.835 1 94.38 175 SER B O 1
ATOM 3140 N N . TYR B 1 176 ? 6.297 -5.059 -0.353 1 97.12 176 TYR B N 1
ATOM 3141 C CA . TYR B 1 176 ? 5.977 -4.762 -1.745 1 97.12 176 TYR B CA 1
ATOM 3142 C C . TYR B 1 176 ? 6.457 -3.365 -2.127 1 97.12 176 TYR B C 1
ATOM 3144 O O . TYR B 1 176 ? 6.707 -2.527 -1.258 1 97.12 176 TYR B O 1
ATOM 3152 N N . HIS B 1 177 ? 6.629 -3.17 -3.402 1 96.56 177 HIS B N 1
ATOM 3153 C CA . HIS B 1 177 ? 7.066 -1.857 -3.863 1 96.56 177 HIS B CA 1
ATOM 3154 C C . HIS B 1 177 ? 5.902 -0.875 -3.912 1 96.56 177 HIS B C 1
ATOM 3156 O O . HIS B 1 177 ? 6.062 0.302 -3.58 1 96.56 177 HIS B O 1
ATOM 3162 N N . ILE B 1 178 ? 4.777 -1.435 -4.348 1 97.5 178 ILE B N 1
ATOM 3163 C CA . ILE B 1 178 ? 3.562 -0.624 -4.375 1 97.5 178 ILE B CA 1
ATOM 3164 C C . ILE B 1 178 ? 2.367 -1.47 -3.945 1 97.5 178 ILE B C 1
ATOM 3166 O O . ILE B 1 178 ? 2.318 -2.672 -4.219 1 97.5 178 ILE B O 1
ATOM 3170 N N . ILE B 1 179 ? 1.512 -0.915 -3.219 1 98.12 179 ILE B N 1
ATOM 3171 C CA . ILE B 1 179 ? 0.194 -1.473 -2.934 1 98.12 179 ILE B CA 1
ATOM 3172 C C . ILE B 1 179 ? -0.886 -0.58 -3.541 1 98.12 179 ILE B C 1
ATOM 3174 O O . ILE B 1 179 ? -0.863 0.641 -3.365 1 98.12 179 ILE B O 1
ATOM 3178 N N . VAL B 1 180 ? -1.816 -1.168 -4.293 1 97.62 180 VAL B N 1
ATOM 3179 C CA . VAL B 1 180 ? -2.836 -0.381 -4.98 1 97.62 180 VAL B CA 1
ATOM 3180 C C . VAL B 1 180 ? -4.227 -0.844 -4.547 1 97.62 180 VAL B C 1
ATOM 3182 O O . VAL B 1 180 ? -4.461 -2.041 -4.375 1 97.62 180 VAL B O 1
ATOM 3185 N N . ASN B 1 181 ? -5.027 0.138 -4.273 1 97.12 181 ASN B N 1
ATOM 3186 C CA . ASN B 1 181 ? -6.43 -0.076 -3.939 1 97.12 181 ASN B CA 1
ATOM 3187 C C . ASN B 1 181 ? -7.328 0.09 -5.16 1 97.12 181 ASN B C 1
ATOM 3189 O O . ASN B 1 181 ? -7.449 1.189 -5.707 1 97.12 181 ASN B O 1
ATOM 3193 N N . THR B 1 182 ? -8.039 -0.941 -5.555 1 96.44 182 THR B N 1
ATOM 3194 C CA . THR B 1 182 ? -8.797 -0.928 -6.801 1 96.44 182 THR B CA 1
ATOM 3195 C C . THR B 1 182 ? -10.227 -0.452 -6.566 1 96.44 182 THR B C 1
ATOM 3197 O O . THR B 1 182 ? -11 -0.296 -7.512 1 96.44 182 THR B O 1
ATOM 3200 N N . SER B 1 183 ? -10.641 -0.186 -5.363 1 94.81 183 SER B N 1
ATOM 3201 C CA . SER B 1 183 ? -12.031 0.04 -4.984 1 94.81 183 SER B CA 1
ATOM 3202 C C . SER B 1 183 ? -12.648 1.186 -5.785 1 94.81 183 SER B C 1
ATOM 3204 O O . SER B 1 183 ? -13.844 1.168 -6.09 1 94.81 183 SER B O 1
ATOM 3206 N N . GLU B 1 184 ? -11.867 2.143 -6.074 1 90.44 184 GLU B N 1
ATOM 3207 C CA . GLU B 1 184 ? -12.43 3.34 -6.688 1 90.44 184 GLU B CA 1
ATOM 3208 C C . GLU B 1 184 ? -11.805 3.611 -8.055 1 90.44 184 GLU B C 1
ATOM 3210 O O . GLU B 1 184 ? -11.742 4.762 -8.492 1 90.44 184 GLU B O 1
ATOM 3215 N N . TRP B 1 185 ? -11.336 2.523 -8.656 1 88.75 185 TRP B N 1
ATOM 3216 C CA . TRP B 1 185 ? -10.648 2.691 -9.93 1 88.75 185 TRP B CA 1
ATOM 3217 C C . TRP B 1 185 ? -11.172 1.708 -10.969 1 88.75 185 TRP B C 1
ATOM 3219 O O . TRP B 1 185 ? -11.609 0.607 -10.625 1 88.75 185 TRP B O 1
ATOM 3229 N N . ASN B 1 186 ? -11.211 2.234 -12.195 1 89.94 186 ASN B N 1
ATOM 3230 C CA . ASN B 1 186 ? -11.312 1.29 -13.305 1 89.94 186 ASN B CA 1
ATOM 3231 C C . ASN B 1 186 ? -10.023 0.495 -13.484 1 89.94 186 ASN B C 1
ATOM 3233 O O . ASN B 1 186 ? -8.953 1.075 -13.648 1 89.94 186 ASN B O 1
ATOM 3237 N N . ILE B 1 187 ? -10.148 -0.755 -13.5 1 91.5 187 ILE B N 1
ATOM 3238 C CA . ILE B 1 187 ? -8.984 -1.636 -13.484 1 91.5 187 ILE B CA 1
ATOM 3239 C C . ILE B 1 187 ? -8.156 -1.415 -14.742 1 91.5 187 ILE B C 1
ATOM 3241 O O . ILE B 1 187 ? -6.922 -1.442 -14.695 1 91.5 187 ILE B O 1
ATOM 3245 N N . LYS B 1 188 ? -8.805 -1.228 -15.828 1 89.69 188 LYS B N 1
ATOM 3246 C CA . LYS B 1 188 ? -8.07 -0.994 -17.062 1 89.69 188 LYS B CA 1
ATOM 3247 C C . LYS B 1 188 ? -7.23 0.278 -16.969 1 89.69 188 LYS B C 1
ATOM 3249 O O . LYS B 1 188 ? -6.047 0.274 -17.312 1 89.69 188 LYS B O 1
ATOM 3254 N N . HIS B 1 189 ? -7.848 1.296 -16.516 1 90.56 189 HIS B N 1
ATOM 3255 C CA . HIS B 1 189 ? -7.137 2.557 -16.344 1 90.56 189 HIS B CA 1
ATOM 3256 C C . HIS B 1 189 ? -5.984 2.414 -15.352 1 90.56 189 HIS B C 1
ATOM 3258 O O . HIS B 1 189 ?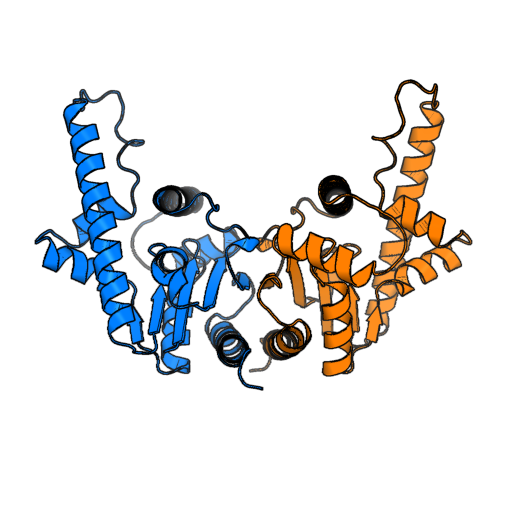 -4.887 2.926 -15.594 1 90.56 189 HIS B O 1
ATOM 3264 N N . LEU B 1 190 ? -6.289 1.735 -14.312 1 93.25 190 LEU B N 1
ATOM 3265 C CA . LEU B 1 190 ? -5.273 1.491 -13.297 1 93.25 190 LEU B CA 1
ATOM 3266 C C . LEU B 1 190 ? -4.098 0.715 -13.875 1 93.25 190 LEU B C 1
ATOM 3268 O O . LEU B 1 190 ? -2.943 0.962 -13.516 1 93.25 190 LEU B O 1
ATOM 3272 N N . SER B 1 191 ? -4.367 -0.206 -14.773 1 95.38 191 SER B N 1
ATOM 3273 C CA . SER B 1 191 ? -3.318 -1.021 -15.383 1 95.38 191 SER B CA 1
ATOM 3274 C C . SER B 1 191 ? -2.332 -0.161 -16.172 1 95.38 191 SER B C 1
ATOM 3276 O O . SER B 1 191 ? -1.129 -0.426 -16.156 1 95.38 191 SER B O 1
ATOM 3278 N N . TYR B 1 192 ? -2.855 0.874 -16.797 1 93.5 192 TYR B N 1
ATOM 3279 C CA . TYR B 1 192 ? -1.975 1.785 -17.516 1 93.5 192 TYR B CA 1
ATOM 3280 C C . TYR B 1 192 ? -1.081 2.557 -16.547 1 93.5 192 TYR B C 1
ATOM 3282 O O . TYR B 1 192 ? 0.108 2.75 -16.812 1 93.5 192 TYR B O 1
ATOM 3290 N N . ALA B 1 193 ? -1.705 2.949 -15.5 1 93.25 193 ALA B N 1
ATOM 3291 C CA . ALA B 1 193 ? -0.95 3.699 -14.5 1 93.25 193 ALA B CA 1
ATOM 3292 C C . ALA B 1 193 ? 0.179 2.852 -13.922 1 93.25 193 ALA B C 1
ATOM 3294 O O . ALA B 1 193 ? 1.314 3.318 -13.797 1 93.25 193 ALA B O 1
ATOM 3295 N N . ILE B 1 194 ? -0.097 1.627 -13.625 1 95.75 194 ILE B N 1
ATOM 3296 C CA . ILE B 1 194 ? 0.894 0.74 -13.031 1 95.75 194 ILE B CA 1
ATOM 3297 C C . ILE B 1 194 ? 1.961 0.386 -14.062 1 95.75 194 ILE B C 1
ATOM 3299 O O . ILE B 1 194 ? 3.141 0.254 -13.727 1 95.75 194 ILE B O 1
ATOM 3303 N N . ALA B 1 195 ? 1.509 0.191 -15.297 1 95.44 195 ALA B N 1
ATOM 3304 C CA . ALA B 1 195 ? 2.475 -0.07 -16.359 1 95.44 195 ALA B CA 1
ATOM 3305 C C . ALA B 1 195 ? 3.502 1.054 -16.453 1 95.44 195 ALA B C 1
ATOM 3307 O O . ALA B 1 195 ? 4.707 0.798 -16.516 1 95.44 195 ALA B O 1
ATOM 3308 N N . ASN B 1 196 ? 3 2.244 -16.469 1 92 196 ASN B N 1
ATOM 3309 C CA . ASN B 1 196 ? 3.9 3.391 -16.5 1 92 196 ASN B CA 1
ATOM 3310 C C . ASN B 1 196 ? 4.793 3.443 -15.266 1 92 196 ASN B C 1
ATOM 3312 O O . ASN B 1 196 ? 5.992 3.711 -15.375 1 92 196 ASN B O 1
ATOM 3316 N N . PHE B 1 197 ? 4.215 3.199 -14.172 1 93.06 197 PHE B N 1
ATOM 3317 C CA . PHE B 1 197 ? 4.953 3.189 -12.914 1 93.06 197 PHE B CA 1
ATOM 3318 C C . PHE B 1 197 ? 6.074 2.156 -12.953 1 93.06 197 PHE B C 1
ATOM 3320 O O . PHE B 1 197 ? 7.199 2.438 -12.531 1 93.06 197 PHE B O 1
ATOM 3327 N N . SER B 1 198 ? 5.773 0.99 -13.453 1 93.56 198 SER B N 1
ATOM 3328 C CA . SER B 1 198 ? 6.742 -0.099 -13.484 1 93.56 198 SER B CA 1
ATOM 3329 C C . SER B 1 198 ? 7.941 0.255 -14.359 1 93.56 198 SER B C 1
ATOM 3331 O O . SER B 1 198 ? 9.055 -0.227 -14.133 1 93.56 198 SER B O 1
ATOM 3333 N N . GLU B 1 199 ? 7.707 1.064 -15.344 1 90.88 199 GLU B N 1
ATOM 3334 C CA . GLU B 1 199 ? 8.805 1.49 -16.203 1 90.88 199 GLU B CA 1
ATOM 3335 C C . GLU B 1 199 ? 9.836 2.297 -15.422 1 90.88 199 GLU B C 1
ATOM 3337 O O . GLU B 1 199 ? 11.039 2.195 -15.68 1 90.88 199 GLU B O 1
ATOM 3342 N N . TYR B 1 200 ? 9.367 3.113 -14.547 1 88.56 200 TYR B N 1
ATOM 3343 C CA . TYR B 1 200 ? 10.281 3.867 -13.695 1 88.56 200 TYR B CA 1
ATOM 3344 C C . TYR B 1 200 ? 11.109 2.934 -12.812 1 88.56 200 TYR B C 1
ATOM 3346 O O . TYR B 1 200 ? 12.289 3.184 -12.57 1 88.56 200 TYR B O 1
ATOM 3354 N N . TRP B 1 201 ? 10.555 1.863 -12.398 1 88.88 201 TRP B N 1
ATOM 3355 C CA . TRP B 1 201 ? 11.266 0.871 -11.594 1 88.88 201 TRP B CA 1
ATOM 3356 C C . TRP B 1 201 ? 12.383 0.214 -12.398 1 88.88 201 TRP B C 1
ATOM 3358 O O . TRP B 1 201 ? 13.516 0.109 -11.922 1 88.88 201 TRP B O 1
ATOM 3368 N N . PHE B 1 202 ? 12.07 -0.18 -13.602 1 90.88 202 PHE B N 1
ATOM 3369 C CA . PHE B 1 202 ? 13.039 -0.944 -14.383 1 90.88 202 PHE B CA 1
ATOM 3370 C C . PHE B 1 202 ? 14.125 -0.034 -14.945 1 90.88 202 PHE B C 1
ATOM 3372 O O . PHE B 1 202 ? 15.195 -0.505 -15.328 1 90.88 202 PHE B O 1
ATOM 3379 N N . ARG B 1 203 ? 13.852 1.288 -14.891 1 83.62 203 ARG B N 1
ATOM 3380 C CA . ARG B 1 203 ? 14.852 2.227 -15.383 1 83.62 203 ARG B CA 1
ATOM 3381 C C . ARG B 1 203 ? 15.555 2.939 -14.234 1 83.62 203 ARG B C 1
ATOM 3383 O O . ARG B 1 203 ? 16.266 3.922 -14.445 1 83.62 203 ARG B O 1
ATOM 3390 N N . ARG B 1 204 ? 15.367 2.549 -13.062 1 75.75 204 ARG B N 1
ATOM 3391 C CA . ARG B 1 204 ? 15.836 3.279 -11.891 1 75.75 204 ARG B CA 1
ATOM 3392 C C . ARG B 1 204 ? 17.359 3.307 -11.836 1 75.75 204 ARG B C 1
ATOM 3394 O O . ARG B 1 204 ? 17.953 4.176 -11.188 1 75.75 204 ARG B O 1
ATOM 3401 N N . TYR B 1 205 ? 17.906 2.326 -12.492 1 67.44 205 TYR B N 1
ATOM 3402 C CA . TYR B 1 205 ? 19.375 2.33 -12.492 1 67.44 205 TYR B CA 1
ATOM 3403 C C . TYR B 1 205 ? 19.906 2.902 -13.797 1 67.44 205 TYR B C 1
ATOM 3405 O O . TYR B 1 205 ? 21.125 3.039 -13.969 1 67.44 205 TYR B O 1
ATOM 3413 N N . GLU B 1 206 ? 18.953 3.168 -14.75 1 62.72 206 GLU B N 1
ATOM 3414 C CA . GLU B 1 206 ? 19.422 3.695 -16.031 1 62.72 206 GLU B CA 1
ATOM 3415 C C . GLU B 1 206 ? 19.844 5.16 -15.898 1 62.72 206 GLU B C 1
ATOM 3417 O O . GLU B 1 206 ? 19.125 5.961 -15.305 1 62.72 206 GLU B O 1
ATOM 3422 N N . GLN B 1 207 ? 21.109 5.688 -15.5 1 49.84 207 GLN B N 1
ATOM 3423 C CA . GLN B 1 207 ? 21.703 7.016 -15.531 1 49.84 207 GLN B CA 1
ATOM 3424 C C . GLN B 1 207 ? 21.344 7.75 -16.812 1 49.84 207 GLN B C 1
ATOM 3426 O O . GLN B 1 207 ? 21.219 7.133 -17.875 1 49.84 207 GLN B O 1
#

InterPro domains:
  IPR027417 P-loop containing nucleoside triphosphate hydrolase [G3DSA:3.40.50.300] (1-199)

Nearest PDB structures (foldseek):
  3hdt-assembly1_B  TM=8.821E-01  e=2.261E-11  [Clostridium] symbiosum ATCC 14940
  3fdi-assembly1_B  TM=8.222E-01  e=8.528E-12  Eubacterium ventriosum ATCC 27560
  5g3y-assembly1_A  TM=4.918E-01  e=3.748E-03  synthetic construct
  7sqc-assembly1_C1  TM=5.092E-01  e=9.303E-02  Chlamydomonas reinhardtii
  7sqc-assembly1_C3  TM=4.940E-01  e=3.902E-01  Chlamydomonas reinhardtii

Secondary structure (DSSP, 8-state):
--EEEEEE-TTTTHHHHHHHHHHHHT-EEESHHHHHHHHHHHT--HHHHHHHHHS-SSTTS-TTS---HHHHHHHHHHHHHHHHHHHHHHHHHHHT---EEEESTTHHHHTGGG--EEEEEE--HHHHHHHHHHHTTTS----HHHHHHHHHHHHHHHHHHHHTT-SSPTT-GGGSSEEEE-TTS-HHHHHHHHHHHHHHHHTTT--/--EEEEEE-TTTTHHHHHHHHHHHHT-EEESHHHHHHHHHHHT--HHHHHHHHHS-SSTTS-TTS---HHHHHHHHHHHHHHHHHHHHHHHHHHHT---EEEESTTHHHHTGGG--EEEEEE--HHHHHHHHHHHT-SS----HHHHHHHHHHHHHHHHHHHHTT-SSPTT-GGGSSEEEE-TTS-HHHHHHHHHHHHHHHHTTT--

pLDDT: mean 88.86, std 13.32, range [45.66, 98.62]

Radius of gyration: 24.04 Å; Cα contacts (8 Å, |Δi|>4): 586; chains: 2; bounding box: 53×74×65 Å

Foldseek 3Di:
DAEEEEEEFQLLCRLVLLVLLCVVVVFAEDELVLLVVLCVVVVHDSVVLCPLQQADPPDPPPPVPPPDPVNNVVSVVVNVVSLVSSLVSLVVVVVVVTYYYYYASPSLLSVVVVVHQYEYGYEDLVSSLVSCCVVVVDDDPQDSVNVSVVSVNSVVSSQVSNVVRDPDGDPDPVSHPYYDYCHPHDSSVVSVVVSVVSVCVVCVVVD/DAEEEEEEFQLLCRLVLLVLLCVVVVFAEDELVLLVVLCVVVVHDSVVLCPLQQADPPDPPPPVPPPDPVNNVVSVVVNVVSLVSSLVSLVVVVVVVTYYYYYASPSLLSVVVVVHQYEYGYEDLVSSLVSCCVVVVDDDPQDSVNVSVVSVNSVVSSQVSNVVRDPDGDPDPVSHPYYDYCHPHDSSVVSVVVSVVSVCVVCVVVD

Solvent-accessible surface area (backbone atoms only — not comparable to full-atom values): 22453 Å² total; per-residue (Å²): 110,51,44,36,24,35,40,57,40,66,50,28,50,37,67,60,32,47,51,49,33,14,60,76,69,70,31,47,74,40,51,66,58,56,49,46,50,42,14,61,75,68,70,46,56,47,68,55,49,51,46,48,72,52,40,70,78,67,77,73,52,59,79,80,52,84,68,48,73,64,54,58,51,48,50,53,51,50,40,52,51,51,50,51,44,47,53,51,52,54,50,52,55,57,69,69,52,58,40,30,28,38,50,39,89,56,42,58,66,78,40,45,92,69,64,48,51,28,37,35,30,31,43,41,68,67,49,17,52,51,45,46,52,63,71,48,70,78,77,76,91,68,51,73,66,56,48,53,50,50,37,51,50,49,41,49,28,54,37,54,54,37,53,78,79,38,87,66,57,67,87,40,67,72,77,26,46,34,35,39,31,40,63,86,48,57,54,70,62,49,22,54,32,50,50,56,34,48,51,48,62,78,41,66,79,63,124,112,50,43,35,23,37,41,55,38,66,51,29,50,37,68,60,31,47,51,48,32,14,60,77,68,71,29,46,74,40,50,67,57,55,49,47,50,43,15,61,75,69,70,47,56,48,69,57,49,51,46,49,72,53,41,68,78,66,79,74,52,60,80,80,51,85,66,47,73,64,54,57,52,50,49,54,50,50,39,51,51,51,52,53,44,47,52,50,51,54,50,51,56,57,67,70,52,57,40,29,29,38,51,39,88,56,42,58,66,76,41,47,92,69,65,48,51,29,36,34,30,33,44,42,68,68,48,18,53,52,45,46,51,63,71,49,69,74,78,76,90,68,50,72,66,56,48,52,50,50,38,53,50,50,40,50,27,53,36,54,54,36,53,78,77,37,86,66,57,67,87,39,67,70,78,27,47,34,35,38,30,38,63,86,49,58,54,70,61,49,23,53,31,49,50,56,33,49,49,48,62,77,39,65,78,64,127

Sequence (414 aa):
MKIITISREFGSGGRELGKQLADILNFDYYDKEIITAIARKKKIDENYVSYILENHGWRNVPLTMCTSFTNILSMQSMKTDLLIEQSNVINQIASTGKDCVIVGRNADILLKKYQPFNVFVCANMNFKIQRCIEKKLNNEHISKKELERKIREIDKNRARSREFFTSSLWGNQTSYHIIVNTSEWNIKHLSYAIANFSEYWFRRYEQMKIITISREFGSGGRELGKQLADILNFDYYDKEIITAIARKKKIDENYVSYILENHGWRNVPLTMCTSFTNILSMQSMKTDLLIEQSNVINQIASTGKDCVIVGRNADILLKKYQPFNVFVCANMNFKIQRCIEKKLNNEHISKKELERKIREIDKNRARSREFFTSSLWGNQTSYHIIVNTSEWNIKHLSYAIANFSEYWFRRYEQ

Organism: Clostridioides difficile (strain 630) (NCBI:txid272563)